Protein AF-0000000066034191 (afdb_homodimer)

Foldseek 3Di:
DFFPWKAKKWWADALALDAIDIGADQDTDDDDPVVVVVVVLLQQLVLPDAAKFFFDADDDDPQAPLVVLVVCCVVPNDPPSVSVVVLVVLLSVLQSVPNRDGIAMWMWIWGDDVHWIKIKIFGWDWDWDWDQDPVRDIDIDIDIDSNDTAWMKMAGPCCVVPPVPDTGRMMIHDDPPPDCRHVSSCSSNNTDGRDDQLVLQLLLLVLLVVLCVVVVDDPVLSVQLLCQLLVQLVVCSSNVHWDQQQCSQCSSPVPCSCSSVVSCVVVPSVHDRTGNHRPVNSVVQQKDWDDDDHDTDMDGPSCEPPQWDADPVVGDIHGHPDDPVVVVVVVVVVVVD/DFFPWKDKWWWADALALDAIDTGADQDTDDDDPVVVVVVVLLQQLVLVDAAKFFFDADDDDPQAPLVVLVVCCVVPVDPPSVSVVVLVVLLSVLQSVPNRDGIAMWMWIWGDDVHWIKIKIFGWDWDWDWDQDPVRDIDIDIDIDSNDTAWMKMAGPCCVVPPVPDTGRMMIHDDPPPDCRHVSSCSSNRTDGRDDQLVLQLLLLVLLVVLCVVVVDDPVLSVQLLCQLLVQLVVCSSNQHWDQQQCSQCSSPVPCSCSSVVSCVVVVSVHDRTGNHRPVNSVVQQKDWDDDDHDTDMDGPSCEPPQWDADPVVGDIHGHPDDPVVVVVVVVVVVVD

InterPro domains:
  IPR007358 Nucleoid-associated protein NdpA [MF_00730] (1-333)
  IPR007358 Nucleoid-associated protein NdpA [NF001557] (1-336)
  IPR007358 Nucleoid-associated protein NdpA [PF04245] (7-327)
  IPR007358 Nucleoid-associated protein NdpA [PTHR38772] (2-335)

Sequence (674 aa):
MPIRHCIVHLIEKKPDGSPAVLHARDSELAESQALENLLVDLNDSYNAKQGKAWGLFQEESGAYPFSGWLGAYLEGARDFAAFSRQAVEHLKTLMEESNLSSGGHVLFAHYQQGMTEYLAIALLHHSEGVTVTETLEVAPAKHLDLAQLHLAARINLSEWRNNRQSKQYISFIKGKNGKKVSDYFRDFIGCREGVDAPGETRTLLKAFSDFVESEDLAEEEAREKTSALVDYASTQARLGAPIALEELSGLIDEERPRAFYEHIRNKDYGLSPEIPPDKRTLNQFRRFTGRAEGLSISFEAHLLGSRVEYDEEHDTLTIRQVPSQLKDQLKRRKDGQMPIRHCIVHLIEKKPDGSPAVLHARDSELAESQALENLLVDLNDSYNAKQGKAWGLFQEESGAYPFSGWLGAYLEGARDFAAFSRQAVEHLKTLMEESNLSSGGHVLFAHYQQGMTEYLAIALLHHSEGVTVTETLEVAPAKHLDLAQLHLAARINLSEWRNNRQSKQYISFIKGKNGKKVSDYFRDFIGCREGVDAPGETRTLLKAFSDFVESEDLAEEEAREKTSALVDYASTQARLGAPIALEELSGLIDEERPRAFYEHIRNKDYGLSPEIPPDKRTLNQFRRFTGRAEGLSISFEAHLLGSRVEYDEEHDTLTIRQVPSQLKDQLKRRKDGQ

Structure (mmCIF, N/CA/C/O backbone):
data_AF-0000000066034191-model_v1
#
loop_
_entity.id
_entity.type
_entity.pdbx_description
1 polymer 'Nucleoid-associated protein Avin_11450'
#
loop_
_atom_site.group_PDB
_atom_site.id
_atom_site.type_symbol
_atom_site.label_atom_id
_atom_site.label_alt_id
_atom_site.label_comp_id
_atom_site.label_asym_id
_atom_site.label_entity_id
_atom_site.label_seq_id
_atom_site.pdbx_PDB_ins_code
_atom_site.Cartn_x
_atom_site.Cartn_y
_atom_site.Cartn_z
_atom_site.occupancy
_atom_site.B_iso_or_equiv
_atom_site.auth_seq_id
_atom_site.auth_comp_id
_atom_site.auth_asym_id
_atom_site.auth_atom_id
_atom_site.pdbx_PDB_model_num
ATOM 1 N N . MET A 1 1 ? -11.453 -15.273 -18.594 1 87.69 1 MET A N 1
ATOM 2 C CA . MET A 1 1 ? -11.227 -16.391 -17.688 1 87.69 1 MET A CA 1
ATOM 3 C C . MET A 1 1 ? -12.539 -17.047 -17.297 1 87.69 1 MET A C 1
ATOM 5 O O . MET A 1 1 ? -13.117 -16.75 -16.25 1 87.69 1 MET A O 1
ATOM 9 N N . PRO A 1 2 ? -13.062 -17.844 -18.25 1 95.12 2 PRO A N 1
ATOM 10 C CA . PRO A 1 2 ? -14.352 -18.484 -18 1 95.12 2 PRO A CA 1
ATOM 11 C C . PRO A 1 2 ? -14.344 -19.375 -16.766 1 95.12 2 PRO A C 1
ATOM 13 O O . PRO A 1 2 ? -13.445 -20.203 -16.594 1 95.12 2 PRO A O 1
ATOM 16 N N . ILE A 1 3 ? -15.383 -19.25 -15.984 1 98 3 ILE A N 1
ATOM 17 C CA . ILE A 1 3 ? -15.547 -20.062 -14.781 1 98 3 ILE A CA 1
ATOM 18 C C . ILE A 1 3 ? -16.438 -21.25 -15.086 1 98 3 ILE A C 1
ATOM 20 O O . ILE A 1 3 ? -17.594 -21.094 -15.492 1 98 3 ILE A O 1
ATOM 24 N N . ARG A 1 4 ? -15.883 -22.438 -14.93 1 97.88 4 ARG A N 1
ATOM 25 C CA . ARG A 1 4 ? -16.672 -23.641 -15.141 1 97.88 4 ARG A CA 1
ATOM 26 C C . ARG A 1 4 ? -17.562 -23.938 -13.93 1 97.88 4 ARG A C 1
ATOM 28 O O . ARG A 1 4 ? -18.75 -24.172 -14.07 1 97.88 4 ARG A O 1
ATOM 35 N N . HIS A 1 5 ? -16.969 -24.016 -12.75 1 98.38 5 HIS A N 1
ATOM 36 C CA . HIS A 1 5 ? -17.641 -24.25 -11.477 1 98.38 5 HIS A CA 1
ATOM 37 C C . HIS A 1 5 ? -17.031 -23.391 -10.367 1 98.38 5 HIS A C 1
ATOM 39 O O . HIS A 1 5 ? -15.828 -23.156 -10.344 1 98.38 5 HIS A O 1
ATOM 45 N N . CYS A 1 6 ? -17.891 -22.875 -9.531 1 98.69 6 CYS A N 1
ATOM 46 C CA . CYS A 1 6 ? -17.422 -22.109 -8.391 1 98.69 6 CYS A CA 1
ATOM 47 C C . CYS A 1 6 ? -18.359 -22.266 -7.199 1 98.69 6 CYS A C 1
ATOM 49 O O . CYS A 1 6 ? -19.578 -22.359 -7.367 1 98.69 6 CYS A O 1
ATOM 51 N N . ILE A 1 7 ? -17.766 -22.359 -6.031 1 98.81 7 ILE A N 1
ATOM 52 C CA . ILE A 1 7 ? -18.547 -22.516 -4.805 1 98.81 7 ILE A CA 1
ATOM 53 C C . ILE A 1 7 ? -17.781 -21.906 -3.633 1 98.81 7 ILE A C 1
ATOM 55 O O . ILE A 1 7 ? -16.547 -21.844 -3.652 1 98.81 7 ILE A O 1
ATOM 59 N N . VAL A 1 8 ? -18.531 -21.328 -2.643 1 98.81 8 VAL A N 1
ATOM 60 C CA . VAL A 1 8 ? -17.922 -20.781 -1.427 1 98.81 8 VAL A CA 1
ATOM 61 C C . VAL A 1 8 ? -18.547 -21.453 -0.202 1 98.81 8 VAL A C 1
ATOM 63 O O . VAL A 1 8 ? -19.781 -21.531 -0.093 1 98.81 8 VAL A O 1
ATOM 66 N N . HIS A 1 9 ? -17.719 -21.984 0.668 1 98.88 9 HIS A N 1
ATOM 67 C CA . HIS A 1 9 ? -18.125 -22.484 1.979 1 98.88 9 HIS A CA 1
ATOM 68 C C . HIS A 1 9 ? -17.625 -21.562 3.092 1 98.88 9 HIS A C 1
ATOM 70 O O . HIS A 1 9 ? -16.922 -20.594 2.832 1 98.88 9 HIS A O 1
ATOM 76 N N . LEU A 1 10 ? -18.094 -21.844 4.309 1 98.69 10 LEU A N 1
ATOM 77 C CA . LEU A 1 10 ? -17.641 -21.078 5.461 1 98.69 10 LEU A CA 1
ATOM 78 C C . LEU A 1 10 ? -17.219 -22 6.598 1 98.69 10 LEU A C 1
ATOM 80 O O . LEU A 1 10 ? -17.953 -22.922 6.969 1 98.69 10 LEU A O 1
ATOM 84 N N . ILE A 1 11 ? -16 -21.812 7.051 1 98.31 11 ILE A N 1
ATOM 85 C CA . ILE A 1 11 ? -15.547 -22.453 8.281 1 98.31 11 ILE A CA 1
ATOM 86 C C . ILE A 1 11 ? -15.406 -21.391 9.383 1 98.31 11 ILE A C 1
ATOM 88 O O . ILE A 1 11 ? -14.555 -20.516 9.297 1 98.31 11 ILE A O 1
ATOM 92 N N . GLU A 1 12 ? -16.219 -21.531 10.367 1 97.44 12 GLU A N 1
ATOM 93 C CA . GLU A 1 12 ? -16.078 -20.672 11.547 1 97.44 12 GLU A CA 1
ATOM 94 C C . GLU A 1 12 ? -15.117 -21.297 12.562 1 97.44 12 GLU A C 1
ATOM 96 O O . GLU A 1 12 ? -15.344 -22.406 13.047 1 97.44 12 GLU A O 1
ATOM 101 N N . LYS A 1 13 ? -14.086 -20.562 12.805 1 95.88 13 LYS A N 1
ATOM 102 C CA . LYS A 1 13 ? -13.102 -21.016 13.781 1 95.88 13 LYS A CA 1
ATOM 103 C C . LYS A 1 13 ? -12.32 -19.844 14.367 1 95.88 13 LYS A C 1
ATOM 105 O O . LYS A 1 13 ? -11.859 -18.969 13.625 1 95.88 13 LYS A O 1
ATOM 110 N N . LYS A 1 14 ? -12.227 -19.766 15.617 1 93.31 14 LYS A N 1
ATOM 111 C CA . LYS A 1 14 ? -11.375 -18.812 16.328 1 93.31 14 LYS A CA 1
ATOM 112 C C . LYS A 1 14 ? -10.094 -19.469 16.812 1 93.31 14 LYS A C 1
ATOM 114 O O . LYS A 1 14 ? -10.07 -20.656 17.094 1 93.31 14 LYS A O 1
ATOM 119 N N . PRO A 1 15 ? -9.07 -18.703 16.875 1 90.88 15 PRO A N 1
ATOM 120 C CA . PRO A 1 15 ? -7.805 -19.25 17.359 1 90.88 15 PRO A CA 1
ATOM 121 C C . PRO A 1 15 ? -7.75 -19.375 18.875 1 90.88 15 PRO A C 1
ATOM 123 O O . PRO A 1 15 ? -6.824 -18.859 19.5 1 90.88 15 PRO A O 1
ATOM 126 N N . ASP A 1 16 ? -8.812 -19.875 19.469 1 88.75 16 ASP A N 1
ATOM 127 C CA . ASP A 1 16 ? -8.914 -19.953 20.922 1 88.75 16 ASP A CA 1
ATOM 128 C C . ASP A 1 16 ? -9.195 -21.391 21.375 1 88.75 16 ASP A C 1
ATOM 130 O O . ASP A 1 16 ? -9.492 -21.625 22.547 1 88.75 16 ASP A O 1
ATOM 134 N N . GLY A 1 17 ? -9.18 -22.344 20.531 1 84.06 17 GLY A N 1
ATOM 135 C CA . GLY A 1 17 ? -9.352 -23.75 20.875 1 84.06 17 GLY A CA 1
ATOM 136 C C . GLY A 1 17 ? -10.773 -24.25 20.688 1 84.06 17 GLY A C 1
ATOM 137 O O . GLY A 1 17 ? -11.031 -25.453 20.75 1 84.06 17 GLY A O 1
ATOM 138 N N . SER A 1 18 ? -11.75 -23.328 20.484 1 88 18 SER A N 1
ATOM 139 C CA . SER A 1 18 ? -13.125 -23.75 20.25 1 88 18 SER A CA 1
ATOM 140 C C . SER A 1 18 ? -13.258 -24.531 18.953 1 88 18 SER A C 1
ATOM 142 O O . SER A 1 18 ? -12.438 -24.375 18.047 1 88 18 SER A O 1
ATOM 144 N N . PRO A 1 19 ? -14.18 -25.438 18.953 1 92.88 19 PRO A N 1
ATOM 145 C CA . PRO A 1 19 ? -14.359 -26.25 17.75 1 92.88 19 PRO A CA 1
ATOM 146 C C . PRO A 1 19 ? -14.742 -25.422 16.516 1 92.88 19 PRO A C 1
ATOM 148 O O . PRO A 1 19 ? -15.391 -24.391 16.656 1 92.88 19 PRO A O 1
ATOM 151 N N . ALA A 1 20 ? -14.391 -25.891 15.367 1 96.31 20 ALA A N 1
ATOM 152 C CA . ALA A 1 20 ? -14.75 -25.266 14.102 1 96.31 20 ALA A CA 1
ATOM 153 C C . ALA A 1 20 ? -16.156 -25.672 13.664 1 96.31 20 ALA A C 1
ATOM 155 O O . ALA A 1 20 ? -16.594 -26.797 13.938 1 96.31 20 ALA A O 1
ATOM 156 N N . VAL A 1 21 ? -16.891 -24.781 13.086 1 97.75 21 VAL A N 1
ATOM 157 C CA . VAL A 1 21 ? -18.203 -25.062 12.531 1 97.75 21 VAL A CA 1
ATOM 158 C C . VAL A 1 21 ? -18.188 -24.828 11.016 1 97.75 21 VAL A C 1
ATOM 160 O O . VAL A 1 21 ? -17.812 -23.75 10.547 1 97.75 21 VAL A O 1
ATOM 163 N N . LEU A 1 22 ? -18.625 -25.828 10.297 1 98.31 22 LEU A N 1
ATOM 164 C CA . LEU A 1 22 ? -18.656 -25.734 8.844 1 98.31 22 LEU A CA 1
ATOM 165 C C . LEU A 1 22 ? -20.047 -25.391 8.344 1 98.31 22 LEU A C 1
ATOM 167 O O . LEU A 1 22 ? -21.031 -26.031 8.719 1 98.31 22 LEU A O 1
ATOM 171 N N . HIS A 1 23 ? -20.141 -24.328 7.598 1 98.5 23 HIS A N 1
ATOM 172 C CA . HIS A 1 23 ? -21.312 -24 6.789 1 98.5 23 HIS A CA 1
ATOM 173 C C . HIS A 1 23 ? -21.062 -24.281 5.312 1 98.5 23 HIS A C 1
ATOM 175 O O . HIS A 1 23 ? -20.609 -23.406 4.574 1 98.5 23 HIS A O 1
ATOM 181 N N . ALA A 1 24 ? -21.406 -25.5 4.902 1 97.94 24 ALA A N 1
ATOM 182 C CA . ALA A 1 24 ? -21.125 -25.938 3.537 1 97.94 24 ALA A CA 1
ATOM 183 C C . ALA A 1 24 ? -22.281 -25.594 2.607 1 97.94 24 ALA A C 1
ATOM 185 O O . ALA A 1 24 ? -23.453 -25.75 2.975 1 97.94 24 ALA A O 1
ATOM 186 N N . ARG A 1 25 ? -21.969 -25.062 1.535 1 96.56 25 ARG A N 1
ATOM 187 C CA . ARG A 1 25 ? -22.969 -24.844 0.501 1 96.56 25 ARG A CA 1
ATOM 188 C C . ARG A 1 25 ? -23.25 -26.109 -0.289 1 96.56 25 ARG A C 1
ATOM 190 O O . ARG A 1 25 ? -22.328 -26.891 -0.556 1 96.56 25 ARG A O 1
ATOM 197 N N . ASP A 1 26 ? -24.469 -26.266 -0.777 1 94.69 26 ASP A N 1
ATOM 198 C CA . ASP A 1 26 ? -24.828 -27.5 -1.479 1 94.69 26 ASP A CA 1
ATOM 199 C C . ASP A 1 26 ? -24.781 -27.297 -2.992 1 94.69 26 ASP A C 1
ATOM 201 O O . ASP A 1 26 ? -24.75 -28.266 -3.752 1 94.69 26 ASP A O 1
ATOM 205 N N . SER A 1 27 ? -24.875 -26.047 -3.391 1 97.19 27 SER A N 1
ATOM 206 C CA . SER A 1 27 ? -24.938 -25.781 -4.824 1 97.19 27 SER A CA 1
ATOM 207 C C . SER A 1 27 ? -23.875 -24.766 -5.242 1 97.19 27 SER A C 1
ATOM 209 O O . SER A 1 27 ? -23.469 -23.922 -4.449 1 97.19 27 SER A O 1
ATOM 211 N N . GLU A 1 28 ? -23.516 -24.844 -6.43 1 98.19 28 GLU A N 1
ATOM 212 C CA . GLU A 1 28 ? -22.531 -23.938 -7.008 1 98.19 28 GLU A CA 1
ATOM 213 C C . GLU A 1 28 ? -23.094 -22.516 -7.145 1 98.19 28 GLU A C 1
ATOM 215 O O . GLU A 1 28 ? -24.312 -22.328 -7.098 1 98.19 28 GLU A O 1
ATOM 220 N N . LEU A 1 29 ? -22.266 -21.641 -7.273 1 98.31 29 LEU A N 1
ATOM 221 C CA . LEU A 1 29 ? -22.656 -20.25 -7.492 1 98.31 29 LEU A CA 1
ATOM 222 C C . LEU A 1 29 ? -23.047 -20.031 -8.945 1 98.31 29 LEU A C 1
ATOM 224 O O . LEU A 1 29 ? -22.438 -20.594 -9.859 1 98.31 29 LEU A O 1
ATOM 228 N N . ALA A 1 30 ? -24.047 -19.234 -9.102 1 96.25 30 ALA A N 1
ATOM 229 C CA . ALA A 1 30 ? -24.438 -18.844 -10.461 1 96.25 30 ALA A CA 1
ATOM 230 C C . ALA A 1 30 ? -23.438 -17.844 -11.047 1 96.25 30 ALA A C 1
ATOM 232 O O . ALA A 1 30 ? -22.812 -17.094 -10.312 1 96.25 30 ALA A O 1
ATOM 233 N N . GLU A 1 31 ? -23.344 -17.891 -12.359 1 95 31 GLU A N 1
ATOM 234 C CA . GLU A 1 31 ? -22.5 -16.938 -13.047 1 95 31 GLU A CA 1
ATOM 235 C C . GLU A 1 31 ? -22.938 -15.5 -12.758 1 95 31 GLU A C 1
ATOM 237 O O . GLU A 1 31 ? -24.141 -15.203 -12.75 1 95 31 GLU A O 1
ATOM 242 N N . SER A 1 32 ? -22.031 -14.695 -12.406 1 96.31 32 SER A N 1
ATOM 243 C CA . SER A 1 32 ? -22.297 -13.281 -12.18 1 96.31 32 SER A CA 1
ATOM 244 C C . SER A 1 32 ? -21.047 -12.445 -12.43 1 96.31 32 SER A C 1
ATOM 246 O O . SER A 1 32 ? -19.922 -12.969 -12.406 1 96.31 32 SER A O 1
ATOM 248 N N . GLN A 1 33 ? -21.25 -11.203 -12.703 1 96.06 33 GLN A N 1
ATOM 249 C CA . GLN A 1 33 ? -20.125 -10.297 -12.883 1 96.06 3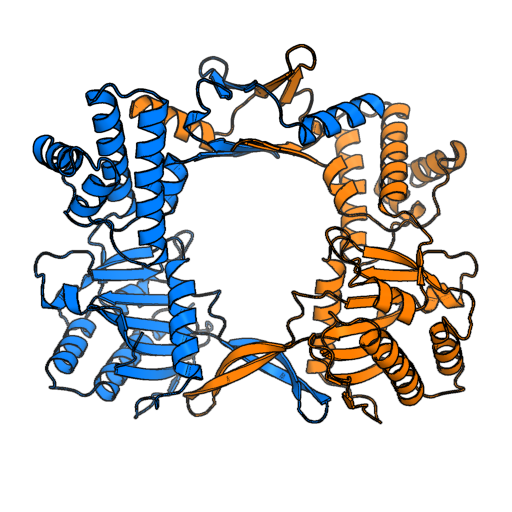3 GLN A CA 1
ATOM 250 C C . GLN A 1 33 ? -19.297 -10.195 -11.617 1 96.06 33 GLN A C 1
ATOM 252 O O . GLN A 1 33 ? -18.062 -10.094 -11.68 1 96.06 33 GLN A O 1
ATOM 257 N N . ALA A 1 34 ? -19.906 -10.203 -10.461 1 96.88 34 ALA A N 1
ATOM 258 C CA . ALA A 1 34 ? -19.203 -10.148 -9.18 1 96.88 34 ALA A CA 1
ATOM 259 C C . ALA A 1 34 ? -18.266 -11.336 -9.023 1 96.88 34 ALA A C 1
ATOM 261 O O . ALA A 1 34 ? -17.141 -11.18 -8.547 1 96.88 34 ALA A O 1
ATOM 262 N N . LEU A 1 35 ? -18.734 -12.445 -9.469 1 97.25 35 LEU A N 1
ATOM 263 C CA . LEU A 1 35 ? -17.922 -13.648 -9.375 1 97.25 35 LEU A CA 1
ATOM 264 C C . LEU A 1 35 ? -16.734 -13.578 -10.32 1 97.25 35 LEU A C 1
ATOM 266 O O . LEU A 1 35 ? -15.617 -13.953 -9.945 1 97.25 35 LEU A O 1
ATOM 270 N N . GLU A 1 36 ? -16.953 -13.102 -11.492 1 97.06 36 GLU A N 1
ATOM 271 C CA . GLU A 1 36 ? -15.867 -12.93 -12.453 1 97.06 36 GLU A CA 1
ATOM 272 C C . GLU A 1 36 ? -14.82 -11.945 -11.938 1 97.06 36 GLU A C 1
ATOM 274 O O . GLU A 1 36 ? -13.617 -12.211 -12.023 1 97.06 36 GLU A O 1
ATOM 279 N N . ASN A 1 37 ? -15.289 -10.852 -11.359 1 96.19 37 ASN A N 1
ATOM 280 C CA . ASN A 1 37 ? -14.383 -9.867 -10.773 1 96.19 37 ASN A CA 1
ATOM 281 C C . ASN A 1 37 ? -13.57 -10.461 -9.633 1 96.19 37 ASN A C 1
ATOM 283 O O . ASN A 1 37 ? -12.375 -10.203 -9.516 1 96.19 37 ASN A O 1
ATOM 287 N N . LEU A 1 38 ? -14.25 -11.234 -8.844 1 97.62 38 LEU A N 1
ATOM 288 C CA . LEU A 1 38 ? -13.586 -11.867 -7.715 1 97.62 38 LEU A CA 1
ATOM 289 C C . LEU A 1 38 ? -12.438 -12.75 -8.188 1 97.62 38 LEU A C 1
ATOM 291 O O . LEU A 1 38 ? -11.32 -12.664 -7.668 1 97.62 38 LEU A O 1
ATOM 295 N N . LEU A 1 39 ? -12.688 -13.531 -9.18 1 97.31 39 LEU A N 1
ATOM 296 C CA . LEU A 1 39 ? -11.68 -14.477 -9.633 1 97.31 39 LEU A CA 1
ATOM 297 C C . LEU A 1 39 ? -10.5 -13.75 -10.273 1 97.31 39 LEU A C 1
ATOM 299 O O . LEU A 1 39 ? -9.344 -14.125 -10.062 1 97.31 39 LEU A O 1
ATOM 303 N N . VAL A 1 40 ? -10.766 -12.727 -11.031 1 95.44 40 VAL A N 1
ATOM 304 C CA . VAL A 1 40 ? -9.719 -11.93 -11.656 1 95.44 40 VAL A CA 1
ATOM 305 C C . VAL A 1 40 ? -8.836 -11.305 -10.578 1 95.44 40 VAL A C 1
ATOM 307 O O . VAL A 1 40 ? -7.613 -11.438 -10.609 1 95.44 40 VAL A O 1
ATOM 310 N N . ASP A 1 41 ? -9.469 -10.711 -9.594 1 95.56 41 ASP A N 1
ATOM 311 C CA . ASP A 1 41 ? -8.742 -10.039 -8.523 1 95.56 41 ASP A CA 1
ATOM 312 C C . ASP A 1 41 ? -7.965 -11.039 -7.672 1 95.56 41 ASP A C 1
ATOM 314 O O . ASP A 1 41 ? -6.855 -10.75 -7.223 1 95.56 41 ASP A O 1
ATOM 318 N N . LEU A 1 42 ? -8.57 -12.156 -7.453 1 96.94 42 LEU A N 1
ATOM 319 C CA . LEU A 1 42 ? -7.898 -13.203 -6.699 1 96.94 42 LEU A CA 1
ATOM 320 C C . LEU A 1 42 ? -6.633 -13.664 -7.414 1 96.94 42 LEU A C 1
ATOM 322 O O . LEU A 1 42 ? -5.574 -13.789 -6.793 1 96.94 42 LEU A O 1
ATOM 326 N N . ASN A 1 43 ? -6.773 -13.867 -8.672 1 95.12 43 ASN A N 1
ATOM 327 C CA . ASN A 1 43 ? -5.617 -14.305 -9.453 1 95.12 43 ASN A CA 1
ATOM 328 C C . ASN A 1 43 ? -4.516 -13.25 -9.453 1 95.12 43 ASN A C 1
ATOM 330 O O . ASN A 1 43 ? -3.336 -13.578 -9.312 1 95.12 43 ASN A O 1
ATOM 334 N N . ASP A 1 44 ? -4.887 -12.062 -9.602 1 93.69 44 ASP A N 1
ATOM 335 C CA . ASP A 1 44 ? -3.906 -10.984 -9.578 1 93.69 44 ASP A CA 1
ATOM 336 C C . ASP A 1 44 ? -3.16 -10.953 -8.242 1 93.69 44 ASP A C 1
ATOM 338 O O . ASP A 1 44 ? -1.93 -10.867 -8.219 1 93.69 44 ASP A O 1
ATOM 342 N N . SER A 1 45 ? -3.9 -10.992 -7.172 1 95.06 45 SER A N 1
ATOM 343 C CA . SER A 1 45 ? -3.307 -10.984 -5.836 1 95.06 45 SER A CA 1
ATOM 344 C C . SER A 1 45 ? -2.42 -12.211 -5.625 1 95.06 45 SER A C 1
ATOM 346 O O . SER A 1 45 ? -1.315 -12.094 -5.09 1 95.06 45 SER A O 1
ATOM 348 N N . TYR A 1 46 ? -2.873 -13.32 -6.055 1 95.62 46 TYR A N 1
ATOM 349 C CA . TYR A 1 46 ? -2.139 -14.57 -5.906 1 95.62 46 TYR A CA 1
ATOM 350 C C . TYR A 1 46 ? -0.828 -14.531 -6.684 1 95.62 46 TYR A C 1
ATOM 352 O O . TYR A 1 46 ? 0.218 -14.938 -6.168 1 95.62 46 TYR A O 1
ATOM 360 N N . ASN A 1 47 ? -0.888 -14.023 -7.875 1 91.94 47 ASN A N 1
ATOM 361 C CA . ASN A 1 47 ? 0.292 -13.953 -8.734 1 91.94 47 ASN A CA 1
ATOM 362 C C . ASN A 1 47 ? 1.334 -12.992 -8.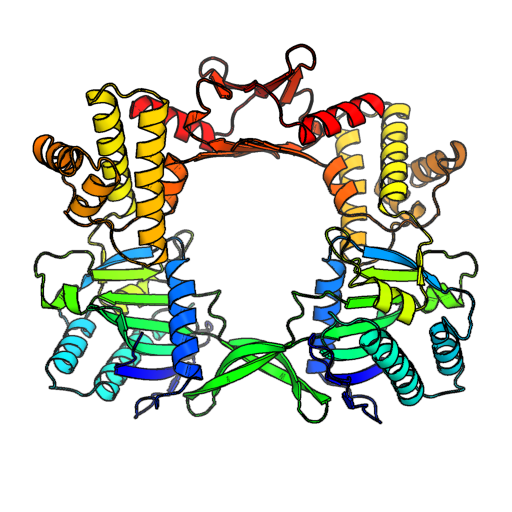164 1 91.94 47 ASN A C 1
ATOM 364 O O . ASN A 1 47 ? 2.537 -13.195 -8.344 1 91.94 47 ASN A O 1
ATOM 368 N N . ALA A 1 48 ? 0.832 -12.031 -7.492 1 89.44 48 ALA A N 1
ATOM 369 C CA . ALA A 1 48 ? 1.725 -11.016 -6.938 1 89.44 48 ALA A CA 1
ATOM 370 C C . ALA A 1 48 ? 2.438 -11.531 -5.691 1 89.44 48 ALA A C 1
ATOM 372 O O . ALA A 1 48 ? 3.451 -10.969 -5.273 1 89.44 48 ALA A O 1
ATOM 373 N N . LYS A 1 49 ? 1.902 -12.508 -5.047 1 89.12 49 LYS A N 1
ATOM 374 C CA . LYS A 1 49 ? 2.467 -13.031 -3.807 1 89.12 49 LYS A CA 1
ATOM 375 C C . LYS A 1 49 ? 3.867 -13.594 -4.035 1 89.12 49 LYS A C 1
ATOM 377 O O . LYS A 1 49 ? 4.102 -14.312 -5.008 1 89.12 49 LYS A O 1
ATOM 382 N N . GLN A 1 50 ? 4.676 -13.062 -3.059 1 82.44 50 GLN A N 1
ATOM 383 C CA . GLN A 1 50 ? 6.012 -13.648 -3.014 1 82.44 50 GLN A CA 1
ATOM 384 C C . GLN A 1 50 ? 6.051 -14.852 -2.078 1 82.44 50 GLN A C 1
ATOM 386 O O . GLN A 1 50 ? 5.188 -15 -1.213 1 82.44 50 GLN A O 1
ATOM 391 N N . GLY A 1 51 ? 6.777 -15.844 -2.326 1 81.88 51 GLY A N 1
ATOM 392 C CA . GLY A 1 51 ? 6.953 -16.953 -1.404 1 81.88 51 GLY A CA 1
ATOM 393 C C . GLY A 1 51 ? 6.043 -18.125 -1.708 1 81.88 51 GLY A C 1
ATOM 394 O O . GLY A 1 51 ? 5.441 -18.703 -0.801 1 81.88 51 GLY A O 1
ATOM 395 N N . LYS A 1 52 ? 5.824 -18.375 -2.848 1 88.88 52 LYS A N 1
ATOM 396 C CA . LYS A 1 52 ? 5.059 -19.547 -3.236 1 88.88 52 LYS A CA 1
ATOM 397 C C . LYS A 1 52 ? 5.965 -20.766 -3.414 1 88.88 52 LYS A C 1
ATOM 399 O O . LYS A 1 52 ? 7.148 -20.625 -3.74 1 88.88 52 LYS A O 1
ATOM 404 N N . ALA A 1 53 ? 5.34 -21.891 -3.15 1 90.56 53 ALA A N 1
ATOM 405 C CA . ALA A 1 53 ? 5.992 -23.172 -3.424 1 90.56 53 ALA A CA 1
ATOM 406 C C . ALA A 1 53 ? 5.297 -23.906 -4.559 1 90.56 53 ALA A C 1
ATOM 408 O O . ALA A 1 53 ? 4.129 -23.641 -4.859 1 90.56 53 ALA A O 1
ATOM 409 N N . TRP A 1 54 ? 6.082 -24.75 -5.152 1 91.88 54 TRP A N 1
ATOM 410 C CA . TRP A 1 54 ? 5.57 -25.547 -6.262 1 91.88 54 TRP A CA 1
ATOM 411 C C . TRP A 1 54 ? 5.762 -27.031 -5.992 1 91.88 54 TRP A C 1
ATOM 413 O O . TRP A 1 54 ? 6.754 -27.438 -5.383 1 91.88 54 TRP A O 1
ATOM 423 N N . GLY A 1 55 ? 4.785 -27.781 -6.504 1 94.5 55 GLY A N 1
ATOM 424 C CA . GLY A 1 55 ? 4.91 -29.203 -6.258 1 94.5 55 GLY A CA 1
ATOM 425 C C . GLY A 1 55 ? 3.865 -30.031 -6.984 1 94.5 55 GLY A C 1
ATOM 426 O O . GLY A 1 55 ? 3.432 -29.672 -8.078 1 94.5 55 GLY A O 1
ATOM 427 N N . LEU A 1 56 ? 3.693 -31.25 -6.492 1 96.5 56 LEU A N 1
ATOM 428 C CA . LEU A 1 56 ? 2.789 -32.25 -7.047 1 96.5 56 LEU A CA 1
ATOM 429 C C . LEU A 1 56 ? 2.053 -33 -5.934 1 96.5 56 LEU A C 1
ATOM 431 O O . LEU A 1 56 ? 2.408 -32.875 -4.758 1 96.5 56 LEU A O 1
ATOM 435 N N . PHE A 1 57 ? 1.005 -33.688 -6.281 1 97.88 57 PHE A N 1
ATOM 436 C CA . PHE A 1 57 ? 0.23 -34.438 -5.297 1 97.88 57 PHE A CA 1
ATOM 437 C C . PHE A 1 57 ? 1.064 -35.531 -4.684 1 97.88 57 PHE A C 1
ATOM 439 O O . PHE A 1 57 ? 1.821 -36.219 -5.387 1 97.88 57 PHE A O 1
ATOM 446 N N . GLN A 1 58 ? 0.872 -35.656 -3.441 1 95.31 58 GLN A N 1
ATOM 447 C CA . GLN A 1 58 ? 1.26 -36.906 -2.816 1 95.31 58 GLN A CA 1
ATOM 448 C C . GLN A 1 58 ? 0.396 -38.062 -3.318 1 95.31 58 GLN A C 1
ATOM 450 O O . GLN A 1 58 ? -0.688 -37.844 -3.861 1 95.31 58 GLN A O 1
ATOM 455 N N . GLU A 1 59 ? 1.041 -39.25 -3.113 1 93.25 59 GLU A N 1
ATOM 456 C CA . GLU A 1 59 ? 0.223 -40.406 -3.447 1 93.25 59 GLU A CA 1
ATOM 457 C C . GLU A 1 59 ? -1.08 -40.406 -2.654 1 93.25 59 GLU A C 1
ATOM 459 O O . GLU A 1 59 ? -1.081 -40.125 -1.451 1 93.25 59 GLU A O 1
ATOM 464 N N . GLU A 1 60 ? -2.119 -40.656 -3.408 1 90.88 60 GLU A N 1
ATOM 465 C CA . GLU A 1 60 ? -3.422 -40.688 -2.754 1 90.88 60 GLU A CA 1
ATOM 466 C C . GLU A 1 60 ? -3.418 -41.625 -1.556 1 90.88 60 GLU A C 1
ATOM 468 O O . GLU A 1 60 ? -2.934 -42.75 -1.653 1 90.88 60 GLU A O 1
ATOM 473 N N . SER A 1 61 ? -3.9 -41.156 -0.456 1 92.44 61 SER A N 1
ATOM 474 C CA . SER A 1 61 ? -3.957 -41.938 0.783 1 92.44 61 SER A CA 1
ATOM 475 C C . SER A 1 61 ? -4.988 -41.344 1.746 1 92.44 61 SER A C 1
ATOM 477 O O . SER A 1 61 ? -5.648 -40.375 1.434 1 92.44 61 SER A O 1
ATOM 479 N N . GLY A 1 62 ? -5.184 -42.031 2.92 1 91.25 62 GLY A N 1
ATOM 480 C CA . GLY A 1 62 ? -6.043 -41.5 3.959 1 91.25 62 GLY A CA 1
ATOM 481 C C . GLY A 1 62 ? -5.551 -40.188 4.512 1 91.25 62 GLY A C 1
ATOM 482 O O . GLY A 1 62 ? -6.352 -39.312 4.898 1 91.25 62 GLY A O 1
ATOM 483 N N . ALA A 1 63 ? -4.285 -40.062 4.48 1 93.56 63 ALA A N 1
ATOM 484 C CA . ALA A 1 63 ? -3.676 -38.844 4.977 1 93.56 63 ALA A CA 1
ATOM 485 C C . ALA A 1 63 ? -3.797 -37.719 3.955 1 93.56 63 ALA A C 1
ATOM 487 O O . ALA A 1 63 ? -3.914 -36.531 4.32 1 93.56 63 ALA A O 1
ATOM 488 N N . TYR A 1 64 ? -3.746 -38.094 2.723 1 97.19 64 TYR A N 1
ATOM 489 C CA . TYR A 1 64 ? -3.801 -37.125 1.631 1 97.19 64 TYR A CA 1
ATOM 490 C C . TYR A 1 64 ? -4.852 -37.5 0.603 1 97.19 64 TYR A C 1
ATOM 492 O O . TYR A 1 64 ? -4.52 -37.844 -0.534 1 97.19 64 TYR A O 1
ATOM 500 N N . PRO A 1 65 ? -6.094 -37.312 0.912 1 97.88 65 PRO A N 1
ATOM 501 C CA . PRO A 1 65 ? -7.176 -37.844 0.087 1 97.88 65 PRO A CA 1
ATOM 502 C C . PRO A 1 65 ? -7.602 -36.906 -1.028 1 97.88 65 PRO A C 1
ATOM 504 O O . PRO A 1 65 ? -8.344 -37.281 -1.933 1 97.88 65 PRO A O 1
ATOM 507 N N . PHE A 1 66 ? -7.195 -35.719 -1.041 1 98.5 66 PHE A N 1
ATOM 508 C CA . PHE A 1 66 ? -7.742 -34.656 -1.872 1 98.5 66 PHE A CA 1
ATOM 509 C C . PHE A 1 66 ? -7.652 -35 -3.35 1 98.5 66 PHE A C 1
ATOM 511 O O . PHE A 1 66 ? -8.625 -34.844 -4.094 1 98.5 66 PHE A O 1
ATOM 518 N N . SER A 1 67 ? -6.473 -35.469 -3.795 1 98.19 67 SER A N 1
ATOM 519 C CA . SER A 1 67 ? -6.254 -35.781 -5.207 1 98.19 67 SER A CA 1
ATOM 520 C C . SER A 1 67 ? -7.242 -36.844 -5.703 1 98.19 67 SER A C 1
ATOM 522 O O . SER A 1 67 ? -7.664 -36.781 -6.859 1 98.19 67 SER A O 1
ATOM 524 N N . GLY A 1 68 ? -7.566 -37.75 -4.82 1 97.94 68 GLY A N 1
ATOM 525 C CA . GLY A 1 68 ? -8.562 -38.75 -5.184 1 97.94 68 GLY A CA 1
ATOM 526 C C . GLY A 1 68 ? -9.938 -38.156 -5.438 1 97.94 68 GLY A C 1
ATOM 527 O O . GLY A 1 68 ? -10.594 -38.5 -6.422 1 97.94 68 GLY A O 1
ATOM 528 N N . TRP A 1 69 ? -10.367 -37.281 -4.531 1 98.31 69 TRP A N 1
ATOM 529 C CA . TRP A 1 69 ? -11.648 -36.625 -4.703 1 98.31 69 TRP A CA 1
ATOM 530 C C . TRP A 1 69 ? -11.656 -35.781 -5.973 1 98.31 69 TRP A C 1
ATOM 532 O O . TRP A 1 69 ? -12.633 -35.781 -6.727 1 98.31 69 TRP A O 1
ATOM 542 N N . LEU A 1 70 ? -10.609 -35.062 -6.301 1 98.62 70 LEU A N 1
ATOM 543 C CA . LEU A 1 70 ? -10.477 -34.219 -7.488 1 98.62 70 LEU A CA 1
ATOM 544 C C . LEU A 1 70 ? -10.531 -35.062 -8.758 1 98.62 70 LEU A C 1
ATOM 546 O O . LEU A 1 70 ? -11.211 -34.719 -9.719 1 98.62 70 LEU A O 1
ATOM 550 N N . GLY A 1 71 ? -9.797 -36.156 -8.719 1 97.88 71 GLY A N 1
ATOM 551 C CA . GLY A 1 71 ? -9.844 -37.062 -9.844 1 97.88 71 GLY A CA 1
ATOM 552 C C . GLY A 1 71 ? -11.242 -37.562 -10.141 1 97.88 71 GLY A C 1
ATOM 553 O O . GLY A 1 71 ? -11.664 -37.625 -11.297 1 97.88 71 GLY A O 1
ATOM 554 N N . ALA A 1 72 ? -11.938 -38 -9.125 1 97.94 72 ALA A N 1
ATOM 555 C CA . ALA A 1 72 ? -13.305 -38.5 -9.273 1 97.94 72 ALA A CA 1
ATOM 556 C C . ALA A 1 72 ? -14.211 -37.438 -9.883 1 97.94 72 ALA A C 1
ATOM 558 O O . ALA A 1 72 ? -15.039 -37.719 -10.742 1 97.94 72 ALA A O 1
ATOM 559 N N . TYR A 1 73 ? -14.094 -36.219 -9.555 1 98.44 73 TYR A N 1
ATOM 560 C CA . TYR A 1 73 ? -14.859 -35.125 -10.109 1 98.44 73 TYR A CA 1
ATOM 561 C C . TYR A 1 73 ? -14.539 -34.906 -11.586 1 98.44 73 TYR A C 1
ATOM 563 O O . TYR A 1 73 ? -15.453 -34.844 -12.414 1 98.44 73 TYR A O 1
ATOM 571 N N . LEU A 1 74 ? -13.227 -34.875 -11.867 1 98.06 74 LEU A N 1
ATOM 572 C CA . LEU A 1 74 ? -12.812 -34.594 -13.242 1 98.06 74 LEU A CA 1
ATOM 573 C C . LEU A 1 74 ? -13.219 -35.719 -14.172 1 98.06 74 LEU A C 1
ATOM 575 O O . LEU A 1 74 ? -13.422 -35.5 -15.367 1 98.06 74 LEU A O 1
ATOM 579 N N . GLU A 1 75 ? -13.438 -36.906 -13.562 1 97.38 75 GLU A N 1
ATOM 580 C CA . GLU A 1 75 ? -13.859 -38.062 -14.344 1 97.38 75 GLU A CA 1
ATOM 581 C C . GLU A 1 75 ? -15.375 -38.156 -14.422 1 97.38 75 GLU A C 1
ATOM 583 O O . GLU A 1 75 ? -15.922 -39.031 -15.094 1 97.38 75 GLU A O 1
ATOM 588 N N . GLY A 1 76 ? -16.047 -37.312 -13.719 1 96.69 76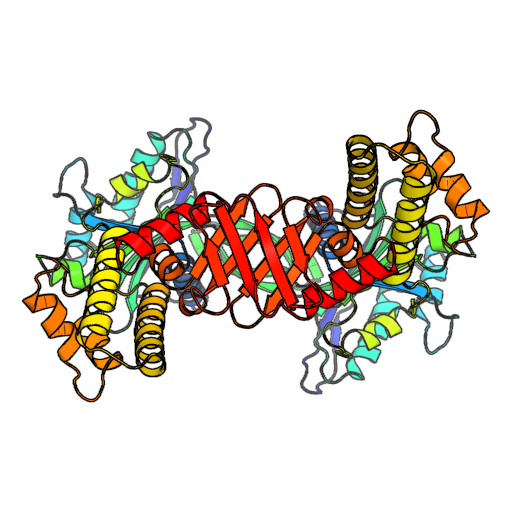 GLY A N 1
ATOM 589 C CA . GLY A 1 76 ? -17.484 -37.281 -13.797 1 96.69 76 GLY A CA 1
ATOM 590 C C . GLY A 1 76 ? -18.172 -38.188 -12.789 1 96.69 76 GLY A C 1
ATOM 591 O O . GLY A 1 76 ? -19.391 -38.375 -12.836 1 96.69 76 GLY A O 1
ATOM 592 N N . ALA A 1 77 ? -17.422 -38.719 -11.867 1 96.69 77 ALA A N 1
ATOM 593 C CA . ALA A 1 77 ? -17.953 -39.625 -10.867 1 96.69 77 ALA A CA 1
ATOM 594 C C . ALA A 1 77 ? -18.625 -38.875 -9.727 1 96.69 77 ALA A C 1
ATOM 596 O O . ALA A 1 77 ? -19.406 -39.438 -8.969 1 96.69 77 ALA A O 1
ATOM 597 N N . ARG A 1 78 ? -18.25 -37.656 -9.578 1 95.69 78 ARG A N 1
ATOM 598 C CA . ARG A 1 78 ? -18.797 -36.75 -8.57 1 95.69 78 ARG A CA 1
ATOM 599 C C . ARG A 1 78 ? -18.984 -35.344 -9.141 1 95.69 78 ARG A C 1
ATOM 601 O O . ARG A 1 78 ? -18.234 -34.906 -10.023 1 95.69 78 ARG A O 1
ATOM 608 N N . ASP A 1 79 ? -20.031 -34.688 -8.688 1 97.75 79 ASP A N 1
ATOM 609 C CA . ASP A 1 79 ? -20.156 -33.312 -9.156 1 97.75 79 ASP A CA 1
ATOM 610 C C . ASP A 1 79 ? -19.281 -32.344 -8.336 1 97.75 79 ASP A C 1
ATOM 612 O O . ASP A 1 79 ? -18.688 -32.75 -7.336 1 97.75 79 ASP A O 1
ATOM 616 N N . PHE A 1 80 ? -19.172 -31.172 -8.773 1 98.62 80 PHE A N 1
ATOM 617 C CA . PHE A 1 80 ? -18.25 -30.203 -8.195 1 98.62 80 PHE A CA 1
ATOM 618 C C . PHE A 1 80 ? -18.641 -29.891 -6.758 1 98.62 80 PHE A C 1
ATOM 620 O O . PHE A 1 80 ? -17.766 -29.75 -5.891 1 98.62 80 PHE A O 1
ATOM 627 N N . ALA A 1 81 ? -19.906 -29.719 -6.465 1 98.62 81 ALA A N 1
ATOM 628 C CA . ALA A 1 81 ? -20.375 -29.422 -5.117 1 98.62 81 ALA A CA 1
ATOM 629 C C . ALA A 1 81 ? -20 -30.531 -4.145 1 98.62 81 ALA A C 1
ATOM 631 O O . ALA A 1 81 ? -19.531 -30.266 -3.035 1 98.62 81 ALA A O 1
ATOM 632 N N . ALA A 1 82 ? -20.219 -31.719 -4.582 1 98.06 82 ALA A N 1
ATOM 633 C CA . ALA A 1 82 ? -19.891 -32.875 -3.744 1 98.06 82 ALA A CA 1
ATOM 634 C C . ALA A 1 82 ? -18.391 -32.938 -3.48 1 98.06 82 ALA A C 1
ATOM 636 O O . ALA A 1 82 ? -17.969 -33.188 -2.35 1 98.06 82 ALA A O 1
ATOM 637 N N . PHE A 1 83 ? -17.688 -32.781 -4.551 1 98.5 83 PHE A N 1
ATOM 638 C CA . PHE A 1 83 ? -16.234 -32.75 -4.418 1 98.5 83 PHE A CA 1
ATOM 639 C C . PHE A 1 83 ? -15.805 -31.672 -3.418 1 98.5 83 PHE A C 1
ATOM 641 O O . PHE A 1 83 ? -15.055 -31.953 -2.484 1 98.5 83 PHE A O 1
ATOM 648 N N . SER A 1 84 ? -16.25 -30.422 -3.551 1 98.75 84 SER A N 1
ATOM 649 C CA . SER A 1 84 ? -15.844 -29.297 -2.713 1 98.75 84 SER A CA 1
ATOM 650 C C . SER A 1 84 ? -16.266 -29.516 -1.261 1 98.75 84 SER A C 1
ATOM 652 O O . SER A 1 84 ? -15.539 -29.141 -0.34 1 98.75 84 SER A O 1
ATOM 654 N N . ARG A 1 85 ? -17.406 -30.141 -1.007 1 98.44 85 ARG A N 1
ATOM 655 C CA . ARG A 1 85 ? -17.891 -30.391 0.346 1 98.44 85 ARG A CA 1
ATOM 656 C C . ARG A 1 85 ? -16.969 -31.375 1.082 1 98.44 85 ARG A C 1
ATOM 658 O O . ARG A 1 85 ? -16.641 -31.156 2.25 1 98.44 85 ARG A O 1
ATOM 665 N N . GLN A 1 86 ? -16.625 -32.406 0.333 1 97.88 86 GLN A N 1
ATOM 666 C CA . GLN A 1 86 ? -15.703 -33.375 0.916 1 97.88 86 GLN A CA 1
ATOM 667 C C . GLN A 1 86 ? -14.367 -32.719 1.249 1 97.88 86 GLN A C 1
ATOM 669 O O . GLN A 1 86 ? -13.812 -32.938 2.324 1 97.88 86 GLN A O 1
ATOM 674 N N . ALA A 1 87 ? -13.922 -32 0.363 1 98.62 87 ALA A N 1
ATOM 675 C CA . ALA A 1 87 ? -12.625 -31.328 0.521 1 98.62 87 ALA A CA 1
ATOM 676 C C . ALA A 1 87 ? -12.648 -30.359 1.704 1 98.62 87 ALA A C 1
ATOM 678 O O . ALA A 1 87 ? -11.742 -30.375 2.535 1 98.62 87 ALA A O 1
ATOM 679 N N . VAL A 1 88 ? -13.688 -29.562 1.855 1 98.69 88 VAL A N 1
ATOM 680 C CA . VAL A 1 88 ? -13.719 -28.531 2.893 1 98.69 88 VAL A CA 1
ATOM 681 C C . VAL A 1 88 ? -13.906 -29.188 4.262 1 98.69 88 VAL A C 1
ATOM 683 O O . VAL A 1 88 ? -13.438 -28.656 5.273 1 98.69 88 VAL A O 1
ATOM 686 N N . GLU A 1 89 ? -14.578 -30.312 4.273 1 98.31 89 GLU A N 1
ATOM 687 C CA . GLU A 1 89 ? -14.672 -31.062 5.516 1 98.31 89 GLU A CA 1
ATOM 688 C C . GLU A 1 89 ? -13.289 -31.516 5.988 1 98.31 89 GLU A C 1
ATOM 690 O O . GLU A 1 89 ? -12.984 -31.453 7.18 1 98.31 89 GLU A O 1
ATOM 695 N N . HIS A 1 90 ? -12.586 -31.969 5.082 1 97.88 90 HIS A N 1
ATOM 696 C CA . HIS A 1 90 ? -11.219 -32.375 5.391 1 97.88 90 HIS A CA 1
ATOM 697 C C . HIS A 1 90 ? -10.391 -31.188 5.879 1 97.88 90 HIS A C 1
ATOM 699 O O . HIS A 1 90 ? -9.656 -31.312 6.863 1 97.88 90 HIS A O 1
ATOM 705 N N . LEU A 1 91 ? -10.523 -30.047 5.223 1 97.75 91 LEU A N 1
ATOM 706 C CA . LEU A 1 91 ? -9.828 -28.828 5.641 1 97.75 91 LEU A CA 1
ATOM 707 C C . LEU A 1 91 ? -10.211 -28.438 7.062 1 97.75 91 LEU A C 1
ATOM 709 O O . LEU A 1 91 ? -9.352 -28.109 7.879 1 97.75 91 LEU A O 1
ATOM 713 N N . LYS A 1 92 ? -11.492 -28.484 7.348 1 97.5 92 LYS A N 1
ATOM 714 C CA . LYS A 1 92 ? -11.984 -28.188 8.688 1 97.5 92 LYS A CA 1
ATOM 715 C C . LYS A 1 92 ? -11.305 -29.062 9.734 1 97.5 92 LYS A C 1
ATOM 717 O O . LYS A 1 92 ? -10.883 -28.578 10.789 1 97.5 92 LYS A O 1
ATOM 722 N N . THR A 1 93 ? -11.188 -30.312 9.414 1 95.69 93 THR A N 1
ATOM 723 C CA . THR A 1 93 ? -10.57 -31.266 10.328 1 95.69 93 THR A CA 1
ATOM 724 C C . THR A 1 93 ? -9.117 -30.891 10.602 1 95.69 93 THR A C 1
ATOM 726 O O . THR A 1 93 ? -8.68 -30.891 11.75 1 95.69 93 THR A O 1
ATOM 729 N N . LEU A 1 94 ? -8.406 -30.594 9.633 1 95.12 94 LEU A N 1
ATOM 730 C CA . LEU A 1 94 ? -7.008 -30.234 9.789 1 95.12 94 LEU A CA 1
ATOM 731 C C . LEU A 1 94 ? -6.875 -28.906 10.547 1 95.12 94 LEU A C 1
ATOM 733 O O . LEU A 1 94 ? -5.961 -28.75 11.359 1 95.12 94 LEU A O 1
ATOM 737 N N . MET A 1 95 ? -7.812 -27.984 10.305 1 94 95 MET A N 1
ATOM 738 C CA . MET A 1 95 ? -7.816 -26.703 11.008 1 94 95 MET A CA 1
ATOM 739 C C . MET A 1 95 ? -8.039 -26.906 12.508 1 94 95 MET A C 1
ATOM 741 O O . MET A 1 95 ? -7.438 -26.203 13.328 1 94 95 MET A O 1
ATOM 745 N N . GLU A 1 96 ? -8.836 -27.812 12.836 1 93.25 96 GLU A N 1
ATOM 746 C CA . GLU A 1 96 ? -9.117 -28.094 14.242 1 93.25 96 GLU A CA 1
ATOM 747 C C . GLU A 1 96 ? -7.879 -28.609 14.961 1 93.25 96 GLU A C 1
ATOM 749 O O . GLU A 1 96 ? -7.691 -28.344 16.156 1 93.25 96 GLU A O 1
ATOM 754 N N . GLU A 1 97 ? -7.082 -29.266 14.195 1 90.75 97 GLU A N 1
ATOM 755 C CA . GLU A 1 97 ? -5.848 -29.797 14.758 1 90.75 97 GLU A CA 1
ATOM 756 C C . GLU A 1 97 ? -4.793 -28.703 14.922 1 90.75 97 GLU A C 1
ATOM 758 O O . GLU A 1 97 ? -3.814 -28.891 15.648 1 90.75 97 GLU A O 1
ATOM 763 N N . SER A 1 98 ? -5.027 -27.625 14.258 1 87.44 98 SER A N 1
ATOM 764 C CA . SER A 1 98 ? -4.117 -26.484 14.336 1 87.44 98 SER A CA 1
ATOM 765 C C . SER A 1 98 ? -4.703 -25.359 15.188 1 87.44 98 SER A C 1
ATOM 767 O O . SER A 1 98 ? -5.457 -24.531 14.688 1 87.44 98 SER A O 1
ATOM 769 N N . ASN A 1 99 ? -4.289 -25.188 16.406 1 81.56 99 ASN A N 1
ATOM 770 C CA . ASN A 1 99 ? -4.945 -24.344 17.406 1 81.56 99 ASN A CA 1
ATOM 771 C C . ASN A 1 99 ? -4.91 -22.875 17.016 1 81.56 99 ASN A C 1
ATOM 773 O O . ASN A 1 99 ? -5.852 -22.125 17.297 1 81.56 99 ASN A O 1
ATOM 777 N N . LEU A 1 100 ? -3.91 -22.5 16.359 1 83.25 100 LEU A N 1
ATOM 778 C CA . LEU A 1 100 ? -3.74 -21.078 16.109 1 83.25 100 LEU A CA 1
ATOM 779 C C . LEU A 1 100 ? -4.414 -20.688 14.789 1 83.25 100 LEU A C 1
ATOM 781 O O . LEU A 1 100 ? -4.395 -19.516 14.406 1 83.25 100 LEU A O 1
ATOM 785 N N . SER A 1 101 ? -5.133 -21.625 14.203 1 89.31 101 SER A N 1
ATOM 786 C CA . SER A 1 101 ? -5.746 -21.344 12.914 1 89.31 101 SER A CA 1
ATOM 787 C C . SER A 1 101 ? -7.043 -20.547 13.078 1 89.31 101 SER A C 1
ATOM 789 O O . SER A 1 101 ? -7.734 -20.688 14.086 1 89.31 101 SER A O 1
ATOM 791 N N . SER A 1 102 ? -7.375 -19.656 12.172 1 93.94 102 SER A N 1
ATOM 792 C CA . SER A 1 102 ? -8.633 -18.922 12.086 1 93.94 102 SER A CA 1
ATOM 793 C C . SER A 1 102 ? -9.438 -19.344 10.859 1 93.94 102 SER A C 1
ATOM 795 O O . SER A 1 102 ? -8.875 -19.562 9.781 1 93.94 102 SER A O 1
ATOM 797 N N . GLY A 1 103 ? -10.734 -19.453 11.062 1 95.88 103 GLY A N 1
ATOM 798 C CA . GLY A 1 103 ? -11.617 -19.812 9.961 1 95.88 103 GLY A CA 1
ATOM 799 C C . GLY A 1 103 ? -11.766 -18.703 8.938 1 95.88 103 GLY A C 1
ATOM 800 O O . GLY A 1 103 ? -11.055 -17.703 8.992 1 95.88 103 GLY A O 1
ATOM 801 N N . GLY A 1 104 ? -12.617 -18.953 7.957 1 97.5 104 GLY A N 1
ATOM 802 C CA . GLY A 1 104 ? -12.891 -18.016 6.875 1 97.5 104 GLY A CA 1
ATOM 803 C C . GLY A 1 104 ? -13.742 -18.625 5.773 1 97.5 104 GLY A C 1
ATOM 804 O O . GLY A 1 104 ? -14.289 -19.719 5.93 1 97.5 104 GLY A O 1
ATOM 805 N N . HIS A 1 105 ? -13.938 -17.844 4.719 1 98.62 105 HIS A N 1
ATOM 806 C CA . HIS A 1 105 ? -14.641 -18.312 3.531 1 98.62 105 HIS A CA 1
ATOM 807 C C . HIS A 1 105 ? -13.703 -19.094 2.617 1 98.62 105 HIS A C 1
ATOM 809 O O . HIS A 1 105 ? -12.641 -18.594 2.234 1 98.62 105 HIS A O 1
ATOM 815 N N . VAL A 1 106 ? -14.109 -20.281 2.289 1 98.75 106 VAL A N 1
ATOM 816 C CA . VAL A 1 106 ? -13.273 -21.141 1.455 1 98.75 106 VAL A CA 1
ATOM 817 C C . VAL A 1 106 ? -13.828 -21.172 0.033 1 98.75 106 VAL A C 1
ATOM 819 O O . VAL A 1 106 ? -14.914 -21.719 -0.203 1 98.75 106 VAL A O 1
ATOM 822 N N . LEU A 1 107 ? -13.094 -20.641 -0.882 1 98.81 107 LEU A N 1
ATOM 823 C CA . LEU A 1 107 ? -13.484 -20.578 -2.289 1 98.81 107 LEU A CA 1
ATOM 824 C C . LEU A 1 107 ? -12.867 -21.75 -3.064 1 98.81 107 LEU A C 1
ATOM 826 O O . LEU A 1 107 ? -11.688 -22.047 -2.898 1 98.81 107 LEU A O 1
ATOM 830 N N . PHE A 1 108 ? -13.633 -22.5 -3.828 1 98.88 108 PHE A N 1
ATOM 831 C CA . PHE A 1 108 ? -13.203 -23.406 -4.875 1 98.88 108 PHE A CA 1
ATOM 832 C C . PHE A 1 108 ? -13.641 -22.906 -6.246 1 98.88 108 PHE A C 1
ATOM 834 O O . PHE A 1 108 ? -14.82 -22.672 -6.48 1 98.88 108 PHE A O 1
ATOM 841 N N . ALA A 1 109 ? -12.727 -22.719 -7.129 1 98.81 109 ALA A N 1
ATOM 842 C CA . ALA A 1 109 ? -13.07 -22.234 -8.461 1 98.81 109 ALA A CA 1
ATOM 843 C C . ALA A 1 109 ? -12.352 -23.031 -9.547 1 98.81 109 ALA A C 1
ATOM 845 O O . ALA A 1 109 ? -11.117 -23.031 -9.609 1 98.81 109 ALA A O 1
ATOM 846 N N . HIS A 1 110 ? -13.07 -23.766 -10.312 1 98.75 110 HIS A N 1
ATOM 847 C CA . HIS A 1 110 ? -12.602 -24.406 -11.539 1 98.75 110 HIS A CA 1
ATOM 848 C C . HIS A 1 110 ? -12.797 -23.5 -12.742 1 98.75 110 HIS A C 1
ATOM 850 O O . HIS A 1 110 ? -13.922 -23.156 -13.094 1 98.75 110 HIS A O 1
ATOM 856 N N . TYR A 1 111 ? -11.734 -23.047 -13.367 1 98.06 111 TYR A N 1
ATOM 857 C CA . TYR A 1 111 ? -11.828 -22.078 -14.438 1 98.06 111 TYR A CA 1
ATOM 858 C C . TYR A 1 111 ? -10.828 -22.375 -15.547 1 98.06 111 TYR A C 1
ATOM 860 O O . TYR A 1 111 ? -9.977 -23.25 -15.398 1 98.06 111 TYR A O 1
ATOM 868 N N . GLN A 1 112 ? -11.055 -21.688 -16.594 1 96.56 112 GLN A N 1
ATOM 869 C CA . GLN A 1 112 ? -10.188 -21.859 -17.766 1 96.56 112 GLN A CA 1
ATOM 870 C C . GLN A 1 112 ? -9.445 -20.562 -18.078 1 96.56 112 GLN A C 1
ATOM 872 O O . GLN A 1 112 ? -10.031 -19.484 -18.031 1 96.56 112 GLN A O 1
ATOM 877 N N . GLN A 1 113 ? -8.164 -20.625 -18.266 1 92.25 113 GLN A N 1
ATOM 878 C CA . GLN A 1 113 ? -7.32 -19.547 -18.75 1 92.25 113 GLN A CA 1
ATOM 879 C C . GLN A 1 113 ? -6.582 -19.953 -20.016 1 92.25 113 GLN A C 1
ATOM 881 O O . GLN A 1 113 ? -5.684 -20.797 -19.984 1 92.25 113 GLN A O 1
ATOM 886 N N . GLY A 1 114 ? -6.93 -19.297 -21.109 1 88.69 114 GLY A N 1
ATOM 887 C CA . GLY A 1 114 ? -6.465 -19.844 -22.375 1 88.69 114 GLY A CA 1
ATOM 888 C C . GLY A 1 114 ? -6.98 -21.234 -22.641 1 88.69 114 GLY A C 1
ATOM 889 O O . GLY A 1 114 ? -8.188 -21.484 -22.625 1 88.69 114 GLY A O 1
ATOM 890 N N . MET A 1 115 ? -5.996 -22.078 -22.734 1 91.38 115 MET A N 1
ATOM 891 C CA . MET A 1 115 ? -6.367 -23.469 -23.016 1 91.38 115 MET A CA 1
ATOM 892 C C . MET A 1 115 ? -6.145 -24.344 -21.781 1 91.38 115 MET A C 1
ATOM 894 O O . MET A 1 115 ? -6.348 -25.547 -21.828 1 91.38 115 MET A O 1
ATOM 898 N N . THR A 1 116 ? -5.75 -23.703 -20.75 1 94 116 THR A N 1
ATOM 899 C CA . THR A 1 116 ? -5.395 -24.453 -19.531 1 94 116 THR A CA 1
ATOM 900 C C . THR A 1 116 ? -6.504 -24.344 -18.5 1 94 116 THR A C 1
ATOM 902 O O . THR A 1 116 ? -7.074 -23.281 -18.297 1 94 116 THR A O 1
ATOM 905 N N . GLU A 1 117 ? -6.812 -25.484 -17.844 1 97.19 117 GLU A N 1
ATOM 906 C CA . GLU A 1 117 ? -7.781 -25.516 -16.75 1 97.19 117 GLU A CA 1
ATOM 907 C C . GLU A 1 117 ? -7.082 -25.484 -15.398 1 97.19 117 GLU A C 1
ATOM 909 O O . GLU A 1 117 ? -6.047 -26.125 -15.211 1 97.19 117 GLU A O 1
ATOM 914 N N . TYR A 1 118 ? -7.695 -24.703 -14.5 1 97.81 118 TYR A N 1
ATOM 915 C CA . TYR A 1 118 ? -7.133 -24.562 -13.164 1 97.81 118 TYR A CA 1
ATOM 916 C C . TYR A 1 118 ? -8.195 -24.781 -12.094 1 97.81 118 TYR A C 1
ATOM 918 O O . TYR A 1 118 ? -9.383 -24.609 -12.352 1 97.81 118 TYR A O 1
ATOM 926 N N . LEU A 1 119 ? -7.758 -25.266 -10.984 1 98.75 119 LEU A N 1
ATOM 927 C CA . LEU A 1 119 ? -8.531 -25.188 -9.75 1 98.75 119 LEU A CA 1
ATOM 928 C C . LEU A 1 119 ? -7.855 -24.266 -8.742 1 98.75 119 LEU A C 1
ATOM 930 O O . LEU A 1 119 ? -6.699 -24.484 -8.367 1 98.75 119 LEU A O 1
ATOM 934 N N . ALA A 1 120 ? -8.578 -23.219 -8.375 1 98.5 120 ALA A N 1
ATOM 935 C CA . ALA A 1 120 ? -8.102 -22.328 -7.312 1 98.5 120 ALA A CA 1
ATOM 936 C C . ALA A 1 120 ? -8.836 -22.594 -6.004 1 98.5 120 ALA A C 1
ATOM 938 O O . ALA A 1 120 ? -10.055 -22.812 -5.996 1 98.5 120 ALA A O 1
ATOM 939 N N . ILE A 1 121 ? -8.086 -22.688 -4.914 1 98.75 121 ILE A N 1
ATOM 940 C CA . ILE A 1 121 ? -8.633 -22.797 -3.566 1 98.75 121 ILE A CA 1
ATOM 941 C C . ILE A 1 121 ? -8.055 -21.703 -2.68 1 98.75 121 ILE A C 1
ATOM 943 O O . ILE A 1 121 ? -6.836 -21.5 -2.643 1 98.75 121 ILE A O 1
ATOM 947 N N . ALA A 1 122 ? -8.922 -20.969 -2 1 98.5 122 ALA A N 1
ATOM 948 C CA . ALA A 1 122 ? -8.43 -19.891 -1.162 1 98.5 122 ALA A CA 1
ATOM 949 C C . ALA A 1 122 ? -9.289 -19.719 0.086 1 98.5 122 ALA A C 1
ATOM 951 O O . ALA A 1 122 ? -10.516 -19.828 0.02 1 98.5 122 ALA A O 1
ATOM 952 N N . LEU A 1 123 ? -8.648 -19.547 1.214 1 97.94 123 LEU A N 1
ATOM 953 C CA . LEU A 1 123 ? -9.32 -19.078 2.422 1 97.94 123 LEU A CA 1
ATOM 954 C C . LEU A 1 123 ? -9.367 -17.562 2.463 1 97.94 123 LEU A C 1
ATOM 956 O O . LEU A 1 123 ? -8.328 -16.906 2.551 1 97.94 123 LEU A O 1
ATOM 960 N N . LEU A 1 124 ? -10.57 -17 2.459 1 98 124 LEU A N 1
ATOM 961 C CA . LEU A 1 124 ? -10.758 -15.555 2.303 1 98 124 LEU A CA 1
ATOM 962 C C . LEU A 1 124 ? -11.367 -14.945 3.562 1 98 124 LEU A C 1
ATOM 964 O O . LEU A 1 124 ? -12.164 -15.594 4.246 1 98 124 LEU A O 1
ATOM 968 N N . HIS A 1 125 ? -11.039 -13.695 3.789 1 97.31 125 HIS A N 1
ATOM 969 C CA . HIS A 1 125 ? -11.539 -12.961 4.945 1 97.31 125 HIS A CA 1
ATOM 970 C C . HIS A 1 125 ? -12.109 -11.609 4.535 1 97.31 125 HIS A C 1
ATOM 972 O O . HIS A 1 125 ? -11.648 -11.008 3.566 1 97.31 125 HIS A O 1
ATOM 978 N N . HIS A 1 126 ? -13.055 -11.188 5.34 1 96.12 126 HIS A N 1
ATOM 979 C CA . HIS A 1 126 ? -13.609 -9.852 5.137 1 96.12 126 HIS A CA 1
ATOM 980 C C . HIS A 1 126 ? -12.75 -8.789 5.82 1 96.12 126 HIS A C 1
ATOM 982 O O . HIS A 1 126 ? -12.227 -9.023 6.91 1 96.12 126 HIS A O 1
ATOM 988 N N . SER A 1 127 ? -12.68 -7.676 5.176 1 94.06 127 SER A N 1
ATOM 989 C CA . SER A 1 127 ? -12.227 -6.445 5.816 1 94.06 127 SER A CA 1
ATOM 990 C C . SER A 1 127 ? -13.398 -5.543 6.176 1 94.06 127 SER A C 1
ATOM 992 O O . SER A 1 127 ? -14.406 -5.508 5.461 1 94.06 127 SER A O 1
ATOM 994 N N . GLU A 1 128 ? -13.18 -4.879 7.328 1 92.5 128 GLU A N 1
ATOM 995 C CA . GLU A 1 128 ? -14.211 -3.939 7.762 1 92.5 128 GLU A CA 1
ATOM 996 C C . GLU A 1 128 ? -14.016 -2.57 7.113 1 92.5 128 GLU A C 1
ATOM 998 O O . GLU A 1 128 ? -12.891 -2.094 6.984 1 92.5 128 GLU A O 1
ATOM 1003 N N . GLY A 1 129 ? -15.133 -2.062 6.57 1 93.06 129 GLY A N 1
ATOM 1004 C CA . GLY A 1 129 ? -15.148 -0.716 6.023 1 93.06 129 GLY A CA 1
ATOM 1005 C C . GLY A 1 129 ? -16.469 0.004 6.238 1 93.06 129 GLY A C 1
ATOM 1006 O O . GLY A 1 129 ? -17.25 -0.367 7.117 1 93.06 129 GLY A O 1
ATOM 1007 N N . VAL A 1 130 ? -16.594 1.121 5.645 1 96.56 130 VAL A N 1
ATOM 1008 C CA . VAL A 1 130 ? -17.812 1.925 5.758 1 96.56 130 VAL A CA 1
ATOM 1009 C C . VAL A 1 130 ? -18.328 2.273 4.367 1 96.56 130 VAL A C 1
ATOM 1011 O O . VAL A 1 130 ? -17.547 2.402 3.418 1 96.56 130 VAL A O 1
ATOM 1014 N N . THR A 1 131 ? -19.656 2.275 4.234 1 97.44 131 THR A N 1
ATOM 1015 C CA . THR A 1 131 ? -20.312 2.672 2.988 1 97.44 131 THR A CA 1
ATOM 1016 C C . THR A 1 131 ? -21.328 3.779 3.238 1 97.44 131 THR A C 1
ATOM 1018 O O . THR A 1 131 ? -21.734 4.012 4.379 1 97.44 131 THR A O 1
ATOM 1021 N N . VAL A 1 132 ? -21.656 4.547 2.258 1 97.81 132 VAL A N 1
ATOM 1022 C CA . VAL A 1 132 ? -22.797 5.461 2.275 1 97.81 132 VAL A CA 1
ATOM 1023 C C . VAL A 1 132 ? -23.953 4.871 1.46 1 97.81 132 VAL A C 1
ATOM 1025 O O . VAL A 1 132 ? -23.781 4.543 0.284 1 97.81 132 VAL A O 1
ATOM 1028 N N . THR A 1 133 ? -25.094 4.711 2.09 1 96.81 133 THR A N 1
ATOM 1029 C CA . THR A 1 133 ? -26.25 4.07 1.474 1 96.81 133 THR A CA 1
ATOM 1030 C C . THR A 1 133 ? -26.922 5.008 0.475 1 96.81 133 THR A C 1
ATOM 1032 O O . THR A 1 133 ? -26.516 6.168 0.342 1 96.81 133 THR A O 1
ATOM 1035 N N . GLU A 1 134 ? -27.984 4.469 -0.191 1 95.44 134 GLU A N 1
ATOM 1036 C CA . GLU A 1 134 ? -28.734 5.27 -1.147 1 95.44 134 GLU A CA 1
ATOM 1037 C C . GLU A 1 134 ? -29.453 6.43 -0.456 1 95.44 134 GLU A C 1
ATOM 1039 O O . GLU A 1 134 ? -29.703 7.465 -1.075 1 95.44 134 GLU A O 1
ATOM 1044 N N . THR A 1 135 ? -29.766 6.289 0.828 1 96.56 135 THR A N 1
ATOM 1045 C CA . THR A 1 135 ? -30.438 7.344 1.577 1 96.56 135 THR A CA 1
ATOM 1046 C C . THR A 1 135 ? -29.422 8.227 2.301 1 96.56 135 THR A C 1
ATOM 1048 O O . THR A 1 135 ? -29.766 8.938 3.244 1 96.56 135 THR A O 1
ATOM 1051 N N . LEU A 1 136 ? -28.078 8.055 1.998 1 97.5 136 LEU A N 1
ATOM 1052 C CA . LEU A 1 136 ? -26.984 8.891 2.461 1 97.5 136 LEU A CA 1
ATOM 1053 C C . LEU A 1 136 ? -26.719 8.664 3.945 1 97.5 136 LEU A C 1
ATOM 1055 O O . LEU A 1 136 ? -26.344 9.594 4.664 1 97.5 136 LEU A O 1
ATOM 1059 N N . GLU A 1 137 ? -27 7.391 4.402 1 97.69 137 GLU A N 1
ATOM 1060 C CA . GLU A 1 137 ? -26.609 6.961 5.738 1 97.69 137 GLU A CA 1
ATOM 1061 C C . GLU A 1 137 ? -25.234 6.293 5.715 1 97.69 137 GLU A C 1
ATOM 1063 O O . GLU A 1 137 ? -24.875 5.637 4.734 1 97.69 137 GLU A O 1
ATOM 1068 N N . VAL A 1 138 ? -24.5 6.492 6.777 1 97.88 138 VAL A N 1
ATOM 1069 C CA . VAL A 1 138 ? -23.219 5.793 6.941 1 97.88 138 VAL A CA 1
ATOM 1070 C C . VAL A 1 138 ? -23.469 4.438 7.598 1 97.88 138 VAL A C 1
ATOM 1072 O O . VAL A 1 138 ? -24.109 4.352 8.648 1 97.88 138 VAL A O 1
ATOM 1075 N N . ALA A 1 139 ? -23.016 3.447 6.945 1 97.31 139 ALA A N 1
ATOM 1076 C CA . ALA A 1 139 ? -23.219 2.09 7.441 1 97.31 139 ALA A CA 1
ATOM 1077 C C . ALA A 1 139 ? -21.953 1.262 7.332 1 97.31 139 ALA A C 1
ATOM 1079 O O . ALA A 1 139 ? -21.078 1.549 6.5 1 97.31 139 ALA A O 1
ATOM 1080 N N . PRO A 1 140 ? -21.812 0.283 8.234 1 96.25 140 PRO A N 1
ATOM 1081 C CA . PRO A 1 140 ? -20.688 -0.629 8.062 1 96.25 140 PRO A CA 1
ATOM 1082 C C . PRO A 1 140 ? -20.734 -1.379 6.73 1 96.25 140 PRO A C 1
ATOM 1084 O O . PRO A 1 140 ? -21.812 -1.626 6.195 1 96.25 140 PRO A O 1
ATOM 1087 N N . ALA A 1 141 ? -19.625 -1.654 6.168 1 94.94 141 ALA A N 1
ATOM 1088 C CA . ALA A 1 141 ? -19.516 -2.426 4.934 1 94.94 141 ALA A CA 1
ATOM 1089 C C . ALA A 1 141 ? -18.453 -3.504 5.051 1 94.94 141 ALA A C 1
ATOM 1091 O O . ALA A 1 141 ? -17.344 -3.236 5.508 1 94.94 141 ALA A O 1
ATOM 1092 N N . LYS A 1 142 ? -18.797 -4.73 4.676 1 94.44 142 LYS A N 1
ATOM 1093 C CA . LYS A 1 142 ? -17.828 -5.828 4.625 1 94.44 142 LYS A CA 1
ATOM 1094 C C . LYS A 1 142 ? -17.469 -6.176 3.186 1 94.44 142 LYS A C 1
ATOM 1096 O O . LYS A 1 142 ? -18.328 -6.207 2.311 1 94.44 142 LYS A O 1
ATOM 1101 N N . HIS A 1 143 ? -16.219 -6.309 2.914 1 95.38 143 HIS A N 1
ATOM 1102 C CA . HIS A 1 143 ? -15.75 -6.781 1.617 1 95.38 143 HIS A CA 1
ATOM 1103 C C . HIS A 1 143 ? -14.562 -7.73 1.771 1 95.38 143 HIS A C 1
ATOM 1105 O O . HIS A 1 143 ? -13.836 -7.668 2.766 1 95.38 143 HIS A O 1
ATOM 1111 N N . LEU A 1 144 ? -14.375 -8.594 0.788 1 97.12 144 LEU A N 1
ATOM 1112 C CA . LEU A 1 144 ? -13.281 -9.555 0.843 1 97.12 144 LEU A CA 1
ATOM 1113 C C . LEU A 1 144 ? -11.938 -8.852 0.681 1 97.12 144 LEU A C 1
ATOM 1115 O O . LEU A 1 144 ? -11.773 -8 -0.201 1 97.12 144 LEU A O 1
ATOM 1119 N N . ASP A 1 145 ? -11.008 -9.141 1.551 1 95.44 145 ASP A N 1
ATOM 1120 C CA . ASP A 1 145 ? -9.641 -8.633 1.483 1 95.44 145 ASP A CA 1
ATOM 1121 C C . ASP A 1 145 ? -8.75 -9.555 0.662 1 95.44 145 ASP A C 1
ATOM 1123 O O . ASP A 1 145 ? -8.117 -10.461 1.21 1 95.44 145 ASP A O 1
ATOM 1127 N N . LEU A 1 146 ? -8.609 -9.297 -0.578 1 95.19 146 LEU A N 1
ATOM 1128 C CA . LEU A 1 146 ? -7.844 -10.172 -1.457 1 95.19 146 LEU A CA 1
ATOM 1129 C C . LEU A 1 146 ? -6.363 -9.805 -1.445 1 95.19 146 LEU A C 1
ATOM 1131 O O . LEU A 1 146 ? -5.52 -10.57 -1.919 1 95.19 146 LEU A O 1
ATOM 1135 N N . ALA A 1 147 ? -6.086 -8.664 -0.855 1 90.31 147 ALA A N 1
ATOM 1136 C CA . ALA A 1 147 ? -4.691 -8.242 -0.768 1 90.31 147 ALA A CA 1
ATOM 1137 C C . ALA A 1 147 ? -3.932 -9.07 0.264 1 90.31 147 ALA A C 1
ATOM 1139 O O . ALA A 1 147 ? -2.719 -9.266 0.146 1 90.31 147 ALA A O 1
ATOM 1140 N N . GLN A 1 148 ? -4.602 -9.586 1.244 1 89.88 148 GLN A N 1
ATOM 1141 C CA . GLN A 1 148 ? -3.988 -10.383 2.305 1 89.88 148 GLN A CA 1
ATOM 1142 C C . GLN A 1 148 ? -4.316 -11.859 2.143 1 89.88 148 GLN A C 1
ATOM 1144 O O . GLN A 1 148 ? -4.977 -12.453 3 1 89.88 148 GLN A O 1
ATOM 1149 N N . LEU A 1 149 ? -3.811 -12.445 1.179 1 93.25 149 LEU A N 1
ATOM 1150 C CA . LEU A 1 149 ? -3.994 -13.867 0.93 1 93.25 149 LEU A CA 1
ATOM 1151 C C . LEU A 1 149 ? -2.924 -14.688 1.644 1 93.25 149 LEU A C 1
ATOM 1153 O O . LEU A 1 149 ? -1.736 -14.578 1.328 1 93.25 149 LEU A O 1
ATOM 1157 N N . HIS A 1 150 ? -3.328 -15.508 2.639 1 92.56 150 HIS A N 1
ATOM 1158 C CA . HIS A 1 150 ? -2.367 -16.297 3.402 1 92.56 150 HIS A CA 1
ATOM 1159 C C . HIS A 1 150 ? -2.465 -17.781 3.047 1 92.56 150 HIS A C 1
ATOM 1161 O O . HIS A 1 150 ? -1.462 -18.5 3.068 1 92.56 150 HIS A O 1
ATOM 1167 N N . LEU A 1 151 ? -3.648 -18.188 2.77 1 95.88 151 LEU A N 1
ATOM 1168 C CA . LEU A 1 151 ? -3.885 -19.594 2.416 1 95.88 151 LEU A CA 1
ATOM 1169 C C . LEU A 1 151 ? -4.57 -19.703 1.057 1 95.88 151 LEU A C 1
ATOM 1171 O O . LEU A 1 151 ? -5.746 -19.359 0.921 1 95.88 151 LEU A O 1
ATOM 1175 N N . ALA A 1 152 ? -3.809 -20.125 0.097 1 97.31 152 ALA A N 1
ATOM 1176 C CA . ALA A 1 152 ? -4.336 -20.297 -1.253 1 97.31 152 ALA A CA 1
ATOM 1177 C C . ALA A 1 152 ? -3.445 -21.234 -2.064 1 97.31 152 ALA A C 1
ATOM 1179 O O . ALA A 1 152 ? -2.244 -21.344 -1.809 1 97.31 152 ALA A O 1
ATOM 1180 N N . ALA A 1 153 ? -4.059 -21.922 -2.99 1 97.19 153 ALA A N 1
ATOM 1181 C CA . ALA A 1 153 ? -3.373 -22.828 -3.904 1 97.19 153 ALA A CA 1
ATOM 1182 C C . ALA A 1 153 ? -4.02 -22.812 -5.289 1 97.19 153 ALA A C 1
ATOM 1184 O O . ALA A 1 153 ? -5.195 -22.469 -5.426 1 97.19 153 ALA A O 1
ATOM 1185 N N . ARG A 1 154 ? -3.268 -23.062 -6.219 1 97.44 154 ARG A N 1
ATOM 1186 C CA . ARG A 1 154 ? -3.73 -23.203 -7.594 1 97.44 154 ARG A CA 1
ATOM 1187 C C . ARG A 1 154 ? -3.184 -24.484 -8.227 1 97.44 154 ARG A C 1
ATOM 1189 O O . ARG A 1 154 ? -1.988 -24.766 -8.125 1 97.44 154 ARG A O 1
ATOM 1196 N N . ILE A 1 155 ? -4.004 -25.25 -8.812 1 97.88 155 ILE A N 1
ATOM 1197 C CA . ILE A 1 155 ? -3.637 -26.5 -9.453 1 97.88 155 ILE A CA 1
ATOM 1198 C C . ILE A 1 155 ? -3.873 -26.406 -10.953 1 97.88 155 ILE A C 1
ATOM 1200 O O . ILE A 1 155 ? -4.988 -26.125 -11.398 1 97.88 155 ILE A O 1
ATOM 1204 N N . ASN A 1 156 ? -2.861 -26.578 -11.711 1 96.5 156 ASN A N 1
ATOM 1205 C CA . ASN A 1 156 ? -2.973 -26.719 -13.156 1 96.5 156 ASN A CA 1
ATOM 1206 C C . ASN A 1 156 ? -3.516 -28.094 -13.547 1 96.5 156 ASN A C 1
ATOM 1208 O O . ASN A 1 156 ? -2.754 -29.047 -13.68 1 96.5 156 ASN A O 1
ATOM 1212 N N . LEU A 1 157 ? -4.781 -28.141 -13.758 1 98.19 157 LEU A N 1
ATOM 1213 C CA . LEU A 1 157 ? -5.457 -29.422 -14 1 98.19 157 LEU A CA 1
ATOM 1214 C C . LEU A 1 157 ? -5.016 -30.031 -15.32 1 98.19 157 LEU A C 1
ATOM 1216 O O . LEU A 1 157 ? -4.855 -31.25 -15.422 1 98.19 157 LEU A O 1
ATOM 1220 N N . SER A 1 158 ? -4.84 -29.188 -16.312 1 96.5 158 SER A N 1
ATOM 1221 C CA . SER A 1 158 ? -4.402 -29.656 -17.625 1 96.5 158 SER A CA 1
ATOM 1222 C C . SER A 1 158 ? -3.035 -30.328 -17.547 1 96.5 158 SER A C 1
ATOM 1224 O O . SER A 1 158 ? -2.83 -31.406 -18.094 1 96.5 158 SER A O 1
ATOM 1226 N N . GLU A 1 159 ? -2.143 -29.734 -16.812 1 94.25 159 GLU A N 1
ATOM 1227 C CA . GLU A 1 159 ? -0.805 -30.297 -16.641 1 94.25 159 GLU A CA 1
ATOM 1228 C C . GLU A 1 159 ? -0.847 -31.594 -15.82 1 94.25 159 GLU A C 1
ATOM 1230 O O . GLU A 1 159 ? -0.203 -32.562 -16.188 1 94.25 159 GLU A O 1
ATOM 1235 N N . TRP A 1 160 ? -1.607 -31.641 -14.812 1 96.81 160 TRP A N 1
ATOM 1236 C CA . TRP A 1 160 ? -1.732 -32.812 -13.953 1 96.81 160 TRP A CA 1
ATOM 1237 C C . TRP A 1 160 ? -2.246 -34 -14.734 1 96.81 160 TRP A C 1
ATOM 1239 O O . TRP A 1 160 ? -1.713 -35.125 -14.602 1 96.81 160 TRP A O 1
ATOM 1249 N N . ARG A 1 161 ? -3.146 -33.75 -15.602 1 96.06 161 ARG A N 1
ATOM 1250 C CA . ARG A 1 161 ? -3.816 -34.875 -16.281 1 96.06 161 ARG A CA 1
ATOM 1251 C C . ARG A 1 161 ? -3.033 -35.281 -17.531 1 96.06 161 ARG A C 1
ATOM 1253 O O . ARG A 1 161 ? -3.092 -36.469 -17.922 1 96.06 161 ARG A O 1
ATOM 1260 N N . ASN A 1 162 ? -2.252 -34.375 -18.094 1 94.81 162 ASN A N 1
ATOM 1261 C CA . ASN A 1 162 ? -1.709 -34.656 -19.422 1 94.81 162 ASN A CA 1
ATOM 1262 C C . ASN A 1 162 ? -0.194 -34.844 -19.375 1 94.81 162 ASN A C 1
ATOM 1264 O O . ASN A 1 162 ? 0.414 -35.25 -20.375 1 94.81 162 ASN A O 1
ATOM 1268 N N . ASN A 1 163 ? 0.433 -34.531 -18.266 1 92.94 163 ASN A N 1
ATOM 1269 C CA . ASN A 1 163 ? 1.881 -34.656 -18.125 1 92.94 163 ASN A CA 1
ATOM 1270 C C . ASN A 1 163 ? 2.268 -35.438 -16.859 1 92.94 163 ASN A C 1
ATOM 1272 O O . ASN A 1 163 ? 2.492 -34.812 -15.82 1 92.94 163 ASN A O 1
ATOM 1276 N N . ARG A 1 164 ? 2.502 -36.688 -16.969 1 91.38 164 ARG A N 1
ATOM 1277 C CA . ARG A 1 164 ? 2.758 -37.562 -15.828 1 91.38 164 ARG A CA 1
ATOM 1278 C C . ARG A 1 164 ? 4.117 -37.25 -15.203 1 91.38 164 ARG A C 1
ATOM 1280 O O . ARG A 1 164 ? 4.371 -37.594 -14.055 1 91.38 164 ARG A O 1
ATOM 1287 N N . GLN A 1 165 ? 4.965 -36.562 -15.891 1 90.06 165 GLN A N 1
ATOM 1288 C CA . GLN A 1 165 ? 6.316 -36.312 -15.406 1 90.06 165 GLN A CA 1
ATOM 1289 C C . GLN A 1 165 ? 6.402 -34.938 -14.719 1 90.06 165 GLN A C 1
ATOM 1291 O O . GLN A 1 165 ? 7.43 -34.594 -14.133 1 90.06 165 GLN A O 1
ATOM 1296 N N . SER A 1 166 ? 5.312 -34.25 -14.781 1 90.75 166 SER A N 1
ATOM 1297 C CA . SER A 1 166 ? 5.332 -32.906 -14.211 1 90.75 166 SER A CA 1
ATOM 1298 C C . SER A 1 166 ? 5.5 -32.969 -12.695 1 90.75 166 SER A C 1
ATOM 1300 O O . SER A 1 166 ? 4.895 -33.781 -12.023 1 90.75 166 SER A O 1
ATOM 1302 N N . LYS A 1 167 ? 6.27 -32.031 -12.148 1 92 167 LYS A N 1
ATOM 1303 C CA . LYS A 1 167 ? 6.523 -31.953 -10.711 1 92 167 LYS A CA 1
ATOM 1304 C C . LYS A 1 167 ? 6.164 -30.578 -10.164 1 92 167 LYS A C 1
ATOM 1306 O O . LYS A 1 167 ? 6.594 -30.203 -9.07 1 92 167 LYS A O 1
ATOM 1311 N N . GLN A 1 168 ? 5.359 -29.812 -10.914 1 92.62 168 GLN A N 1
ATOM 1312 C CA . GLN A 1 168 ? 5.176 -28.422 -10.508 1 92.62 168 GLN A CA 1
ATOM 1313 C C . GLN A 1 168 ? 3.789 -27.922 -10.883 1 92.62 168 GLN A C 1
ATOM 1315 O O . GLN A 1 168 ? 3.613 -26.719 -11.156 1 92.62 168 GLN A O 1
ATOM 1320 N N . TYR A 1 169 ? 2.795 -28.828 -10.969 1 95.12 169 TYR A N 1
ATOM 1321 C CA . TYR A 1 169 ? 1.474 -28.406 -11.422 1 95.12 169 TYR A CA 1
ATOM 1322 C C . TYR A 1 169 ? 0.654 -27.844 -10.258 1 95.12 169 TYR A C 1
ATOM 1324 O O . TYR A 1 169 ? -0.475 -27.391 -10.453 1 95.12 169 TYR A O 1
ATOM 1332 N N . ILE A 1 170 ? 1.21 -27.859 -9.062 1 96.38 170 ILE A N 1
ATOM 1333 C CA . ILE A 1 170 ? 0.58 -27.234 -7.91 1 96.38 170 ILE A CA 1
ATOM 1334 C C . ILE A 1 170 ? 1.441 -26.062 -7.426 1 96.38 170 ILE A C 1
ATOM 1336 O O . ILE A 1 170 ? 2.668 -26.172 -7.359 1 96.38 170 ILE A O 1
ATOM 1340 N N . SER A 1 171 ? 0.832 -25 -7.18 1 94.56 171 SER A N 1
ATOM 1341 C CA . SER A 1 171 ? 1.469 -23.922 -6.422 1 94.56 171 SER A CA 1
ATOM 1342 C C . SER A 1 171 ? 0.648 -23.547 -5.191 1 94.56 171 SER A C 1
ATOM 1344 O O . SER A 1 171 ? -0.572 -23.719 -5.176 1 94.56 171 SER A O 1
ATOM 1346 N N . PHE A 1 172 ? 1.27 -23.109 -4.141 1 94.75 172 PHE A N 1
ATOM 1347 C CA . PHE A 1 172 ? 0.564 -22.641 -2.949 1 94.75 172 PHE A CA 1
ATOM 1348 C C . PHE A 1 172 ? 1.383 -21.594 -2.209 1 94.75 172 PHE A C 1
ATOM 1350 O O . PHE A 1 172 ? 2.602 -21.516 -2.379 1 94.75 172 PHE A O 1
ATOM 1357 N N . ILE A 1 173 ? 0.749 -20.766 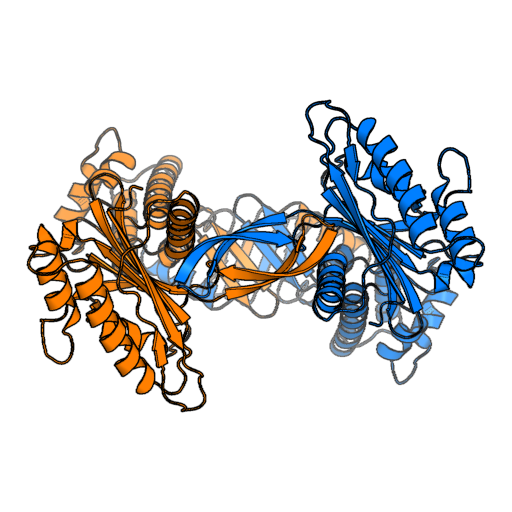-1.407 1 93.38 173 ILE A N 1
ATOM 1358 C CA . ILE A 1 173 ? 1.416 -19.719 -0.641 1 93.38 173 ILE A CA 1
ATOM 1359 C C . ILE A 1 173 ? 2.078 -20.312 0.593 1 93.38 173 ILE A C 1
ATOM 1361 O O . ILE A 1 173 ? 1.416 -20.969 1.404 1 93.38 173 ILE A O 1
ATOM 1365 N N . LYS A 1 174 ? 3.377 -20.062 0.7 1 88.31 174 LYS A N 1
ATOM 1366 C CA . LYS A 1 174 ? 4.129 -20.531 1.858 1 88.31 174 LYS A CA 1
ATOM 1367 C C . LYS A 1 174 ? 4.105 -19.516 2.988 1 88.31 174 LYS A C 1
ATOM 1369 O O . LYS A 1 174 ? 4.125 -18.297 2.736 1 88.31 174 LYS A O 1
ATOM 1374 N N . GLY A 1 175 ? 3.896 -19.953 4.211 1 78.38 175 GLY A N 1
ATOM 1375 C CA . GLY A 1 175 ? 3.979 -19.031 5.336 1 78.38 175 GLY A CA 1
ATOM 1376 C C . GLY A 1 175 ? 5.32 -18.328 5.438 1 78.38 175 GLY A C 1
ATOM 1377 O O . GLY A 1 175 ? 6.336 -18.859 4.98 1 78.38 175 GLY A O 1
ATOM 1378 N N . LYS A 1 176 ? 5.27 -17.031 5.844 1 67.38 176 LYS A N 1
ATOM 1379 C CA . LYS A 1 176 ? 6.484 -16.25 6.055 1 67.38 176 LYS A CA 1
ATOM 1380 C C . LYS A 1 176 ? 7.184 -16.656 7.348 1 67.38 176 LYS A C 1
ATOM 1382 O O . LYS A 1 176 ? 6.527 -17.078 8.305 1 67.38 176 LYS A O 1
ATOM 1387 N N . ASN A 1 177 ? 8.445 -16.422 7.418 1 59.44 177 ASN A N 1
ATOM 1388 C CA . ASN A 1 177 ? 9.312 -16.5 8.586 1 59.44 177 ASN A CA 1
ATOM 1389 C C . ASN A 1 177 ? 9.188 -17.859 9.273 1 59.44 177 ASN A C 1
ATOM 1391 O O . ASN A 1 177 ? 9.18 -17.938 10.508 1 59.44 177 ASN A O 1
ATOM 1395 N N . GLY A 1 178 ? 8.906 -18.984 8.555 1 57.34 178 GLY A N 1
ATOM 1396 C CA . GLY A 1 178 ? 8.906 -20.297 9.188 1 57.34 178 GLY A CA 1
ATOM 1397 C C . GLY A 1 178 ? 7.574 -20.641 9.836 1 57.34 178 GLY A C 1
ATOM 1398 O O . GLY A 1 178 ? 7.465 -21.656 10.531 1 57.34 178 GLY A O 1
ATOM 1399 N N . LYS A 1 179 ? 6.633 -19.734 9.781 1 60.69 179 LYS A N 1
ATOM 1400 C CA . LYS A 1 179 ? 5.344 -20 10.422 1 60.69 179 LYS A CA 1
ATOM 1401 C C . LYS A 1 179 ? 4.648 -21.188 9.773 1 60.69 179 LYS A C 1
ATOM 1403 O O . LYS A 1 179 ? 4.613 -21.312 8.547 1 60.69 179 LYS A O 1
ATOM 1408 N N . LYS A 1 180 ? 4.238 -22.141 10.625 1 64.31 180 LYS A N 1
ATOM 1409 C CA . LYS A 1 180 ? 3.639 -23.438 10.352 1 64.31 180 LYS A CA 1
ATOM 1410 C C . LYS A 1 180 ? 2.189 -23.297 9.898 1 64.31 180 LYS A C 1
ATOM 1412 O O . LYS A 1 180 ? 1.485 -24.297 9.727 1 64.31 180 LYS A O 1
ATOM 1417 N N . VAL A 1 181 ? 1.802 -21.984 9.57 1 65.38 181 VAL A N 1
ATOM 1418 C CA . VAL A 1 181 ? 0.378 -21.766 9.344 1 65.38 181 VAL A CA 1
ATOM 1419 C C . VAL A 1 181 ? -0.034 -22.375 8 1 65.38 181 VAL A C 1
ATOM 1421 O O . VAL A 1 181 ? -1.141 -22.891 7.867 1 65.38 181 VAL A O 1
ATOM 1424 N N . SER A 1 182 ? 0.915 -22.469 7.207 1 82.06 182 SER A N 1
ATOM 1425 C CA . SER A 1 182 ? 0.561 -22.938 5.871 1 82.06 182 SER A CA 1
ATOM 1426 C C . SER A 1 182 ? 0.792 -24.438 5.738 1 82.06 182 SER A C 1
ATOM 1428 O O . SER A 1 182 ? 0.392 -25.047 4.742 1 82.06 182 SER A O 1
ATOM 1430 N N . ASP A 1 183 ? 1.219 -25.094 6.805 1 89.62 183 ASP A N 1
ATOM 1431 C CA . ASP A 1 183 ? 1.537 -26.516 6.699 1 89.62 183 ASP A CA 1
ATOM 1432 C C . ASP A 1 183 ? 0.268 -27.359 6.586 1 89.62 183 ASP A C 1
ATOM 1434 O O . ASP A 1 183 ? 0.209 -28.297 5.789 1 89.62 183 ASP A O 1
ATOM 1438 N N . TYR A 1 184 ? -0.679 -27 7.422 1 92.94 184 TYR A N 1
ATOM 1439 C CA . TYR A 1 184 ? -1.898 -27.797 7.367 1 92.94 184 TYR A CA 1
ATOM 1440 C C . TYR A 1 184 ? -2.617 -27.594 6.039 1 92.94 184 TYR A C 1
ATOM 1442 O O . TYR A 1 184 ? -3.32 -28.5 5.57 1 92.94 184 TYR A O 1
ATOM 1450 N N . PHE A 1 185 ? -2.508 -26.453 5.422 1 95.44 185 PHE A N 1
ATOM 1451 C CA . PHE A 1 185 ? -3.139 -26.188 4.133 1 95.44 185 PHE A CA 1
ATOM 1452 C C . PHE A 1 185 ? -2.457 -26.984 3.027 1 95.44 185 PHE A C 1
ATOM 1454 O O . PHE A 1 185 ? -3.125 -27.562 2.172 1 95.44 185 PHE A O 1
ATOM 1461 N N . ARG A 1 186 ? -1.142 -26.953 3.076 1 94.75 186 ARG A N 1
ATOM 1462 C CA . ARG A 1 186 ? -0.381 -27.812 2.176 1 94.75 186 ARG A CA 1
ATOM 1463 C C . ARG A 1 186 ? -0.802 -29.281 2.324 1 94.75 186 ARG A C 1
ATOM 1465 O O . ARG A 1 186 ? -1.008 -29.969 1.328 1 94.75 186 ARG A O 1
ATOM 1472 N N . ASP A 1 187 ? -0.948 -29.703 3.525 1 95.5 187 ASP A N 1
ATOM 1473 C CA . ASP A 1 187 ? -1.365 -31.078 3.812 1 95.5 187 ASP A CA 1
ATOM 1474 C C . ASP A 1 187 ? -2.793 -31.328 3.332 1 95.5 187 ASP A C 1
ATOM 1476 O O . ASP A 1 187 ? -3.115 -32.438 2.875 1 95.5 187 ASP A O 1
ATOM 1480 N N . PHE A 1 188 ? -3.605 -30.391 3.492 1 97.31 188 PHE A N 1
ATOM 1481 C CA . PHE A 1 188 ? -4.973 -30.469 2.986 1 97.31 188 PHE A CA 1
ATOM 1482 C C . PHE A 1 188 ? -4.98 -30.766 1.492 1 97.31 188 PHE A C 1
ATOM 1484 O O . PHE A 1 188 ? -5.695 -31.656 1.038 1 97.31 188 PHE A O 1
ATOM 1491 N N . ILE A 1 189 ? -4.18 -30.031 0.741 1 97.56 189 ILE A N 1
ATOM 1492 C CA . ILE A 1 189 ? -4.074 -30.234 -0.699 1 97.56 189 ILE A CA 1
ATOM 1493 C C . ILE A 1 189 ? -3.395 -31.578 -0.978 1 97.56 189 ILE A C 1
ATOM 1495 O O . ILE A 1 189 ? -3.682 -32.219 -1.985 1 97.56 189 ILE A O 1
ATOM 1499 N N . GLY A 1 190 ? -2.555 -31.984 -0.049 1 97.5 190 GLY A N 1
ATOM 1500 C CA . GLY A 1 190 ? -1.706 -33.156 -0.28 1 97.5 190 GLY A CA 1
ATOM 1501 C C . GLY A 1 190 ? -0.558 -32.875 -1.23 1 97.5 190 GLY A C 1
ATOM 1502 O O . GLY A 1 190 ? -0.234 -33.688 -2.084 1 97.5 190 GLY A O 1
ATOM 1503 N N . CYS A 1 191 ? -0.023 -31.703 -1.105 1 96.56 191 CYS A N 1
ATOM 1504 C CA . CYS A 1 191 ? 1.04 -31.281 -2.012 1 96.56 191 CYS A CA 1
ATOM 1505 C C . CYS A 1 191 ? 2.412 -31.609 -1.431 1 96.56 191 CYS A C 1
ATOM 1507 O O . CYS A 1 191 ? 2.674 -31.328 -0.257 1 96.56 191 CYS A O 1
ATOM 1509 N N . ARG A 1 192 ? 3.195 -32.188 -2.164 1 95.06 192 ARG A N 1
ATOM 1510 C CA . ARG A 1 192 ? 4.617 -32.281 -1.858 1 95.06 192 ARG A CA 1
ATOM 1511 C C . ARG A 1 192 ? 5.438 -31.406 -2.783 1 95.06 192 ARG A C 1
ATOM 1513 O O . ARG A 1 192 ? 5.141 -31.297 -3.975 1 95.06 192 ARG A O 1
ATOM 1520 N N . GLU A 1 193 ? 6.406 -30.688 -2.168 1 90.81 193 GLU A N 1
ATOM 1521 C CA . GLU A 1 193 ? 7.254 -29.812 -2.977 1 90.81 193 GLU A CA 1
ATOM 1522 C C . GLU A 1 193 ? 8.078 -30.625 -3.977 1 90.81 193 GLU A C 1
ATOM 1524 O O . GLU A 1 193 ? 8.672 -31.641 -3.619 1 90.81 193 GLU A O 1
ATOM 1529 N N . GLY A 1 194 ? 7.996 -30.25 -5.215 1 89.31 194 GLY A N 1
ATOM 1530 C CA . GLY A 1 194 ? 8.648 -31 -6.281 1 89.31 194 GLY A CA 1
ATOM 1531 C C . GLY A 1 194 ? 9.773 -30.219 -6.945 1 89.31 194 GLY A C 1
ATOM 1532 O O . GLY A 1 194 ? 10.672 -30.812 -7.547 1 89.31 194 GLY A O 1
ATOM 1533 N N . VAL A 1 195 ? 9.664 -28.953 -7.02 1 88 195 VAL A N 1
ATOM 1534 C CA . VAL A 1 195 ? 10.664 -28.141 -7.695 1 88 195 VAL A CA 1
ATOM 1535 C C . VAL A 1 195 ? 11.109 -27 -6.777 1 88 195 VAL A C 1
ATOM 1537 O O . VAL A 1 195 ? 10.289 -26.406 -6.078 1 88 195 VAL A O 1
ATOM 1540 N N . ASP A 1 196 ? 12.43 -26.812 -6.75 1 90.56 196 ASP A N 1
ATOM 1541 C CA . ASP A 1 196 ? 13.008 -25.641 -6.09 1 90.56 196 ASP A CA 1
ATOM 1542 C C . ASP A 1 196 ? 13.039 -24.453 -7.035 1 90.56 196 ASP A C 1
ATOM 1544 O O . ASP A 1 196 ? 14.047 -24.203 -7.699 1 90.56 196 ASP A O 1
ATOM 1548 N N . ALA A 1 197 ? 11.961 -23.688 -7.008 1 89.81 197 ALA A N 1
ATOM 1549 C CA . ALA A 1 197 ? 11.789 -22.609 -7.98 1 89.81 197 ALA A CA 1
ATOM 1550 C C . ALA A 1 197 ? 12.953 -21.625 -7.91 1 89.81 197 ALA A C 1
ATOM 1552 O O . ALA A 1 197 ? 13.539 -21.266 -8.938 1 89.81 197 ALA A O 1
ATOM 1553 N N . PRO A 1 198 ? 13.383 -21.188 -6.691 1 89.88 198 PRO A N 1
ATOM 1554 C CA . PRO A 1 198 ? 14.547 -20.297 -6.629 1 89.88 198 PRO A CA 1
ATOM 1555 C C . PRO A 1 198 ? 15.805 -20.938 -7.207 1 89.88 198 PRO A C 1
ATOM 1557 O O . PRO A 1 198 ? 16.531 -20.297 -7.973 1 89.88 198 PRO A O 1
ATOM 1560 N N . GLY A 1 199 ? 15.977 -22.172 -6.926 1 91.25 199 GLY A N 1
ATOM 1561 C CA . GLY A 1 199 ? 17.141 -22.875 -7.43 1 91.25 199 GLY A CA 1
ATOM 1562 C C . GLY A 1 199 ? 17.141 -23.031 -8.938 1 91.25 199 GLY A C 1
ATOM 1563 O O . GLY A 1 199 ? 18.172 -22.828 -9.594 1 91.25 199 GLY A O 1
ATOM 1564 N N . GLU A 1 200 ? 16 -23.391 -9.469 1 92.25 200 GLU A N 1
ATOM 1565 C CA . GLU A 1 200 ? 15.867 -23.531 -10.914 1 92.25 200 GLU A CA 1
ATOM 1566 C C . GLU A 1 200 ? 16.094 -22.188 -11.617 1 92.25 200 GLU A C 1
ATOM 1568 O O . GLU A 1 200 ? 16.734 -22.141 -12.672 1 92.25 200 GLU A O 1
ATOM 1573 N N . THR A 1 201 ? 15.562 -21.203 -11.031 1 92.81 201 THR A N 1
ATOM 1574 C CA . THR A 1 201 ? 15.734 -19.875 -11.609 1 92.81 201 THR A CA 1
ATOM 1575 C C . THR A 1 201 ? 17.203 -19.453 -11.562 1 92.81 201 THR A C 1
ATOM 1577 O O . THR A 1 201 ? 17.734 -18.938 -12.539 1 92.81 201 THR A O 1
ATOM 1580 N N . ARG A 1 202 ? 17.875 -19.734 -10.477 1 91.81 202 ARG A N 1
ATOM 1581 C CA . ARG A 1 202 ? 19.297 -19.422 -10.367 1 91.81 202 ARG A CA 1
ATOM 1582 C C . ARG A 1 202 ? 20.094 -20.156 -11.43 1 91.81 202 ARG A C 1
ATOM 1584 O O . ARG A 1 202 ? 20.984 -19.594 -12.047 1 91.81 202 ARG A O 1
ATOM 1591 N N . THR A 1 203 ? 19.766 -21.375 -11.602 1 93.94 203 THR A N 1
ATOM 1592 C CA . THR A 1 203 ? 20.453 -22.188 -12.594 1 93.94 203 THR A CA 1
ATOM 1593 C C . THR A 1 203 ? 20.219 -21.641 -14 1 93.94 203 THR A C 1
ATOM 1595 O O . THR A 1 203 ? 21.156 -21.578 -14.805 1 93.94 203 THR A O 1
ATOM 1598 N N . LEU A 1 204 ? 19.016 -21.266 -14.281 1 95.25 204 LEU A N 1
ATOM 1599 C CA . LEU A 1 204 ? 18.703 -20.656 -15.562 1 95.25 204 LEU A CA 1
ATOM 1600 C C . LEU A 1 204 ? 19.547 -19.406 -15.789 1 95.25 204 LEU A C 1
ATOM 1602 O O . LEU A 1 204 ? 20.156 -19.234 -16.844 1 95.25 204 LEU A O 1
ATOM 1606 N N . LEU A 1 205 ? 19.609 -18.547 -14.82 1 93.69 205 LEU A N 1
ATOM 1607 C CA . LEU A 1 205 ? 20.344 -17.297 -14.93 1 93.69 205 LEU A CA 1
ATOM 1608 C C . LEU A 1 205 ? 21.828 -17.562 -15.086 1 93.69 205 LEU A C 1
ATOM 1610 O O . LEU A 1 205 ? 22.516 -16.859 -15.844 1 93.69 205 LEU A O 1
ATOM 1614 N N . LYS A 1 206 ? 22.312 -18.562 -14.398 1 92.69 206 LYS A N 1
ATOM 1615 C CA . LYS A 1 206 ? 23.703 -18.969 -14.578 1 92.69 206 LYS A CA 1
ATOM 1616 C C . LYS A 1 206 ? 23.969 -19.438 -16 1 92.69 206 LYS A C 1
ATOM 1618 O O . LYS A 1 206 ? 24.969 -19.062 -16.609 1 92.69 206 LYS A O 1
ATOM 1623 N N . ALA A 1 207 ? 23.078 -20.25 -16.453 1 94.75 207 ALA A N 1
ATOM 1624 C CA . ALA A 1 207 ? 23.203 -20.719 -17.828 1 94.75 207 ALA A CA 1
ATOM 1625 C C . ALA A 1 207 ? 23.219 -19.562 -18.828 1 94.75 207 ALA A C 1
ATOM 1627 O O . ALA A 1 207 ? 23.984 -19.578 -19.797 1 94.75 207 ALA A O 1
ATOM 1628 N N . PHE A 1 208 ? 22.422 -18.625 -18.609 1 95.06 208 PHE A N 1
ATOM 1629 C CA . PHE A 1 208 ? 22.359 -17.453 -19.469 1 95.06 208 PHE A CA 1
ATOM 1630 C C . PHE A 1 208 ? 23.672 -16.672 -19.406 1 95.06 208 PHE A C 1
ATOM 1632 O O . PHE A 1 208 ? 24.203 -16.266 -20.438 1 95.06 208 PHE A O 1
ATOM 1639 N N . SER A 1 209 ? 24.141 -16.422 -18.219 1 91.38 209 SER A N 1
ATOM 1640 C CA . SER A 1 209 ? 25.422 -15.727 -18.062 1 91.38 209 SER A CA 1
ATOM 1641 C C . SER A 1 209 ? 26.531 -16.453 -18.812 1 91.38 209 SER A C 1
ATOM 1643 O O . SER A 1 209 ? 27.344 -15.82 -19.5 1 91.38 209 SER A O 1
ATOM 1645 N N . ASP A 1 210 ? 26.516 -17.75 -18.656 1 92.81 210 ASP A N 1
ATOM 1646 C CA . ASP A 1 210 ? 27.5 -18.562 -19.359 1 92.81 210 ASP A CA 1
ATOM 1647 C C . ASP A 1 210 ? 27.344 -18.406 -20.875 1 92.81 210 ASP A C 1
ATOM 1649 O O . ASP A 1 210 ? 28.344 -18.344 -21.594 1 92.81 210 ASP A O 1
ATOM 1653 N N . PHE A 1 211 ? 26.203 -18.391 -21.312 1 94.62 211 PHE A N 1
ATOM 1654 C CA . PHE A 1 211 ? 25.906 -18.25 -22.734 1 94.62 211 PHE A CA 1
ATOM 1655 C C . PHE A 1 211 ? 26.422 -16.922 -23.266 1 94.62 211 PHE A C 1
ATOM 1657 O O . PHE A 1 211 ? 27.109 -16.891 -24.281 1 94.62 211 PHE A O 1
ATOM 1664 N N . VAL A 1 212 ? 26.125 -15.844 -22.625 1 91.62 212 VAL A N 1
ATOM 1665 C CA . VAL A 1 212 ? 26.547 -14.508 -23.016 1 91.62 212 VAL A CA 1
ATOM 1666 C C . VAL A 1 212 ? 28.078 -14.438 -23.047 1 91.62 212 VAL A C 1
ATOM 1668 O O . VAL A 1 212 ? 28.656 -13.875 -23.984 1 91.62 212 VAL A O 1
ATOM 1671 N N . GLU A 1 213 ? 28.656 -15.055 -22.094 1 88.88 213 GLU A N 1
ATOM 1672 C CA . GLU A 1 213 ? 30.109 -15.078 -22.031 1 88.88 213 GLU A CA 1
ATOM 1673 C C . GLU A 1 213 ? 30.688 -15.891 -23.188 1 88.88 213 GLU A C 1
ATOM 1675 O O . GLU A 1 213 ? 31.672 -15.469 -23.812 1 88.88 213 GLU A O 1
ATOM 1680 N N . SER A 1 214 ? 30.094 -16.984 -23.438 1 92.12 214 SER A N 1
ATOM 1681 C CA . SER A 1 214 ? 30.594 -17.875 -24.484 1 92.12 214 SER A CA 1
ATOM 1682 C C . SER A 1 214 ? 30.453 -17.25 -25.875 1 92.12 214 SER A C 1
ATOM 1684 O O . SER A 1 214 ? 31.266 -17.5 -26.766 1 92.12 214 SER A O 1
ATOM 1686 N N . GLU A 1 215 ? 29.484 -16.422 -26.016 1 91.56 215 GLU A N 1
ATOM 1687 C CA . GLU A 1 215 ? 29.219 -15.797 -27.297 1 91.56 215 GLU A CA 1
ATOM 1688 C C . GLU A 1 215 ? 30.031 -14.523 -27.469 1 91.56 215 GLU A C 1
ATOM 1690 O O . GLU A 1 215 ? 30.109 -13.961 -28.578 1 91.56 215 GLU A O 1
ATOM 1695 N N . ASP A 1 216 ? 30.734 -14.125 -26.469 1 89.5 216 ASP A N 1
ATOM 1696 C CA . ASP A 1 216 ? 31.562 -12.93 -26.484 1 89.5 216 ASP A CA 1
ATOM 1697 C C . ASP A 1 216 ? 30.812 -11.734 -27.062 1 89.5 216 ASP A C 1
ATOM 1699 O O . ASP A 1 216 ? 31.281 -11.094 -28 1 89.5 216 ASP A O 1
ATOM 1703 N N . LEU A 1 217 ? 29.672 -11.539 -26.547 1 89.31 217 LEU A N 1
ATOM 1704 C CA . LEU A 1 217 ? 28.797 -10.492 -27.047 1 89.31 217 LEU A CA 1
ATOM 1705 C C . LEU A 1 217 ? 29.281 -9.117 -26.594 1 89.31 217 LEU A C 1
ATOM 1707 O O . LEU A 1 217 ? 29.891 -8.984 -25.531 1 89.31 217 LEU A O 1
ATOM 1711 N N . ALA A 1 218 ? 28.922 -8.125 -27.453 1 88.06 218 ALA A N 1
ATOM 1712 C CA . ALA A 1 218 ? 29.156 -6.738 -27.047 1 88.06 218 ALA A CA 1
ATOM 1713 C C . ALA A 1 218 ? 28.281 -6.367 -25.844 1 88.06 218 ALA A C 1
ATOM 1715 O O . ALA A 1 218 ? 27.219 -6.961 -25.641 1 88.06 218 ALA A O 1
ATOM 1716 N N . GLU A 1 219 ? 28.75 -5.453 -25.141 1 82.94 219 GLU A N 1
ATOM 1717 C CA . GLU A 1 219 ? 28.062 -5.047 -23.906 1 82.94 219 GLU A CA 1
ATOM 1718 C C . GLU A 1 219 ? 26.609 -4.676 -24.188 1 82.94 219 GLU A C 1
ATOM 1720 O O . GLU A 1 219 ? 25.719 -5.086 -23.438 1 82.94 219 GLU A O 1
ATOM 1725 N N . GLU A 1 220 ? 26.406 -3.908 -25.219 1 87.25 220 GLU A N 1
ATOM 1726 C CA . GLU A 1 220 ? 25.047 -3.469 -25.547 1 87.25 220 GLU A CA 1
ATOM 1727 C C . GLU A 1 220 ? 24.156 -4.656 -25.906 1 87.25 220 GLU A C 1
ATOM 1729 O O . GLU A 1 220 ? 23 -4.707 -25.5 1 87.25 220 GLU A O 1
ATOM 1734 N N . GLU A 1 221 ? 24.734 -5.531 -26.625 1 90.62 221 GLU A N 1
ATOM 1735 C CA . GLU A 1 221 ? 23.969 -6.723 -27 1 90.62 221 GLU A CA 1
ATOM 1736 C C . GLU A 1 221 ? 23.672 -7.594 -25.781 1 90.62 221 GLU A C 1
ATOM 1738 O O . GLU A 1 221 ? 22.562 -8.125 -25.656 1 90.62 221 GLU A O 1
ATOM 1743 N N . ALA A 1 222 ? 24.672 -7.789 -24.953 1 88.44 222 ALA A N 1
ATOM 1744 C CA . ALA A 1 222 ? 24.484 -8.539 -23.703 1 88.44 222 ALA A CA 1
ATOM 1745 C C . ALA A 1 222 ? 23.375 -7.926 -22.859 1 88.44 222 ALA A C 1
ATOM 1747 O O . ALA A 1 222 ? 22.562 -8.641 -22.281 1 88.44 222 ALA A O 1
ATOM 1748 N N . ARG A 1 223 ? 23.359 -6.684 -22.875 1 87.75 223 ARG A N 1
ATOM 1749 C CA . ARG A 1 223 ? 22.344 -5.965 -22.125 1 87.75 223 ARG A CA 1
ATOM 1750 C C . ARG A 1 223 ? 20.953 -6.195 -22.703 1 87.75 223 ARG A C 1
ATOM 1752 O O . ARG A 1 223 ? 19.984 -6.363 -21.953 1 87.75 223 ARG A O 1
ATOM 1759 N N . GLU A 1 224 ? 20.891 -6.117 -23.906 1 91.94 224 GLU A N 1
ATOM 1760 C CA . GLU A 1 224 ? 19.609 -6.336 -24.594 1 91.94 224 GLU A CA 1
ATOM 1761 C C . GLU A 1 224 ? 19.078 -7.738 -24.328 1 91.94 224 GLU A C 1
ATOM 1763 O O . GLU A 1 224 ? 17.891 -7.914 -24.047 1 91.94 224 GLU A O 1
ATOM 1768 N N . LYS A 1 225 ? 19.969 -8.727 -24.438 1 93.88 225 LYS A N 1
ATOM 1769 C CA . LYS A 1 225 ? 19.562 -10.109 -24.203 1 93.88 225 LYS A CA 1
ATOM 1770 C C . LYS A 1 225 ? 19.172 -10.32 -22.734 1 93.88 225 LYS A C 1
ATOM 1772 O O . LYS A 1 225 ? 18.219 -11.055 -22.438 1 93.88 225 LYS A O 1
ATOM 1777 N N . THR A 1 226 ? 19.891 -9.688 -21.906 1 91.44 226 THR A N 1
ATOM 1778 C CA . THR A 1 226 ? 19.562 -9.75 -20.484 1 91.44 226 THR A CA 1
ATOM 1779 C C . THR A 1 226 ? 18.172 -9.172 -20.234 1 91.44 226 THR A C 1
ATOM 1781 O O . THR A 1 226 ? 17.375 -9.781 -19.516 1 91.44 226 THR A O 1
ATOM 1784 N N . SER A 1 227 ? 17.891 -8.07 -20.828 1 92.19 227 SER A N 1
ATOM 1785 C CA . SER A 1 227 ? 16.594 -7.43 -20.688 1 92.19 227 SER A CA 1
ATOM 1786 C C . SER A 1 227 ? 15.469 -8.328 -21.203 1 92.19 227 SER A C 1
ATOM 1788 O O . SER A 1 227 ? 14.414 -8.445 -20.594 1 92.19 227 SER A O 1
ATOM 1790 N N . ALA A 1 228 ? 15.766 -8.938 -22.266 1 94.88 228 ALA A N 1
ATOM 1791 C CA . ALA A 1 228 ? 14.766 -9.828 -22.859 1 94.88 228 ALA A CA 1
ATOM 1792 C C . ALA A 1 228 ? 14.453 -10.992 -21.922 1 94.88 228 ALA A C 1
ATOM 1794 O O . ALA A 1 228 ? 13.281 -11.328 -21.719 1 94.88 228 ALA A O 1
ATOM 1795 N N . LEU A 1 229 ? 15.469 -11.539 -21.375 1 95.56 229 LEU A N 1
ATOM 1796 C CA . LEU A 1 229 ? 15.297 -12.656 -20.469 1 95.56 229 LEU A CA 1
ATOM 1797 C C . LEU A 1 229 ? 14.5 -12.234 -19.234 1 95.56 229 LEU A C 1
ATOM 1799 O O . LEU A 1 229 ? 13.508 -12.867 -18.875 1 95.56 229 LEU A O 1
ATOM 1803 N N . VAL A 1 230 ? 14.859 -11.203 -18.672 1 93.06 230 VAL A N 1
ATOM 1804 C CA . VAL A 1 230 ? 14.266 -10.75 -17.422 1 93.06 230 VAL A CA 1
ATOM 1805 C C . VAL A 1 230 ? 12.82 -10.32 -17.656 1 93.06 230 VAL A C 1
ATOM 1807 O O . VAL A 1 230 ? 11.93 -10.648 -16.859 1 93.06 230 VAL A O 1
ATOM 1810 N N . ASP A 1 231 ? 12.617 -9.609 -18.703 1 94.56 231 ASP A N 1
ATOM 1811 C CA . ASP A 1 231 ? 11.266 -9.148 -19.031 1 94.56 231 ASP A CA 1
ATOM 1812 C C . ASP A 1 231 ? 10.328 -10.336 -19.234 1 94.56 231 ASP A C 1
ATOM 1814 O O . ASP A 1 231 ? 9.211 -10.344 -18.719 1 94.56 231 ASP A O 1
ATOM 1818 N N . TYR A 1 232 ? 10.805 -11.289 -20.016 1 96.5 232 TYR A N 1
ATOM 1819 C CA . TYR A 1 232 ? 10 -12.484 -20.25 1 96.5 232 TYR A CA 1
ATOM 1820 C C . TYR A 1 232 ? 9.727 -13.234 -18.953 1 96.5 232 TYR A C 1
ATOM 1822 O O . TYR A 1 232 ? 8.578 -13.578 -18.656 1 96.5 232 TYR A O 1
ATOM 1830 N N . ALA A 1 233 ? 10.711 -13.453 -18.203 1 94.75 233 ALA A N 1
ATOM 1831 C CA . ALA A 1 233 ? 10.57 -14.188 -16.953 1 94.75 233 ALA A CA 1
ATOM 1832 C C . ALA A 1 233 ? 9.656 -13.453 -15.984 1 94.75 233 ALA A C 1
ATOM 1834 O O . ALA A 1 233 ? 8.844 -14.078 -15.297 1 94.75 233 ALA A O 1
ATOM 1835 N N . SER A 1 234 ? 9.742 -12.188 -15.961 1 92.19 234 SER A N 1
ATOM 1836 C CA . SER A 1 234 ? 8.898 -11.375 -15.094 1 92.19 234 SER A CA 1
ATOM 1837 C C . SER A 1 234 ? 7.441 -11.422 -15.539 1 92.19 234 SER A C 1
ATOM 1839 O O . SER A 1 234 ? 6.531 -11.461 -14.711 1 92.19 234 SER A O 1
ATOM 1841 N N . THR A 1 235 ? 7.281 -11.398 -16.781 1 93.25 235 THR A N 1
ATOM 1842 C CA . THR A 1 235 ? 5.93 -11.5 -17.328 1 93.25 235 THR A CA 1
ATOM 1843 C C . THR A 1 235 ? 5.305 -12.844 -16.969 1 93.25 235 THR A C 1
ATOM 1845 O O . THR A 1 235 ? 4.148 -12.906 -16.547 1 93.25 235 THR A O 1
ATOM 1848 N N . GLN A 1 236 ? 6.113 -13.852 -17.141 1 92.31 236 GLN A N 1
ATOM 1849 C CA . GLN A 1 236 ? 5.633 -15.18 -16.781 1 92.31 236 GLN A CA 1
ATOM 1850 C C . GLN A 1 236 ? 5.25 -15.242 -15.305 1 92.31 236 GLN A C 1
ATOM 1852 O O . GLN A 1 236 ? 4.223 -15.828 -14.945 1 92.31 236 GLN A O 1
ATOM 1857 N N . ALA A 1 237 ? 6.008 -14.641 -14.477 1 88.56 237 ALA A N 1
ATOM 1858 C CA . ALA A 1 237 ? 5.734 -14.594 -13.047 1 88.56 237 ALA A CA 1
ATOM 1859 C C . ALA A 1 237 ? 4.422 -13.875 -12.758 1 88.56 237 ALA A C 1
ATOM 1861 O O . ALA A 1 237 ? 3.602 -14.352 -11.969 1 88.56 237 ALA A O 1
ATOM 1862 N N . ARG A 1 238 ? 4.188 -12.805 -13.445 1 87.69 238 ARG A N 1
ATOM 1863 C CA . ARG A 1 238 ? 2.969 -12.023 -13.258 1 87.69 238 ARG A CA 1
ATOM 1864 C C . ARG A 1 238 ? 1.737 -12.812 -13.688 1 87.69 238 ARG A C 1
ATOM 1866 O O . ARG A 1 238 ? 0.665 -12.664 -13.094 1 87.69 238 ARG A O 1
ATOM 1873 N N . LEU A 1 239 ? 1.949 -13.688 -14.602 1 85.56 239 LEU A N 1
ATOM 1874 C CA . LEU A 1 239 ? 0.84 -14.469 -15.141 1 85.56 239 LEU A CA 1
ATOM 1875 C C . LEU A 1 239 ? 0.694 -15.789 -14.398 1 85.56 239 LEU A C 1
ATOM 1877 O O . LEU A 1 239 ? -0.25 -16.547 -14.641 1 85.56 239 LEU A O 1
ATOM 1881 N N . GLY A 1 240 ? 1.593 -16.047 -13.562 1 81.94 240 GLY A N 1
ATOM 1882 C CA . GLY A 1 240 ? 1.592 -17.344 -12.898 1 81.94 240 GLY A CA 1
ATOM 1883 C C . GLY A 1 240 ? 1.952 -18.5 -13.82 1 81.94 240 GLY A C 1
ATOM 1884 O O . GLY A 1 240 ? 1.61 -19.641 -13.547 1 81.94 240 GLY A O 1
ATOM 1885 N N . ALA A 1 241 ? 2.6 -18.188 -14.867 1 87.19 241 ALA A N 1
ATOM 1886 C CA . ALA A 1 241 ? 2.982 -19.188 -15.859 1 87.19 241 ALA A CA 1
ATOM 1887 C C . ALA A 1 241 ? 4.465 -19.531 -15.75 1 87.19 241 ALA A C 1
ATOM 1889 O O . ALA A 1 241 ? 5.266 -18.719 -15.289 1 87.19 241 ALA A O 1
ATOM 1890 N N . PRO A 1 242 ? 4.805 -20.719 -16.109 1 91.19 242 PRO A N 1
ATOM 1891 C CA . PRO A 1 242 ? 6.227 -21.078 -16.109 1 91.19 242 PRO A CA 1
ATOM 1892 C C . PRO A 1 242 ? 7.004 -20.438 -17.25 1 91.19 242 PRO A C 1
ATOM 1894 O O . PRO A 1 242 ? 6.402 -19.984 -18.234 1 91.19 242 PRO A O 1
ATOM 1897 N N . ILE A 1 243 ? 8.305 -20.375 -17.094 1 95.12 243 ILE A N 1
ATOM 1898 C CA . ILE A 1 243 ? 9.219 -19.984 -18.172 1 95.12 243 ILE A CA 1
ATOM 1899 C C . ILE A 1 243 ? 9.43 -21.172 -19.109 1 95.12 243 ILE A C 1
ATOM 1901 O O . ILE A 1 243 ? 9.836 -22.25 -18.672 1 95.12 243 ILE A O 1
ATOM 1905 N N . ALA A 1 244 ? 9.062 -20.953 -20.312 1 94.88 244 ALA A N 1
ATOM 1906 C CA . ALA A 1 244 ? 9.344 -21.969 -21.344 1 94.88 244 ALA A CA 1
ATOM 1907 C C . ALA A 1 244 ? 10.695 -21.719 -22 1 94.88 244 ALA A C 1
ATOM 1909 O O . ALA A 1 244 ? 10.875 -20.719 -22.703 1 94.88 244 ALA A O 1
ATOM 1910 N N . LEU A 1 245 ? 11.625 -22.656 -21.859 1 96 245 LEU A N 1
ATOM 1911 C CA . LEU A 1 245 ? 13.008 -22.438 -22.266 1 96 245 LEU A CA 1
ATOM 1912 C C . LEU A 1 245 ? 13.109 -22.234 -23.766 1 96 245 LEU A C 1
ATOM 1914 O O . LEU A 1 245 ? 13.891 -21.391 -24.234 1 96 245 LEU A O 1
ATOM 1918 N N . GLU A 1 246 ? 12.336 -22.969 -24.5 1 95.56 246 GLU A N 1
ATOM 1919 C CA . GLU A 1 246 ? 12.383 -22.828 -25.953 1 95.56 246 GLU A CA 1
ATOM 1920 C C . GLU A 1 246 ? 11.867 -21.453 -26.391 1 95.56 246 GLU A C 1
ATOM 1922 O O . GLU A 1 246 ? 12.469 -20.797 -27.25 1 95.56 246 GLU A O 1
ATOM 1927 N N . GLU A 1 247 ? 10.789 -21.078 -25.859 1 96.12 247 GLU A N 1
ATOM 1928 C CA . GLU A 1 247 ? 10.242 -19.75 -26.141 1 96.12 247 GLU A CA 1
ATOM 1929 C C . GLU A 1 247 ? 11.227 -18.656 -25.75 1 96.12 247 GLU A C 1
ATOM 1931 O O . GLU A 1 247 ? 11.438 -17.703 -26.5 1 96.12 247 GLU A O 1
ATOM 1936 N N . LEU A 1 248 ? 11.812 -18.797 -24.594 1 97.25 248 LEU A N 1
ATOM 1937 C CA . LEU A 1 248 ? 12.789 -17.844 -24.094 1 97.25 248 LEU A CA 1
ATOM 1938 C C . LEU A 1 248 ? 13.977 -17.719 -25.047 1 97.25 248 LEU A C 1
ATOM 1940 O O . LEU A 1 248 ? 14.414 -16.609 -25.375 1 97.25 248 LEU A O 1
ATOM 1944 N N . SER A 1 249 ? 14.43 -18.828 -25.484 1 97.06 249 SER A N 1
ATOM 1945 C CA . SER A 1 249 ? 15.555 -18.844 -26.406 1 97.06 249 SER A CA 1
ATOM 1946 C C . SER A 1 249 ? 15.258 -18.016 -27.656 1 97.06 249 SER A C 1
ATOM 1948 O O . SER A 1 249 ? 16.109 -17.25 -28.125 1 97.06 249 SER A O 1
ATOM 1950 N N . GLY A 1 250 ? 14.109 -18.141 -28.172 1 96.69 250 GLY A N 1
ATOM 1951 C CA . GLY A 1 250 ? 13.711 -17.375 -29.344 1 96.69 250 GLY A CA 1
ATOM 1952 C C . GLY A 1 250 ? 13.656 -15.883 -29.094 1 96.69 250 GLY A C 1
ATOM 1953 O O . GLY A 1 250 ? 13.984 -15.086 -29.969 1 96.69 250 GLY A O 1
ATOM 1954 N N . LEU A 1 251 ? 13.273 -15.516 -27.938 1 96.19 251 LEU A N 1
ATOM 1955 C CA . LEU A 1 251 ? 13.125 -14.109 -27.562 1 96.19 251 LEU A CA 1
ATOM 1956 C C . LEU A 1 251 ? 14.492 -13.453 -27.375 1 96.19 251 LEU A C 1
ATOM 1958 O O . LEU A 1 251 ? 14.664 -12.273 -27.672 1 96.19 251 LEU A O 1
ATOM 1962 N N . ILE A 1 252 ? 15.367 -14.211 -26.875 1 94.88 252 ILE A N 1
ATOM 1963 C CA . ILE A 1 252 ? 16.703 -13.711 -26.578 1 94.88 252 ILE A CA 1
ATOM 1964 C C . ILE A 1 252 ? 17.469 -13.477 -27.875 1 94.88 252 ILE A C 1
ATOM 1966 O O . ILE A 1 252 ? 18.266 -12.539 -27.984 1 94.88 252 ILE A O 1
ATOM 1970 N N . ASP A 1 253 ? 17.312 -14.367 -28.859 1 93.81 253 ASP A N 1
ATOM 1971 C CA . ASP A 1 253 ? 18.016 -14.297 -30.141 1 93.81 253 ASP A CA 1
ATOM 1972 C C . ASP A 1 253 ? 17.094 -14.688 -31.297 1 93.81 253 ASP A C 1
ATOM 1974 O O . ASP A 1 253 ? 16.906 -15.875 -31.578 1 93.81 253 ASP A O 1
ATOM 1978 N N . GLU A 1 254 ? 16.656 -13.734 -32.031 1 92.69 254 GLU A N 1
ATOM 1979 C CA . GLU A 1 254 ? 15.719 -13.984 -33.125 1 92.69 254 GLU A CA 1
ATOM 1980 C C . GLU A 1 254 ? 16.422 -14.578 -34.344 1 92.69 254 GLU A C 1
ATOM 1982 O O . GLU A 1 254 ? 15.82 -15.312 -35.125 1 92.69 254 GLU A O 1
ATOM 1987 N N . GLU A 1 255 ? 17.641 -14.219 -34.5 1 93.75 255 GLU A N 1
ATOM 1988 C CA . GLU A 1 255 ? 18.422 -14.727 -35.625 1 93.75 255 GLU A CA 1
ATOM 1989 C C . GLU A 1 255 ? 18.797 -16.188 -35.438 1 93.75 255 GLU A C 1
ATOM 1991 O O . GLU A 1 255 ? 18.828 -16.969 -36.375 1 93.75 255 GLU A O 1
ATOM 1996 N N . ARG A 1 256 ? 19.078 -16.578 -34.219 1 94.06 256 ARG A N 1
ATOM 1997 C CA . ARG A 1 256 ? 19.375 -17.953 -33.844 1 94.06 256 ARG A CA 1
ATOM 1998 C C . ARG A 1 256 ? 18.469 -18.422 -32.719 1 94.06 256 ARG A C 1
ATOM 2000 O O . ARG A 1 256 ? 18.938 -18.641 -31.609 1 94.06 256 ARG A O 1
ATOM 2007 N N . PRO A 1 257 ? 17.234 -18.672 -33 1 95.69 257 PRO A N 1
ATOM 2008 C CA . PRO A 1 257 ? 16.203 -18.844 -31.984 1 95.69 257 PRO A CA 1
ATOM 2009 C C . PRO A 1 257 ? 16.422 -20.094 -31.125 1 95.69 257 PRO A C 1
ATOM 2011 O O . PRO A 1 257 ? 15.836 -20.219 -30.047 1 95.69 257 PRO A O 1
ATOM 2014 N N . ARG A 1 258 ? 17.344 -21.016 -31.5 1 96.19 258 ARG A N 1
ATOM 2015 C CA . ARG A 1 258 ? 17.547 -22.234 -30.734 1 96.19 258 ARG A CA 1
ATOM 2016 C C . ARG A 1 258 ? 18.875 -22.188 -30 1 96.19 258 ARG A C 1
ATOM 2018 O O . ARG A 1 258 ? 19.188 -23.094 -29.219 1 96.19 258 ARG A O 1
ATOM 2025 N N . ALA A 1 259 ? 19.609 -21.188 -30.188 1 95.56 259 ALA A N 1
ATOM 2026 C CA . ALA A 1 259 ? 21 -21.141 -29.719 1 95.56 259 ALA A CA 1
ATOM 2027 C C . ALA A 1 259 ? 21.047 -21.297 -28.203 1 95.56 259 ALA A C 1
ATOM 2029 O O . ALA A 1 259 ? 21.812 -22.125 -27.688 1 95.56 259 ALA A O 1
ATOM 2030 N N . PHE A 1 260 ? 20.312 -20.531 -27.469 1 96.44 260 PHE A N 1
ATOM 2031 C CA . PHE A 1 260 ? 20.328 -20.609 -26.016 1 96.44 260 PHE A CA 1
ATOM 2032 C C . PHE A 1 260 ? 19.766 -21.938 -25.531 1 96.44 260 PHE A C 1
ATOM 2034 O O . PHE A 1 260 ? 20.312 -22.547 -24.609 1 96.44 260 PHE A O 1
ATOM 2041 N N . TYR A 1 261 ? 18.688 -22.375 -26.141 1 96.12 261 TYR A N 1
ATOM 2042 C CA . TYR A 1 261 ? 18.078 -23.656 -25.781 1 96.12 261 TYR A CA 1
ATOM 2043 C C . TYR A 1 261 ? 19.078 -24.797 -25.938 1 96.12 261 TYR A C 1
ATOM 2045 O O . TYR A 1 261 ? 19.188 -25.656 -25.062 1 96.12 261 TYR A O 1
ATOM 2053 N N . GLU A 1 262 ? 19.766 -24.797 -27.031 1 95.12 262 GLU A N 1
ATOM 2054 C CA . GLU A 1 262 ? 20.781 -25.828 -27.297 1 95.12 262 GLU A CA 1
ATOM 2055 C C . GLU A 1 262 ? 21.938 -25.719 -26.312 1 95.12 262 GLU A C 1
ATOM 2057 O O . GLU A 1 262 ? 22.516 -26.734 -25.922 1 95.12 262 GLU A O 1
ATOM 2062 N N . HIS A 1 263 ? 22.25 -24.5 -26 1 95.62 263 HIS A N 1
ATOM 2063 C CA . HIS A 1 263 ? 23.281 -24.297 -25 1 95.62 263 HIS A CA 1
ATOM 2064 C C . HIS A 1 263 ? 22.922 -24.969 -23.672 1 95.62 263 HIS A C 1
ATOM 2066 O O . HIS A 1 263 ? 23.75 -25.641 -23.062 1 95.62 263 HIS A O 1
ATOM 2072 N N . ILE A 1 264 ? 21.719 -24.812 -23.188 1 94.62 264 ILE A N 1
ATOM 2073 C CA . ILE A 1 264 ? 21.234 -25.375 -21.922 1 94.62 264 ILE A CA 1
ATOM 2074 C C . ILE A 1 264 ? 21.281 -26.906 -22 1 94.62 264 ILE A C 1
ATOM 2076 O O . ILE A 1 264 ? 21.719 -27.562 -21.047 1 94.62 264 ILE A O 1
ATOM 2080 N N . ARG A 1 265 ? 20.891 -27.453 -23.125 1 91 265 ARG A N 1
ATOM 2081 C CA . ARG A 1 265 ? 20.812 -28.891 -23.312 1 91 265 ARG A CA 1
ATOM 2082 C C . ARG A 1 265 ? 22.203 -29.516 -23.375 1 91 265 ARG A C 1
ATOM 2084 O O . ARG A 1 265 ? 22.453 -30.562 -22.781 1 91 265 ARG A O 1
ATOM 2091 N N . ASN A 1 266 ? 23.062 -28.859 -24.062 1 92 266 ASN A N 1
ATOM 2092 C CA . ASN A 1 266 ? 24.406 -29.375 -24.312 1 92 266 ASN A CA 1
ATOM 2093 C C . ASN A 1 266 ? 25.234 -29.391 -23.031 1 92 266 ASN A C 1
ATOM 2095 O O . ASN A 1 266 ? 26.031 -30.297 -22.797 1 92 266 ASN A O 1
ATOM 2099 N N . LYS A 1 267 ? 25.078 -28.422 -22.25 1 92.38 267 LYS A N 1
ATOM 2100 C CA . LYS A 1 267 ? 25.875 -28.312 -21.047 1 92.38 267 LYS A CA 1
ATOM 2101 C C . LYS A 1 267 ? 25.203 -29 -19.859 1 92.38 267 LYS A C 1
ATOM 2103 O O . LYS A 1 267 ? 25.75 -29.047 -18.766 1 92.38 267 LYS A O 1
ATOM 2108 N N . ASP A 1 268 ? 24.031 -29.469 -19.984 1 89.38 268 ASP A N 1
ATOM 2109 C CA . ASP A 1 268 ? 23.266 -30.281 -19.047 1 89.38 268 ASP A CA 1
ATOM 2110 C C . ASP A 1 268 ? 23.141 -29.578 -17.688 1 89.38 268 ASP A C 1
ATOM 2112 O O . ASP A 1 268 ? 23.5 -30.141 -16.656 1 89.38 268 ASP A O 1
ATOM 2116 N N . TYR A 1 269 ? 22.625 -28.422 -17.672 1 92.44 269 TYR A N 1
ATOM 2117 C CA . TYR A 1 269 ? 22.391 -27.656 -16.453 1 92.44 269 TYR A CA 1
ATOM 2118 C C . TYR A 1 269 ? 21.328 -28.297 -15.586 1 92.44 269 TYR A C 1
ATOM 2120 O O . TYR A 1 269 ? 21.125 -27.891 -14.438 1 92.44 269 TYR A O 1
ATOM 2128 N N . GLY A 1 270 ? 20.656 -29.344 -16.125 1 88.62 270 GLY A N 1
ATOM 2129 C CA . GLY A 1 270 ? 19.625 -30.047 -15.375 1 88.62 270 GLY A CA 1
ATOM 2130 C C . GLY A 1 270 ? 18.328 -29.281 -15.258 1 88.62 270 GLY A C 1
ATOM 2131 O O . GLY A 1 270 ? 17.578 -29.453 -14.297 1 88.62 270 GLY A O 1
ATOM 2132 N N . LEU A 1 271 ? 18.047 -28.375 -16.188 1 91.69 271 LEU A N 1
ATOM 2133 C CA . LEU A 1 271 ? 16.844 -27.562 -16.172 1 91.69 271 LEU A CA 1
ATOM 2134 C C . LEU A 1 271 ? 15.703 -28.266 -16.875 1 91.69 271 LEU A C 1
ATOM 2136 O O . LEU A 1 271 ? 15.906 -28.891 -17.922 1 91.69 271 LEU A O 1
ATOM 2140 N N . SER A 1 272 ? 14.523 -28.219 -16.266 1 88.19 272 SER A N 1
ATOM 2141 C CA . SER A 1 272 ? 13.32 -28.688 -16.938 1 88.19 272 SER A CA 1
ATOM 2142 C C . SER A 1 272 ? 12.938 -27.75 -18.094 1 88.19 272 SER A C 1
ATOM 2144 O O . SER A 1 272 ? 13.32 -26.578 -18.094 1 88.19 272 SER A O 1
ATOM 2146 N N . PRO A 1 273 ? 12.211 -28.297 -19.062 1 88.81 273 PRO A N 1
ATOM 2147 C CA . PRO A 1 273 ? 11.781 -27.453 -20.172 1 88.81 273 PRO A CA 1
ATOM 2148 C C . PRO A 1 273 ? 10.961 -26.25 -19.719 1 88.81 273 PRO A C 1
ATOM 2150 O O . PRO A 1 273 ? 10.953 -25.219 -20.391 1 88.81 273 PRO A O 1
ATOM 2153 N N . GLU A 1 274 ? 10.305 -26.438 -18.609 1 91.44 274 GLU A N 1
ATOM 2154 C CA . GLU A 1 274 ? 9.539 -25.359 -18 1 91.44 274 GLU A CA 1
ATOM 2155 C C . GLU A 1 274 ? 9.945 -25.156 -16.531 1 91.44 274 GLU A C 1
ATOM 2157 O O . GLU A 1 274 ? 10.133 -26.141 -15.805 1 91.44 274 GLU A O 1
ATOM 2162 N N . ILE A 1 275 ? 10.156 -23.875 -16.266 1 91.81 275 ILE A N 1
ATOM 2163 C CA . ILE A 1 275 ? 10.648 -23.531 -14.938 1 91.81 275 ILE A CA 1
ATOM 2164 C C . ILE A 1 275 ? 9.703 -22.516 -14.289 1 91.81 275 ILE A C 1
ATOM 2166 O O . ILE A 1 275 ? 9.297 -21.547 -14.922 1 91.81 275 ILE A O 1
ATOM 2170 N N . PRO A 1 276 ? 9.352 -22.859 -13.102 1 91.31 276 PRO A N 1
ATOM 2171 C CA . PRO A 1 276 ? 8.617 -21.797 -12.422 1 91.31 276 PRO A CA 1
ATOM 2172 C C . PRO A 1 276 ? 9.492 -20.594 -12.094 1 91.31 276 PRO A C 1
ATOM 2174 O O . PRO A 1 276 ? 10.57 -20.75 -11.523 1 91.31 276 PRO A O 1
ATOM 2177 N N . PRO A 1 277 ? 9.07 -19.469 -12.523 1 90.25 277 PRO A N 1
ATOM 2178 C CA . PRO A 1 277 ? 9.867 -18.266 -12.227 1 90.25 277 PRO A CA 1
ATOM 2179 C C . PRO A 1 277 ? 9.836 -17.891 -10.75 1 90.25 277 PRO A C 1
ATOM 2181 O O . PRO A 1 277 ? 8.797 -18.031 -10.094 1 90.25 277 PRO A O 1
ATOM 2184 N N . ASP A 1 278 ? 11.016 -17.531 -10.242 1 91.75 278 ASP A N 1
ATOM 2185 C CA . ASP A 1 278 ? 11.102 -16.969 -8.898 1 91.75 278 ASP A CA 1
ATOM 2186 C C . ASP A 1 278 ? 11.414 -15.469 -8.938 1 91.75 278 ASP A C 1
ATOM 2188 O O . ASP A 1 278 ? 12.531 -15.078 -9.258 1 91.75 278 ASP A O 1
ATOM 2192 N N . LYS A 1 279 ? 10.469 -14.711 -8.531 1 90.19 279 LYS A N 1
ATOM 2193 C CA . LYS A 1 279 ? 10.555 -13.258 -8.656 1 90.19 279 LYS A CA 1
ATOM 2194 C C . LYS A 1 279 ? 11.734 -12.703 -7.863 1 90.19 279 LYS A C 1
ATOM 2196 O O . LYS A 1 279 ? 12.453 -11.82 -8.344 1 90.19 279 LYS A O 1
ATOM 2201 N N . ARG A 1 280 ? 11.938 -13.203 -6.727 1 88.25 280 ARG A N 1
ATOM 2202 C CA . ARG A 1 280 ? 13.023 -12.727 -5.879 1 88.25 280 ARG A CA 1
ATOM 2203 C C . ARG A 1 280 ? 14.375 -12.953 -6.539 1 88.25 280 ARG A C 1
ATOM 2205 O O . ARG A 1 280 ? 15.211 -12.047 -6.578 1 88.25 280 ARG A O 1
ATOM 2212 N N . THR A 1 281 ? 14.594 -14.086 -7.016 1 90.5 281 THR A N 1
ATOM 2213 C CA . THR A 1 281 ? 15.844 -14.438 -7.672 1 90.5 281 THR A CA 1
ATOM 2214 C C . THR A 1 281 ? 16.047 -13.609 -8.938 1 90.5 281 THR A C 1
ATOM 2216 O O . THR A 1 281 ? 17.156 -13.156 -9.219 1 90.5 281 THR A O 1
ATOM 2219 N N . LEU A 1 282 ? 14.977 -13.43 -9.656 1 91.81 282 LEU A N 1
ATOM 2220 C CA . LEU A 1 282 ? 15.039 -12.602 -10.852 1 91.81 282 LEU A CA 1
ATOM 2221 C C . LEU A 1 282 ? 15.438 -11.172 -10.508 1 91.81 282 LEU A C 1
ATOM 2223 O O . LEU A 1 282 ? 16.281 -10.578 -11.188 1 91.81 282 LEU A O 1
ATOM 2227 N N . ASN A 1 283 ? 14.859 -10.703 -9.414 1 90.31 283 ASN A N 1
ATOM 2228 C CA . ASN A 1 283 ? 15.18 -9.352 -8.977 1 90.31 283 ASN A CA 1
ATOM 2229 C C . ASN A 1 283 ? 16.641 -9.227 -8.562 1 90.31 283 ASN A C 1
ATOM 2231 O O . ASN A 1 283 ? 17.297 -8.234 -8.875 1 90.31 283 ASN A O 1
ATOM 2235 N N . GLN A 1 284 ? 17.172 -10.211 -7.957 1 88.06 284 GLN A N 1
ATOM 2236 C CA . GLN A 1 284 ? 18.562 -10.203 -7.5 1 88.06 284 GLN A CA 1
ATOM 2237 C C . GLN A 1 284 ? 19.531 -10.25 -8.68 1 88.06 284 GLN A C 1
ATOM 2239 O O . GLN A 1 284 ? 20.672 -9.789 -8.57 1 88.06 284 GLN A O 1
ATOM 2244 N N . PHE A 1 285 ? 19.172 -10.867 -9.742 1 90.44 285 PHE A N 1
ATOM 2245 C CA . PHE A 1 285 ? 19.969 -10.906 -10.961 1 90.44 285 PHE A CA 1
ATOM 2246 C C . PHE A 1 285 ? 20 -9.539 -11.633 1 90.44 285 PHE A C 1
ATOM 2248 O O . PHE A 1 285 ? 21.047 -9.125 -12.156 1 90.44 285 PHE A O 1
ATOM 2255 N N . ARG A 1 286 ? 18.875 -8.938 -11.484 1 88.81 286 ARG A N 1
ATOM 2256 C CA . ARG A 1 286 ? 18.703 -7.648 -12.148 1 88.81 286 ARG A CA 1
ATOM 2257 C C . ARG A 1 286 ? 19.344 -6.523 -11.352 1 88.81 286 ARG A C 1
ATOM 2259 O O . ARG A 1 286 ? 19.922 -5.598 -11.922 1 88.81 286 ARG A O 1
ATOM 2266 N N . ARG A 1 287 ? 19.297 -6.652 -10 1 93.38 287 ARG A N 1
ATOM 2267 C CA . ARG A 1 287 ? 19.688 -5.516 -9.172 1 93.38 287 ARG A CA 1
ATOM 2268 C C . ARG A 1 287 ? 20.375 -5.984 -7.895 1 93.38 287 ARG A C 1
ATOM 2270 O O . ARG A 1 287 ? 20.047 -7.051 -7.367 1 93.38 287 ARG A O 1
ATOM 2277 N N . PHE A 1 288 ? 21.391 -5.172 -7.441 1 95.62 288 PHE A N 1
ATOM 2278 C CA . PHE A 1 288 ? 22 -5.332 -6.125 1 95.62 288 PHE A CA 1
ATOM 2279 C C . PHE A 1 288 ? 21.328 -4.438 -5.098 1 95.62 288 PHE A C 1
ATOM 2281 O O . PHE A 1 288 ? 20.984 -3.291 -5.395 1 95.62 288 PHE A O 1
ATOM 2288 N N . THR A 1 289 ? 21.078 -5.039 -3.949 1 96.38 289 THR A N 1
ATOM 2289 C CA . THR A 1 289 ? 20.453 -4.25 -2.895 1 96.38 289 THR A CA 1
ATOM 2290 C C . THR A 1 289 ? 21.141 -4.492 -1.555 1 96.38 289 THR A C 1
ATOM 2292 O O . THR A 1 289 ? 21.672 -5.57 -1.313 1 96.38 289 THR A O 1
ATOM 2295 N N . GLY A 1 290 ? 21.203 -3.502 -0.735 1 96 290 GLY A N 1
ATOM 2296 C CA . GLY A 1 290 ? 21.734 -3.607 0.619 1 96 290 GLY A CA 1
ATOM 2297 C C . GLY A 1 290 ? 21.172 -2.557 1.558 1 96 290 GLY A C 1
ATOM 2298 O O . GLY A 1 290 ? 20.938 -1.417 1.151 1 96 290 GLY A O 1
ATOM 2299 N N . ARG A 1 291 ? 20.969 -3.066 2.795 1 96.38 291 ARG A N 1
ATOM 2300 C CA . ARG A 1 291 ? 20.531 -2.156 3.844 1 96.38 291 ARG A CA 1
ATOM 2301 C C . ARG A 1 291 ? 21.25 -2.443 5.156 1 96.38 291 ARG A C 1
ATOM 2303 O O . ARG A 1 291 ? 21.469 -3.605 5.512 1 96.38 291 ARG A O 1
ATOM 2310 N N . ALA A 1 292 ? 21.797 -1.331 5.789 1 93.44 292 ALA A N 1
ATOM 2311 C CA . ALA A 1 292 ? 22.438 -1.467 7.098 1 93.44 292 ALA A CA 1
ATOM 2312 C C . ALA A 1 292 ? 22.578 -0.109 7.777 1 93.44 292 ALA A C 1
ATOM 2314 O O . ALA A 1 292 ? 23.031 0.858 7.152 1 93.44 292 ALA A O 1
ATOM 2315 N N . GLU A 1 293 ? 22.172 -0.072 9.062 1 90.56 293 GLU A N 1
ATOM 2316 C CA . GLU A 1 293 ? 22.469 1.05 9.945 1 90.56 293 GLU A CA 1
ATOM 2317 C C . GLU A 1 293 ? 22.078 2.379 9.305 1 90.56 293 GLU A C 1
ATOM 2319 O O . GLU A 1 293 ? 22.891 3.303 9.234 1 90.56 293 GLU A O 1
ATOM 2324 N N . GLY A 1 294 ? 20.906 2.494 8.727 1 93.62 294 GLY A N 1
ATOM 2325 C CA . GLY A 1 294 ? 20.375 3.738 8.188 1 93.62 294 GLY A CA 1
ATOM 2326 C C . GLY A 1 294 ? 20.781 3.99 6.754 1 93.62 294 GLY A C 1
ATOM 2327 O O . GLY A 1 294 ? 20.531 5.07 6.207 1 93.62 294 GLY A O 1
ATOM 2328 N N . LEU A 1 295 ? 21.469 3.029 6.16 1 96.38 295 LEU A N 1
ATOM 2329 C CA . LEU A 1 295 ? 21.922 3.1 4.773 1 96.38 295 LEU A CA 1
ATOM 2330 C C . LEU A 1 295 ? 21.156 2.109 3.9 1 96.38 295 LEU A C 1
ATOM 2332 O O . LEU A 1 295 ? 20.922 0.967 4.305 1 96.38 295 LEU A O 1
ATOM 2336 N N . SER A 1 296 ? 20.656 2.611 2.822 1 97.62 296 SER A N 1
ATOM 2337 C CA . SER A 1 296 ? 20.031 1.763 1.808 1 97.62 296 SER A CA 1
ATOM 2338 C C . SER A 1 296 ? 20.594 2.061 0.422 1 97.62 296 SER A C 1
ATOM 2340 O O . SER A 1 296 ? 20.672 3.221 0.012 1 97.62 296 SER A O 1
ATOM 2342 N N . ILE A 1 297 ? 20.984 1.017 -0.268 1 96.44 297 ILE A N 1
ATOM 2343 C CA . ILE A 1 297 ? 21.547 1.187 -1.607 1 96.44 297 ILE A CA 1
ATOM 2344 C C . ILE A 1 297 ? 20.969 0.121 -2.541 1 96.44 297 ILE A C 1
ATOM 2346 O O . ILE A 1 297 ? 20.812 -1.034 -2.145 1 96.44 297 ILE A O 1
ATOM 2350 N N . SER A 1 298 ? 20.641 0.535 -3.674 1 97.38 298 SER A N 1
ATOM 2351 C CA . SER A 1 298 ? 20.172 -0.358 -4.73 1 97.38 298 SER A CA 1
ATOM 2352 C C . SER A 1 298 ? 20.641 0.11 -6.102 1 97.38 298 SER A C 1
ATOM 2354 O O . SER A 1 298 ? 20.562 1.3 -6.418 1 97.38 298 SER A O 1
ATOM 2356 N N . PHE A 1 299 ? 21.203 -0.786 -6.918 1 96.56 299 PHE A N 1
ATOM 2357 C CA . PHE A 1 299 ? 21.609 -0.396 -8.266 1 96.56 299 PHE A CA 1
ATOM 2358 C C . PHE A 1 299 ? 21.531 -1.583 -9.219 1 96.56 299 PHE A C 1
ATOM 2360 O O . PHE A 1 299 ? 21.641 -2.736 -8.789 1 96.56 299 PHE A O 1
ATOM 2367 N N . GLU A 1 300 ? 21.328 -1.334 -10.453 1 93.38 300 GLU A N 1
ATOM 2368 C CA . GLU A 1 300 ? 21.25 -2.363 -11.484 1 93.38 300 GLU A CA 1
ATOM 2369 C C . GLU A 1 300 ? 22.594 -3.051 -11.68 1 93.38 300 GLU A C 1
ATOM 2371 O O . GLU A 1 300 ? 23.641 -2.406 -11.602 1 93.38 300 GLU A O 1
ATOM 2376 N N . ALA A 1 301 ? 22.594 -4.297 -12.094 1 90.06 301 ALA A N 1
ATOM 2377 C CA . ALA A 1 301 ? 23.781 -5.148 -12.18 1 90.06 301 ALA A CA 1
ATOM 2378 C C . ALA A 1 301 ? 24.797 -4.582 -13.164 1 90.06 301 ALA A C 1
ATOM 2380 O O . ALA A 1 301 ? 26 -4.652 -12.93 1 90.06 301 ALA A O 1
ATOM 2381 N N . HIS A 1 302 ? 24.375 -3.977 -14.258 1 86.56 302 HIS A N 1
ATOM 2382 C CA . HIS A 1 302 ? 25.281 -3.521 -15.305 1 86.56 302 HIS A CA 1
ATOM 2383 C C . HIS A 1 302 ? 26.078 -2.305 -14.852 1 86.56 302 HIS A C 1
ATOM 2385 O O . HIS A 1 302 ? 27.062 -1.932 -15.492 1 86.56 302 HIS A O 1
ATOM 2391 N N . LEU A 1 303 ? 25.641 -1.694 -13.75 1 92.94 303 LEU A N 1
ATOM 2392 C CA . LEU A 1 303 ? 26.344 -0.527 -13.234 1 92.94 303 LEU A CA 1
ATOM 2393 C C . LEU A 1 303 ? 27.609 -0.944 -12.484 1 92.94 303 LEU A C 1
ATOM 2395 O O . LEU A 1 303 ? 28.5 -0.122 -12.258 1 92.94 303 LEU A O 1
ATOM 2399 N N . LEU A 1 304 ? 27.625 -2.154 -12.062 1 92.62 304 LEU A N 1
ATOM 2400 C CA . LEU A 1 304 ? 28.797 -2.656 -11.375 1 92.62 304 LEU A CA 1
ATOM 2401 C C . LEU A 1 304 ? 30.016 -2.67 -12.297 1 92.62 304 LEU A C 1
ATOM 2403 O O . LEU A 1 304 ? 29.953 -3.219 -13.398 1 92.62 304 LEU A O 1
ATOM 2407 N N . GLY A 1 305 ? 31.078 -2.043 -11.844 1 90.62 305 GLY A N 1
ATOM 2408 C CA . GLY A 1 305 ? 32.281 -1.966 -12.648 1 90.62 305 GLY A CA 1
ATOM 2409 C C . GLY A 1 305 ? 32.375 -0.706 -13.492 1 90.62 305 GLY A C 1
ATOM 2410 O O . GLY A 1 305 ? 33.406 -0.406 -14.07 1 90.62 305 GLY A O 1
ATOM 2411 N N . SER A 1 306 ? 31.266 -0.025 -13.562 1 90.81 306 SER A N 1
ATOM 2412 C CA . SER A 1 306 ? 31.25 1.248 -14.273 1 90.81 306 SER A CA 1
ATOM 2413 C C . SER A 1 306 ? 30.984 2.41 -13.32 1 90.81 306 SER A C 1
ATOM 2415 O O . SER A 1 306 ? 31.906 2.928 -12.688 1 90.81 306 SER A O 1
ATOM 2417 N N . ARG A 1 307 ? 29.734 2.582 -13.008 1 93.75 307 ARG A N 1
ATOM 2418 C CA . ARG A 1 307 ? 29.359 3.689 -12.133 1 93.75 307 ARG A CA 1
ATOM 2419 C C . ARG A 1 307 ? 29.531 3.311 -10.664 1 93.75 307 ARG A C 1
ATOM 2421 O O . ARG A 1 307 ? 29.719 4.184 -9.812 1 93.75 307 ARG A O 1
ATOM 2428 N N . VAL A 1 308 ? 29.469 2.027 -10.453 1 96.12 308 VAL A N 1
ATOM 2429 C CA . VAL A 1 308 ? 29.594 1.521 -9.094 1 96.12 308 VAL A CA 1
ATOM 2430 C C . VAL A 1 308 ? 30.781 0.567 -9.008 1 96.12 308 VAL A C 1
ATOM 2432 O O . VAL A 1 308 ? 30.891 -0.382 -9.789 1 96.12 308 VAL A O 1
ATOM 2435 N N . GLU A 1 309 ? 31.656 0.814 -8.102 1 96.5 309 GLU A N 1
ATOM 2436 C CA . GLU A 1 309 ? 32.844 -0.025 -7.922 1 96.5 309 GLU A CA 1
ATOM 2437 C C . GLU A 1 309 ? 32.938 -0.512 -6.48 1 96.5 309 GLU A C 1
ATOM 2439 O O . GLU A 1 309 ? 32.812 0.276 -5.539 1 96.5 309 GLU A O 1
ATOM 2444 N N . TYR A 1 310 ? 33.156 -1.772 -6.387 1 96.25 310 TYR A N 1
ATOM 2445 C CA . TYR A 1 310 ? 33.312 -2.369 -5.066 1 96.25 310 TYR A CA 1
ATOM 2446 C C . TYR A 1 310 ? 34.781 -2.77 -4.832 1 96.25 310 TYR A C 1
ATOM 2448 O O . TYR A 1 310 ? 35.375 -3.496 -5.637 1 96.25 310 TYR A O 1
ATOM 2456 N N . ASP A 1 311 ? 35.25 -2.24 -3.75 1 95.81 311 ASP A N 1
ATOM 2457 C CA . ASP A 1 311 ? 36.594 -2.617 -3.299 1 95.81 311 ASP A CA 1
ATOM 2458 C C . ASP A 1 311 ? 36.531 -3.6 -2.131 1 95.81 311 ASP A C 1
ATOM 2460 O O . ASP A 1 311 ? 36.344 -3.193 -0.983 1 95.81 311 ASP A O 1
ATOM 2464 N N . GLU A 1 312 ? 36.75 -4.852 -2.352 1 93.19 312 GLU A N 1
ATOM 2465 C CA . GLU A 1 312 ? 36.594 -5.91 -1.358 1 93.19 312 GLU A CA 1
ATOM 2466 C C . GLU A 1 312 ? 37.656 -5.785 -0.27 1 93.19 312 GLU A C 1
ATOM 2468 O O . GLU A 1 312 ? 37.406 -6.062 0.901 1 93.19 312 GLU A O 1
ATOM 2473 N N . GLU A 1 313 ? 38.875 -5.387 -0.626 1 94.44 313 GLU A N 1
ATOM 2474 C CA . GLU A 1 313 ? 40 -5.285 0.311 1 94.44 313 GLU A CA 1
ATOM 2475 C C . GLU A 1 313 ? 39.719 -4.254 1.398 1 94.44 313 GLU A C 1
ATOM 2477 O O . GLU A 1 313 ? 40 -4.488 2.574 1 94.44 313 GLU A O 1
ATOM 2482 N N . HIS A 1 314 ? 39.125 -3.172 0.985 1 95 314 HIS A N 1
ATOM 2483 C CA . HIS A 1 314 ? 38.906 -2.09 1.936 1 95 314 HIS A CA 1
ATOM 2484 C C . HIS A 1 314 ? 37.438 -2.018 2.34 1 95 314 HIS A C 1
ATOM 2486 O O . HIS A 1 314 ? 37.062 -1.163 3.143 1 95 314 HIS A O 1
ATOM 2492 N N . ASP A 1 315 ? 36.594 -2.887 1.746 1 95.75 315 ASP A N 1
ATOM 2493 C CA . ASP A 1 315 ? 35.156 -2.928 2.018 1 95.75 315 ASP A CA 1
ATOM 2494 C C . ASP A 1 315 ? 34.5 -1.564 1.771 1 95.75 315 ASP A C 1
ATOM 2496 O O . ASP A 1 315 ? 33.844 -1.01 2.66 1 95.75 315 ASP A O 1
ATOM 2500 N N . THR A 1 316 ? 34.719 -0.993 0.564 1 96.75 316 THR A N 1
ATOM 2501 C CA . THR A 1 316 ? 34.156 0.31 0.192 1 96.75 316 THR A CA 1
ATOM 2502 C C . THR A 1 316 ? 33.438 0.234 -1.154 1 96.75 316 THR A C 1
ATOM 2504 O O . THR A 1 316 ? 33.844 -0.539 -2.029 1 96.75 316 THR A O 1
ATOM 2507 N N . LEU A 1 317 ? 32.438 0.937 -1.299 1 97.38 317 LEU A N 1
ATOM 2508 C CA . LEU A 1 317 ? 31.688 1.104 -2.543 1 97.38 317 LEU A CA 1
ATOM 2509 C C . LEU A 1 317 ? 31.781 2.541 -3.047 1 97.38 317 LEU A C 1
ATOM 2511 O O . LEU A 1 317 ? 31.484 3.482 -2.311 1 97.38 317 LEU A O 1
ATOM 2515 N N . THR A 1 318 ? 32.25 2.697 -4.184 1 97.75 318 THR A N 1
ATOM 2516 C CA . THR A 1 318 ? 32.375 4.027 -4.773 1 97.75 318 THR A CA 1
ATOM 2517 C C . THR A 1 318 ? 31.344 4.223 -5.891 1 97.75 318 THR A C 1
ATOM 2519 O O . THR A 1 318 ? 31.266 3.41 -6.816 1 97.75 318 THR A O 1
ATOM 2522 N N . ILE A 1 319 ? 30.609 5.227 -5.832 1 97.19 319 ILE A N 1
ATOM 2523 C CA . ILE A 1 319 ? 29.594 5.574 -6.816 1 97.19 319 ILE A CA 1
ATOM 2524 C C . ILE A 1 319 ? 30 6.84 -7.566 1 97.19 319 ILE A C 1
ATOM 2526 O O . ILE A 1 319 ? 30.234 7.883 -6.953 1 97.19 319 ILE A O 1
ATOM 2530 N N . ARG A 1 320 ? 30.062 6.691 -8.805 1 96.44 320 ARG A N 1
ATOM 2531 C CA . ARG A 1 320 ? 30.375 7.836 -9.648 1 96.44 320 ARG A CA 1
ATOM 2532 C C . ARG A 1 320 ? 29.109 8.461 -10.219 1 96.44 320 ARG A C 1
ATOM 2534 O O . ARG A 1 320 ? 28.078 7.793 -10.352 1 96.44 320 ARG A O 1
ATOM 2541 N N . GLN A 1 321 ? 29.203 9.766 -10.539 1 94.38 321 GLN A N 1
ATOM 2542 C CA . GLN A 1 321 ? 28.062 10.5 -11.078 1 94.38 321 GLN A CA 1
ATOM 2543 C C . GLN A 1 321 ? 26.875 10.438 -10.133 1 94.38 321 GLN A C 1
ATOM 2545 O O . GLN A 1 321 ? 25.828 9.914 -10.484 1 94.38 321 GLN A O 1
ATOM 2550 N N . VAL A 1 322 ? 27.047 11.055 -9.031 1 95.5 322 VAL A N 1
ATOM 2551 C CA . VAL A 1 322 ? 26.062 11.055 -7.953 1 95.5 322 VAL A CA 1
ATOM 2552 C C . VAL A 1 322 ? 24.766 11.688 -8.445 1 95.5 322 VAL A C 1
ATOM 2554 O O . VAL A 1 322 ? 24.781 12.68 -9.164 1 95.5 322 VAL A O 1
ATOM 2557 N N . PRO A 1 323 ? 23.641 11.086 -8.133 1 96.31 323 PRO A N 1
ATOM 2558 C CA . PRO A 1 323 ? 22.344 11.625 -8.57 1 96.31 323 PRO A CA 1
ATOM 2559 C C . PRO A 1 323 ? 22.172 13.102 -8.219 1 96.31 323 PRO A C 1
ATOM 2561 O O . PRO A 1 323 ? 22.547 13.531 -7.129 1 96.31 323 PRO A O 1
ATOM 2564 N N . SER A 1 324 ? 21.562 13.859 -9.078 1 95.5 324 SER A N 1
ATOM 2565 C CA . SER A 1 324 ? 21.438 15.305 -8.93 1 95.5 324 SER A CA 1
ATOM 2566 C C . SER A 1 324 ? 20.672 15.664 -7.66 1 95.5 324 SER A C 1
ATOM 2568 O O . SER A 1 324 ? 21.047 16.594 -6.953 1 95.5 324 SER A O 1
ATOM 2570 N N . GLN A 1 325 ? 19.609 14.891 -7.391 1 93.75 325 GLN A N 1
ATOM 2571 C CA . GLN A 1 325 ? 18.812 15.148 -6.188 1 93.75 325 GLN A CA 1
ATOM 2572 C C . GLN A 1 325 ? 19.688 15.07 -4.934 1 93.75 325 GLN A C 1
ATOM 2574 O O . GLN A 1 325 ? 19.562 15.898 -4.031 1 93.75 325 GLN A O 1
ATOM 2579 N N . LEU A 1 326 ? 20.484 14.109 -4.91 1 95 326 LEU A N 1
ATOM 2580 C CA . LEU A 1 326 ? 21.391 13.922 -3.775 1 95 326 LEU A CA 1
ATOM 2581 C C . LEU A 1 326 ? 22.422 15.047 -3.709 1 95 326 LEU A C 1
ATOM 2583 O O . LEU A 1 326 ? 22.672 15.594 -2.635 1 95 326 LEU A O 1
ATOM 2587 N N . LYS A 1 327 ? 22.891 15.422 -4.816 1 94.5 327 LYS A N 1
ATOM 2588 C CA . LYS A 1 327 ? 23.875 16.5 -4.867 1 94.5 327 LYS A CA 1
ATOM 2589 C C . LYS A 1 327 ? 23.281 17.797 -4.324 1 94.5 327 LYS A C 1
ATOM 2591 O O . LYS A 1 327 ? 23.938 18.516 -3.555 1 94.5 327 LYS A O 1
ATOM 2596 N N . ASP A 1 328 ? 22.125 18.031 -4.738 1 92.69 328 ASP A N 1
ATOM 2597 C CA . ASP A 1 328 ? 21.453 19.25 -4.301 1 92.69 328 ASP A CA 1
ATOM 2598 C C . ASP A 1 328 ? 21.281 19.266 -2.783 1 92.69 328 ASP A C 1
ATOM 2600 O O . ASP A 1 328 ? 21.5 20.297 -2.141 1 92.69 328 ASP A O 1
ATOM 2604 N N . GLN A 1 329 ? 20.906 18.172 -2.271 1 92.06 329 GLN A N 1
ATOM 2605 C CA . GLN A 1 329 ? 20.734 18.062 -0.826 1 92.06 329 GLN A CA 1
ATOM 2606 C C . GLN A 1 329 ? 22.062 18.281 -0.098 1 92.06 329 GLN A C 1
ATOM 2608 O O . GLN A 1 329 ? 22.109 18.984 0.908 1 92.06 329 GLN A O 1
ATOM 2613 N N . LEU A 1 330 ? 23.078 17.656 -0.623 1 91.88 330 LEU A N 1
ATOM 2614 C CA . LEU A 1 330 ? 24.391 17.734 -0.01 1 91.88 330 LEU A CA 1
ATOM 2615 C C . LEU A 1 330 ? 24.922 19.172 -0.054 1 91.88 330 LEU A C 1
ATOM 2617 O O . LEU A 1 330 ? 25.516 19.656 0.915 1 91.88 330 LEU A O 1
ATOM 2621 N N . LYS A 1 331 ? 24.625 19.828 -1.132 1 88.38 331 LYS A N 1
ATOM 2622 C CA . LYS A 1 331 ? 25.047 21.219 -1.277 1 88.38 331 LYS A CA 1
ATOM 2623 C C . LYS A 1 331 ? 24.297 22.109 -0.296 1 88.38 331 LYS A C 1
ATOM 2625 O O . LYS A 1 331 ? 24.891 23 0.326 1 88.38 331 LYS A O 1
ATOM 2630 N N . ARG A 1 332 ? 23.047 21.922 -0.162 1 82.94 332 ARG A N 1
ATOM 2631 C CA . ARG A 1 332 ? 22.234 22.719 0.756 1 82.94 332 ARG A CA 1
ATOM 2632 C C . ARG A 1 332 ? 22.703 22.547 2.195 1 82.94 332 ARG A C 1
ATOM 2634 O O . ARG A 1 332 ? 22.719 23.5 2.969 1 82.94 332 ARG A O 1
ATOM 2641 N N . ARG A 1 333 ? 22.969 21.344 2.461 1 81.19 333 ARG A N 1
ATOM 2642 C CA . ARG A 1 333 ? 23.453 21.062 3.812 1 81.19 333 ARG A CA 1
ATOM 2643 C C . ARG A 1 333 ? 24.797 21.75 4.07 1 81.19 333 ARG A C 1
ATOM 2645 O O . ARG A 1 333 ? 25.031 22.266 5.168 1 81.19 333 ARG A O 1
ATOM 2652 N N . LYS A 1 334 ? 25.578 21.766 3.043 1 76.88 334 LYS A N 1
ATOM 2653 C CA . LYS A 1 334 ? 26.891 22.406 3.17 1 76.88 334 LYS A CA 1
ATOM 2654 C C . LYS A 1 334 ? 26.75 23.922 3.33 1 76.88 334 LYS A C 1
ATOM 2656 O O . LYS A 1 334 ? 27.484 24.531 4.105 1 76.88 334 LYS A O 1
ATOM 2661 N N . ASP A 1 335 ? 25.719 24.391 2.543 1 70.12 335 ASP A N 1
ATOM 2662 C CA . ASP A 1 335 ? 25.5 25.844 2.592 1 70.12 335 ASP A CA 1
ATOM 2663 C C . ASP A 1 335 ? 24.812 26.25 3.891 1 70.12 335 ASP A C 1
ATOM 2665 O O . ASP A 1 335 ? 24.906 27.406 4.309 1 70.12 335 ASP A O 1
ATOM 2669 N N . GLY A 1 336 ? 24.016 25.391 4.324 1 59.22 336 GLY A N 1
ATOM 2670 C CA . GLY A 1 336 ? 23.344 25.703 5.574 1 59.22 336 GLY A CA 1
ATOM 2671 C C . GLY A 1 336 ? 24.203 25.453 6.793 1 59.22 336 GLY A C 1
ATOM 2672 O O . GLY A 1 336 ? 23.797 25.734 7.922 1 59.22 336 GLY A O 1
ATOM 2673 N N . GLN A 1 337 ? 25.359 24.688 6.68 1 49.44 337 GLN A N 1
ATOM 2674 C CA . GLN A 1 337 ? 26.359 24.562 7.734 1 49.44 337 GLN A CA 1
ATOM 2675 C C . GLN A 1 337 ? 27.375 25.703 7.68 1 49.44 337 GLN A C 1
ATOM 2677 O O . GLN A 1 337 ? 27.641 26.25 6.609 1 49.44 337 GLN A O 1
ATOM 2682 N N . MET B 1 1 ? -12.719 10.812 20.016 1 87.81 1 MET B N 1
ATOM 2683 C CA . MET B 1 1 ? -13.016 11.914 19.094 1 87.81 1 MET B CA 1
ATOM 2684 C C . MET B 1 1 ? -14.516 12.094 18.938 1 87.81 1 MET B C 1
ATOM 2686 O O . MET B 1 1 ? -15.117 11.578 18 1 87.81 1 MET B O 1
ATOM 2690 N N . PRO B 1 2 ? -15.125 12.703 19.969 1 95.06 2 PRO B N 1
ATOM 2691 C CA . PRO B 1 2 ? -16.578 12.883 19.938 1 95.06 2 PRO B CA 1
ATOM 2692 C C . PRO B 1 2 ? -17.047 13.695 18.734 1 95.06 2 PRO B C 1
ATOM 2694 O O . PRO B 1 2 ? -16.5 14.766 18.453 1 95.06 2 PRO B O 1
ATOM 2697 N N . ILE B 1 3 ? -18.094 13.211 18.125 1 98 3 ILE B N 1
ATOM 2698 C CA . ILE B 1 3 ? -18.688 13.891 16.984 1 98 3 ILE B CA 1
ATOM 2699 C C . ILE B 1 3 ? -19.875 14.742 17.453 1 98 3 ILE B C 1
ATOM 2701 O O . ILE B 1 3 ? -20.828 14.227 18.031 1 98 3 ILE B O 1
ATOM 2705 N N . ARG B 1 4 ? -19.766 16.031 17.234 1 97.88 4 ARG B N 1
ATOM 2706 C CA . ARG B 1 4 ? -20.875 16.922 17.594 1 97.88 4 ARG B CA 1
ATOM 2707 C C . ARG B 1 4 ? -21.969 16.875 16.547 1 97.88 4 ARG B C 1
ATOM 2709 O O . ARG B 1 4 ? -23.141 16.719 16.891 1 97.88 4 ARG B O 1
ATOM 2716 N N . HIS B 1 5 ? -21.625 17.109 15.297 1 98.38 5 HIS B N 1
ATOM 2717 C CA . HIS B 1 5 ? -22.531 17.078 14.156 1 98.38 5 HIS B CA 1
ATOM 2718 C C . HIS B 1 5 ? -21.875 16.438 12.945 1 98.38 5 HIS B C 1
ATOM 2720 O O . HIS B 1 5 ? -20.672 16.609 12.727 1 98.38 5 HIS B O 1
ATOM 2726 N N . CYS B 1 6 ? -22.625 15.648 12.234 1 98.69 6 CYS B N 1
ATOM 2727 C CA . CYS B 1 6 ? -22.109 15.039 11.008 1 98.69 6 CYS B CA 1
ATOM 2728 C C . CYS B 1 6 ? -23.219 14.859 9.984 1 98.69 6 CYS B C 1
ATOM 2730 O O . CYS B 1 6 ? -24.359 14.555 10.344 1 98.69 6 CYS B O 1
ATOM 2732 N N . ILE B 1 7 ? -22.906 15.117 8.75 1 98.81 7 ILE B N 1
ATOM 2733 C CA . ILE B 1 7 ? -23.859 14.977 7.66 1 98.81 7 ILE B CA 1
ATOM 2734 C C . ILE B 1 7 ? -23.125 14.625 6.363 1 98.81 7 ILE B C 1
ATOM 2736 O O . ILE B 1 7 ? -21.953 14.969 6.191 1 98.81 7 ILE B O 1
ATOM 2740 N N . VAL B 1 8 ? -23.797 13.797 5.488 1 98.81 8 VAL B N 1
ATOM 2741 C CA . VAL B 1 8 ? -23.25 13.453 4.18 1 98.81 8 VAL B CA 1
ATOM 2742 C C . VAL B 1 8 ? -24.234 13.836 3.086 1 98.81 8 VAL B C 1
ATOM 2744 O O . VAL B 1 8 ? -25.422 13.508 3.17 1 98.81 8 VAL B O 1
ATOM 2747 N N . HIS B 1 9 ? -23.781 14.594 2.115 1 98.88 9 HIS B N 1
ATOM 2748 C CA . HIS B 1 9 ? -24.516 14.898 0.897 1 98.88 9 HIS B CA 1
ATOM 2749 C C . HIS B 1 9 ? -23.938 14.164 -0.304 1 98.88 9 HIS B C 1
ATOM 2751 O O . HIS B 1 9 ? -22.922 13.484 -0.183 1 98.88 9 HIS B O 1
ATOM 2757 N N . LEU B 1 10 ? -24.656 14.242 -1.423 1 98.75 10 LEU B N 1
ATOM 2758 C CA . LEU B 1 10 ? -24.172 13.633 -2.654 1 98.75 10 LEU B CA 1
ATOM 2759 C C . LEU B 1 10 ? -24.25 14.617 -3.816 1 98.75 10 LEU B C 1
ATOM 2761 O O . LEU B 1 10 ? -25.297 15.234 -4.043 1 98.75 10 LEU B O 1
ATOM 2765 N N . ILE B 1 11 ? -23.125 14.836 -4.461 1 98.31 11 ILE B N 1
ATOM 2766 C CA . ILE B 1 11 ? -23.109 15.555 -5.734 1 98.31 11 ILE B CA 1
ATOM 2767 C C . ILE B 1 11 ? -22.812 14.578 -6.871 1 98.31 11 ILE B C 1
ATOM 2769 O O . ILE B 1 11 ? -21.703 14.016 -6.945 1 98.31 11 ILE B O 1
ATOM 2773 N N . GLU B 1 12 ? -23.75 14.406 -7.715 1 97.5 12 GLU B N 1
ATOM 2774 C CA . GLU B 1 12 ? -23.516 13.617 -8.922 1 97.5 12 GLU B CA 1
ATOM 2775 C C . GLU B 1 12 ? -22.984 14.492 -10.055 1 97.5 12 GLU B C 1
ATOM 2777 O O . GLU B 1 12 ? -23.641 15.453 -10.461 1 97.5 12 GLU B O 1
ATOM 2782 N N . LYS B 1 13 ? -21.828 14.125 -10.484 1 95.88 13 LYS B N 1
ATOM 2783 C CA . LYS B 1 13 ? -21.219 14.852 -11.594 1 95.88 13 LYS B CA 1
ATOM 2784 C C . LYS B 1 13 ? -20.203 13.984 -12.32 1 95.88 13 LYS B C 1
ATOM 2786 O O . LYS B 1 13 ? -19.375 13.328 -11.688 1 95.88 13 LYS B O 1
ATOM 2791 N N . LYS B 1 14 ? -20.281 13.906 -13.57 1 93.31 14 LYS B N 1
ATOM 2792 C CA . LYS B 1 14 ? -19.281 13.258 -14.422 1 93.31 14 LYS B CA 1
ATOM 2793 C C . LYS B 1 14 ? -18.375 14.289 -15.086 1 93.31 14 LYS B C 1
ATOM 2795 O O . LYS B 1 14 ? -18.797 15.422 -15.336 1 93.31 14 LYS B O 1
ATOM 2800 N N . PRO B 1 15 ? -17.188 13.906 -15.328 1 90.88 15 PRO B N 1
ATOM 2801 C CA . PRO B 1 15 ? -16.266 14.836 -15.992 1 90.88 15 PRO B CA 1
ATOM 2802 C C . PRO B 1 15 ? -16.5 14.914 -17.5 1 90.88 15 PRO B C 1
ATOM 2804 O O . PRO B 1 15 ? -15.562 14.719 -18.281 1 90.88 15 PRO B O 1
ATOM 2807 N N . ASP B 1 16 ? -17.734 15.016 -17.906 1 88.69 16 ASP B N 1
ATOM 2808 C CA . ASP B 1 16 ? -18.094 15.016 -19.328 1 88.69 16 ASP B CA 1
ATOM 2809 C C . ASP B 1 16 ? -18.891 16.266 -19.688 1 88.69 16 ASP B C 1
ATOM 2811 O O . ASP B 1 16 ? -19.422 16.375 -20.797 1 88.69 16 ASP B O 1
ATOM 2815 N N . GLY B 1 17 ? -19.047 17.219 -18.828 1 84.19 17 GLY B N 1
ATOM 2816 C CA . GLY B 1 17 ? -19.719 18.469 -19.109 1 84.19 17 GLY B CA 1
ATOM 2817 C C . GLY B 1 17 ? -21.172 18.469 -18.688 1 84.19 17 GLY B C 1
ATOM 2818 O O . GLY B 1 17 ? -21.828 19.516 -18.688 1 84.19 17 GLY B O 1
ATOM 2819 N N . SER B 1 18 ? -21.766 17.297 -18.359 1 88 18 SER B N 1
ATOM 2820 C CA . SER B 1 18 ? -23.141 17.25 -17.891 1 88 18 SER B CA 1
ATOM 2821 C C . SER B 1 18 ? -23.312 17.984 -16.562 1 88 18 SER B C 1
ATOM 2823 O O . SER B 1 18 ? -22.359 18.125 -15.805 1 88 18 SER B O 1
ATOM 2825 N N . PRO B 1 19 ? -24.469 18.531 -16.391 1 92.88 19 PRO B N 1
ATOM 2826 C CA . PRO B 1 19 ? -24.703 19.281 -15.156 1 92.88 19 PRO B CA 1
ATOM 2827 C C . PRO B 1 19 ? -24.609 18.406 -13.914 1 92.88 19 PRO B C 1
ATOM 2829 O O . PRO B 1 19 ? -24.891 17.203 -13.969 1 92.88 19 PRO B O 1
ATOM 2832 N N . ALA B 1 20 ? -24.25 19 -12.812 1 96.31 20 ALA B N 1
ATOM 2833 C CA . ALA B 1 20 ? -24.188 18.312 -11.523 1 96.31 20 ALA B CA 1
ATOM 2834 C C . ALA B 1 20 ? -25.562 18.25 -10.867 1 96.31 20 ALA B C 1
ATOM 2836 O O . ALA B 1 20 ? -26.375 19.172 -11.031 1 96.31 20 ALA B O 1
ATOM 2837 N N . VAL B 1 21 ? -25.859 17.188 -10.195 1 97.75 21 VAL B N 1
ATOM 2838 C CA . VAL B 1 21 ? -27.094 17.047 -9.438 1 97.75 21 VAL B CA 1
ATOM 2839 C C . VAL B 1 21 ? -26.766 16.875 -7.953 1 97.75 21 VAL B C 1
ATOM 2841 O O . VAL B 1 21 ? -26 15.992 -7.578 1 97.75 21 VAL B O 1
ATOM 2844 N N . LEU B 1 22 ? -27.391 17.688 -7.148 1 98.31 22 LEU B N 1
ATOM 2845 C CA . LEU B 1 22 ? -27.156 17.641 -5.711 1 98.31 22 LEU B CA 1
ATOM 2846 C C . LEU B 1 22 ? -28.266 16.859 -5.008 1 98.31 22 LEU B C 1
ATOM 2848 O O . LEU B 1 22 ? -29.453 17.125 -5.207 1 98.31 22 LEU B O 1
ATOM 2852 N N . HIS B 1 23 ? -27.891 15.844 -4.289 1 98.5 23 HIS B N 1
ATOM 2853 C CA . HIS B 1 23 ? -28.75 15.18 -3.316 1 98.5 23 HIS B CA 1
ATOM 2854 C C . HIS B 1 23 ? -28.375 15.57 -1.891 1 98.5 23 HIS B C 1
ATOM 2856 O O . HIS B 1 23 ? -27.562 14.898 -1.255 1 98.5 23 HIS B O 1
ATOM 2862 N N . ALA B 1 24 ? -29.016 16.609 -1.403 1 97.94 24 ALA B N 1
ATOM 2863 C CA . ALA B 1 24 ? -28.703 17.156 -0.085 1 97.94 24 ALA B CA 1
ATOM 2864 C C . ALA B 1 24 ? -29.531 16.469 1.004 1 97.94 24 ALA B C 1
ATOM 2866 O O . ALA B 1 24 ? -30.719 16.219 0.824 1 97.94 24 ALA B O 1
ATOM 2867 N N . ARG B 1 25 ? -28.891 16.109 1.995 1 96.62 25 ARG B N 1
ATOM 2868 C CA . ARG B 1 25 ? -29.594 15.586 3.164 1 96.62 25 ARG B CA 1
ATOM 2869 C C . ARG B 1 25 ? -30.141 16.719 4.023 1 96.62 25 ARG B C 1
ATOM 2871 O O . ARG B 1 25 ? -29.484 17.766 4.176 1 96.62 25 ARG B O 1
ATOM 2878 N N . ASP B 1 26 ? -31.25 16.469 4.707 1 94.69 26 ASP B N 1
ATOM 2879 C CA . ASP B 1 26 ? -31.875 17.531 5.488 1 94.69 26 ASP B CA 1
ATOM 2880 C C . ASP B 1 26 ? -31.531 17.406 6.969 1 94.69 26 ASP B C 1
ATOM 2882 O O . ASP B 1 26 ? -31.688 18.359 7.734 1 94.69 26 ASP B O 1
ATOM 2886 N N . SER B 1 27 ? -31.156 16.203 7.348 1 97.25 27 SER B N 1
ATOM 2887 C CA . SER B 1 27 ? -30.891 15.977 8.766 1 97.25 27 SER B CA 1
ATOM 2888 C C . SER B 1 27 ? -29.5 15.383 8.984 1 97.25 27 SER B C 1
ATOM 2890 O O . SER B 1 27 ? -28.969 14.688 8.109 1 97.25 27 SER B O 1
ATOM 2892 N N . GLU B 1 28 ? -29 15.586 10.094 1 98.25 28 GLU B N 1
ATOM 2893 C CA . GLU B 1 28 ? -27.703 15.062 10.484 1 98.25 28 GLU B CA 1
ATOM 2894 C C . GLU B 1 28 ? -27.75 13.555 10.68 1 98.25 28 GLU B C 1
ATOM 2896 O O . GLU B 1 28 ? -28.828 12.977 10.828 1 98.25 28 GLU B O 1
ATOM 2901 N N . LEU B 1 29 ? -26.656 13.008 10.656 1 98.31 29 LEU B N 1
ATOM 2902 C CA . LEU B 1 29 ? -26.531 11.578 10.898 1 98.31 29 LEU B CA 1
ATOM 2903 C C . LEU B 1 29 ? -26.594 11.266 12.391 1 98.31 29 LEU B C 1
ATOM 2905 O O . LEU B 1 29 ? -26.062 12.023 13.203 1 98.31 29 LEU B O 1
ATOM 2909 N N . ALA B 1 30 ? -27.25 10.188 12.688 1 96.25 30 ALA B N 1
ATOM 2910 C CA . ALA B 1 30 ? -27.266 9.734 14.07 1 96.25 30 ALA B CA 1
ATOM 2911 C C . ALA B 1 30 ? -25.922 9.125 14.469 1 96.25 30 ALA B C 1
ATOM 2913 O O . ALA B 1 30 ? -25.203 8.594 13.625 1 96.25 30 ALA B O 1
ATOM 2914 N N . GLU B 1 31 ? -25.656 9.242 15.75 1 95 31 GLU B N 1
ATOM 2915 C CA . GLU B 1 31 ? -24.438 8.625 16.266 1 95 31 GLU B CA 1
ATOM 2916 C C . GLU B 1 31 ? -24.422 7.117 16 1 95 31 GLU B C 1
ATOM 2918 O O . GLU B 1 31 ? -25.453 6.449 16.172 1 95 31 GLU B O 1
ATOM 2923 N N . SER B 1 32 ? -23.375 6.648 15.508 1 96.38 32 SER B N 1
ATOM 2924 C CA . SER B 1 32 ? -23.188 5.219 15.281 1 96.38 32 SER B CA 1
ATOM 2925 C C . SER B 1 32 ? -21.703 4.848 15.312 1 96.38 32 SER B C 1
ATOM 2927 O O . SER B 1 32 ? -20.844 5.703 15.141 1 96.38 32 SER B O 1
ATOM 2929 N N . GLN B 1 33 ? -21.469 3.602 15.586 1 96.06 33 GLN B N 1
ATOM 2930 C CA . GLN B 1 33 ? -20.094 3.115 15.562 1 96.06 33 GLN B CA 1
ATOM 2931 C C . GLN B 1 33 ? -19.469 3.266 14.18 1 96.06 33 GLN B C 1
ATOM 2933 O O . GLN B 1 33 ? -18.281 3.57 14.047 1 96.06 33 GLN B O 1
ATOM 2938 N N . ALA B 1 34 ? -20.234 3.043 13.133 1 96.88 34 ALA B N 1
ATOM 2939 C CA . ALA B 1 34 ? -19.766 3.188 11.758 1 96.88 34 ALA B CA 1
ATOM 2940 C C . ALA B 1 34 ? -19.297 4.613 11.484 1 96.88 34 ALA B C 1
ATOM 2942 O O . ALA B 1 34 ? -18.266 4.824 10.836 1 96.88 34 ALA B O 1
ATOM 2943 N N . LEU B 1 35 ? -20.031 5.516 12.031 1 97.25 35 LEU B N 1
ATOM 2944 C CA . LEU B 1 35 ? -19.688 6.922 11.844 1 97.25 35 LEU B CA 1
ATOM 2945 C C . LEU B 1 35 ? -18.391 7.266 12.586 1 97.25 35 LEU B C 1
ATOM 2947 O O . LEU B 1 35 ? -17.531 7.973 12.055 1 97.25 35 LEU B O 1
ATOM 2951 N N . GLU B 1 36 ? -18.266 6.766 13.773 1 97.06 36 GLU B N 1
ATOM 2952 C CA . GLU B 1 36 ? -17.047 6.98 14.547 1 97.06 36 GLU B CA 1
ATOM 2953 C C . GLU B 1 36 ? -15.828 6.379 13.844 1 97.06 36 GLU B C 1
ATOM 2955 O O . GLU B 1 36 ? -14.781 7.02 13.75 1 97.06 36 GLU B O 1
ATOM 2960 N N . ASN B 1 37 ? -15.992 5.176 13.32 1 96.25 37 ASN B N 1
ATOM 2961 C CA . ASN B 1 37 ? -14.914 4.527 12.578 1 96.25 37 ASN B CA 1
ATOM 2962 C C . ASN B 1 37 ? -14.531 5.324 11.328 1 96.25 37 ASN B C 1
ATOM 2964 O O . ASN B 1 37 ? -13.352 5.473 11.023 1 96.25 37 ASN B O 1
ATOM 2968 N N . LEU B 1 38 ? -15.547 5.82 10.68 1 97.62 38 LEU B N 1
ATOM 2969 C CA . LEU B 1 38 ? -15.312 6.613 9.484 1 97.62 38 LEU B CA 1
ATOM 2970 C C . LEU B 1 38 ? -14.453 7.832 9.797 1 97.62 38 LEU B C 1
ATOM 2972 O O . LEU B 1 38 ? -13.469 8.102 9.102 1 97.62 38 LEU B O 1
ATOM 2976 N N . LEU B 1 39 ? -14.789 8.516 10.828 1 97.31 39 LEU B N 1
ATOM 2977 C CA . LEU B 1 39 ? -14.086 9.75 11.141 1 97.31 39 LEU B CA 1
ATOM 2978 C C . LEU B 1 39 ? -12.648 9.453 11.57 1 97.31 39 LEU B C 1
ATOM 2980 O O . LEU B 1 39 ? -11.727 10.18 11.195 1 97.31 39 LEU B O 1
ATOM 2984 N N . VAL B 1 40 ? -12.445 8.422 12.336 1 95.5 40 VAL B N 1
ATOM 2985 C CA . VAL B 1 40 ? -11.109 8.031 12.766 1 95.5 40 VAL B CA 1
ATOM 2986 C C . VAL B 1 40 ? -10.258 7.695 11.539 1 95.5 40 VAL B C 1
ATOM 2988 O O . VAL B 1 40 ? -9.148 8.219 11.391 1 95.5 40 VAL B O 1
ATOM 2991 N N . ASP B 1 41 ? -10.805 6.906 10.656 1 95.62 41 ASP B N 1
ATOM 2992 C CA . ASP B 1 41 ? -10.07 6.48 9.469 1 95.62 41 ASP B CA 1
ATOM 2993 C C . ASP B 1 41 ? -9.805 7.66 8.539 1 95.62 41 ASP B C 1
ATOM 2995 O O . ASP B 1 41 ? -8.75 7.738 7.91 1 95.62 41 ASP B O 1
ATOM 2999 N N . LEU B 1 42 ? -10.766 8.508 8.438 1 97 42 LEU B N 1
ATOM 3000 C CA . LEU B 1 42 ? -10.602 9.703 7.617 1 97 42 LEU B CA 1
ATOM 3001 C C . LEU B 1 42 ? -9.461 10.57 8.141 1 97 42 LEU B C 1
ATOM 3003 O O . LEU B 1 42 ? -8.609 11.016 7.367 1 97 42 LEU B O 1
ATOM 3007 N N . ASN B 1 43 ? -9.461 10.75 9.406 1 95.12 43 ASN B N 1
ATOM 3008 C CA . ASN B 1 43 ? -8.406 11.555 10.008 1 95.12 43 ASN B CA 1
ATOM 3009 C C . ASN B 1 43 ? -7.035 10.922 9.812 1 95.12 43 ASN B C 1
ATOM 3011 O O . ASN B 1 43 ? -6.062 11.609 9.5 1 95.12 43 ASN B O 1
ATOM 3015 N N . ASP B 1 44 ? -6.977 9.68 9.992 1 93.62 44 ASP B N 1
ATOM 3016 C CA . ASP B 1 44 ? -5.715 8.977 9.789 1 93.62 44 ASP B CA 1
ATOM 3017 C C . ASP B 1 44 ? -5.215 9.148 8.352 1 93.62 44 ASP B C 1
ATOM 3019 O O . ASP B 1 44 ? -4.043 9.469 8.133 1 93.62 44 ASP B O 1
ATOM 3023 N N . SER B 1 45 ? -6.086 8.922 7.41 1 95.06 45 SER B N 1
ATOM 3024 C CA . SER B 1 45 ? -5.738 9.078 6 1 95.06 45 SER B CA 1
ATOM 3025 C C . SER B 1 45 ? -5.34 10.516 5.684 1 95.06 45 SER B C 1
ATOM 3027 O O . SER B 1 45 ? -4.355 10.75 4.98 1 95.06 45 SER B O 1
ATOM 3029 N N . TYR B 1 46 ? -6.055 11.438 6.203 1 95.62 46 TYR B N 1
ATOM 3030 C CA . TYR B 1 46 ? -5.801 12.852 5.973 1 95.62 46 TYR B CA 1
ATOM 3031 C C . TYR B 1 46 ? -4.441 13.258 6.535 1 95.62 46 TYR B C 1
ATOM 3033 O O . TYR B 1 46 ? -3.678 13.969 5.879 1 95.62 46 TYR B O 1
ATOM 3041 N N . ASN B 1 47 ? -4.148 12.789 7.719 1 91.94 47 ASN B N 1
ATOM 3042 C CA . ASN B 1 47 ? -2.891 13.125 8.375 1 91.94 47 ASN B CA 1
ATOM 3043 C C . ASN B 1 47 ? -1.694 12.547 7.629 1 91.94 47 ASN B C 1
ATOM 3045 O O . ASN B 1 47 ? -0.613 13.133 7.625 1 91.94 47 ASN B O 1
ATOM 3049 N N . ALA B 1 48 ? -1.959 11.469 7.012 1 89.38 48 ALA B N 1
ATOM 3050 C CA . ALA B 1 48 ? -0.88 10.781 6.305 1 89.38 48 ALA B CA 1
ATOM 3051 C C . ALA B 1 48 ? -0.575 11.477 4.977 1 89.38 48 ALA B C 1
ATOM 3053 O O . ALA B 1 48 ? 0.488 11.258 4.387 1 89.38 48 ALA B O 1
ATOM 3054 N N . LYS B 1 49 ? -1.487 12.211 4.445 1 89 49 LYS B N 1
ATOM 3055 C CA . LYS B 1 49 ? -1.321 12.852 3.145 1 89 49 LYS B CA 1
ATOM 3056 C C . LYS B 1 49 ? -0.16 13.844 3.168 1 89 49 LYS B C 1
ATOM 3058 O O . LYS B 1 49 ? -0.021 14.625 4.113 1 89 49 LYS B O 1
ATOM 3063 N N . GLN B 1 50 ? 0.603 13.555 2.043 1 82.06 50 GLN B N 1
ATOM 3064 C CA . GLN B 1 50 ? 1.656 14.531 1.807 1 82.06 50 GLN B CA 1
ATOM 3065 C C . GLN B 1 50 ? 1.159 15.672 0.917 1 82.06 50 GLN B C 1
ATOM 3067 O O . GLN B 1 50 ? 0.168 15.516 0.201 1 82.06 50 GLN B O 1
ATOM 3072 N N . GLY B 1 51 ? 1.503 16.844 1.098 1 81.62 51 GLY B N 1
ATOM 3073 C CA . GLY B 1 51 ? 1.164 17.938 0.195 1 81.62 51 GLY B CA 1
ATOM 3074 C C . GLY B 1 51 ? -0.015 18.766 0.672 1 81.62 51 GLY B C 1
ATOM 3075 O O . GLY B 1 51 ? -0.937 19.047 -0.097 1 81.62 51 GLY B O 1
ATOM 3076 N N . LYS B 1 52 ? -0.115 18.953 1.818 1 88.69 52 LYS B N 1
ATOM 3077 C CA . LYS B 1 52 ? -1.15 19.828 2.357 1 88.69 52 LYS B CA 1
ATOM 3078 C C . LYS B 1 52 ? -0.667 21.281 2.424 1 88.69 52 LYS B C 1
ATOM 3080 O O . LYS B 1 52 ? 0.532 21.531 2.555 1 88.69 52 LYS B O 1
ATOM 3085 N N . ALA B 1 53 ? -1.649 22.141 2.279 1 90.5 53 ALA B N 1
ATOM 3086 C CA . ALA B 1 53 ? -1.412 23.562 2.482 1 90.5 53 ALA B CA 1
ATOM 3087 C C . ALA B 1 53 ? -2.125 24.062 3.736 1 90.5 53 ALA B C 1
ATOM 3089 O O . ALA B 1 53 ? -3.074 23.438 4.211 1 90.5 53 ALA B O 1
ATOM 3090 N N . TRP B 1 54 ? -1.575 25.125 4.223 1 91.75 54 TRP B N 1
ATOM 3091 C CA . TRP B 1 54 ? -2.137 25.75 5.418 1 91.75 54 TRP B CA 1
ATOM 3092 C C . TRP B 1 54 ? -2.488 27.203 5.16 1 91.75 54 TRP B C 1
ATOM 3094 O O . TRP B 1 54 ? -1.793 27.891 4.41 1 91.75 54 TRP B O 1
ATOM 3104 N N . GLY B 1 55 ? -3.562 27.609 5.84 1 94.44 55 GLY B N 1
ATOM 3105 C CA . GLY B 1 55 ? -3.951 28.984 5.609 1 94.44 55 GLY B CA 1
ATOM 3106 C C . GLY B 1 55 ? -5.082 29.453 6.508 1 94.44 55 GLY B C 1
ATOM 3107 O O . GLY B 1 55 ? -5.195 29 7.652 1 94.44 55 GLY B O 1
ATOM 3108 N N . LEU B 1 56 ? -5.719 30.516 6.086 1 96.5 56 LEU B N 1
ATOM 3109 C CA . LEU B 1 56 ? -6.805 31.188 6.797 1 96.5 56 LEU B CA 1
ATOM 3110 C C . LEU B 1 56 ? -7.902 31.609 5.832 1 96.5 56 LEU B C 1
ATOM 3112 O O . LEU B 1 56 ? -7.715 31.578 4.613 1 96.5 56 LEU B O 1
ATOM 3116 N N . PHE B 1 57 ? -9.047 31.953 6.359 1 97.88 57 PHE B N 1
ATOM 3117 C CA . PHE B 1 57 ? -10.172 32.375 5.523 1 97.88 57 PHE B CA 1
ATOM 3118 C C . PHE B 1 57 ? -9.852 33.688 4.816 1 97.88 57 PHE B C 1
ATOM 3120 O O . PHE B 1 57 ? -9.258 34.594 5.41 1 97.88 57 PHE B O 1
ATOM 3127 N N . GLN B 1 58 ? -10.266 33.688 3.623 1 95.38 58 GLN B N 1
ATOM 3128 C CA . GLN B 1 58 ? -10.414 35 2.975 1 95.38 58 GLN B CA 1
ATOM 3129 C C . GLN B 1 58 ? -11.508 35.812 3.641 1 95.38 58 GLN B C 1
ATOM 3131 O O . GLN B 1 58 ? -12.359 35.281 4.348 1 95.38 58 GLN B O 1
ATOM 3136 N N . GLU B 1 59 ? -11.328 37.125 3.367 1 93.25 59 GLU B N 1
ATOM 3137 C CA . GLU B 1 59 ? -12.414 37.969 3.855 1 93.25 59 GLU B CA 1
ATOM 3138 C C . GLU B 1 59 ? -13.758 37.531 3.281 1 93.25 59 GLU B C 1
ATOM 3140 O O . GLU B 1 59 ? -13.859 37.219 2.09 1 93.25 59 GLU B O 1
ATOM 3145 N N . GLU B 1 60 ? -14.68 37.438 4.191 1 91.06 60 GLU B N 1
ATOM 3146 C CA . GLU B 1 60 ? -16.016 37.031 3.756 1 91.06 60 GLU B CA 1
ATOM 3147 C C . GLU B 1 60 ? -16.5 37.875 2.594 1 91.06 60 GLU B C 1
ATOM 3149 O O . GLU B 1 60 ? -16.406 39.125 2.637 1 91.06 60 GLU B O 1
ATOM 3154 N N . SER B 1 61 ? -16.984 37.281 1.578 1 92.5 61 SER B N 1
ATOM 3155 C CA . SER B 1 61 ? -17.469 37.938 0.382 1 92.5 61 SER B CA 1
ATOM 3156 C C . SER B 1 61 ? -18.406 37.031 -0.417 1 92.5 61 SER B C 1
ATOM 3158 O O . SER B 1 61 ? -18.641 35.906 -0.028 1 92.5 61 SER B O 1
ATOM 3160 N N . GLY B 1 62 ? -18.984 37.594 -1.54 1 91.19 62 GLY B N 1
ATOM 3161 C CA . GLY B 1 62 ? -19.781 36.781 -2.441 1 91.19 62 GLY B CA 1
ATOM 3162 C C . GLY B 1 62 ? -18.984 35.656 -3.098 1 91.19 62 GLY B C 1
ATOM 3163 O O . GLY B 1 62 ? -19.516 34.594 -3.373 1 91.19 62 GLY B O 1
ATOM 3164 N N . ALA B 1 63 ? -17.766 35.969 -3.27 1 93.5 63 ALA B N 1
ATOM 3165 C CA . ALA B 1 63 ? -16.875 35 -3.891 1 93.5 63 ALA B CA 1
ATOM 3166 C C . ALA B 1 63 ? -16.453 33.906 -2.891 1 93.5 63 ALA B C 1
ATOM 3168 O O . ALA B 1 63 ? -16.25 32.75 -3.262 1 93.5 63 ALA B O 1
ATOM 3169 N N . TYR B 1 64 ? -16.328 34.312 -1.674 1 97.19 64 TYR B N 1
ATOM 3170 C CA . TYR B 1 64 ? -15.898 33.438 -0.612 1 97.19 64 TYR B CA 1
ATOM 3171 C C . TYR B 1 64 ? -16.844 33.469 0.579 1 97.19 64 TYR B C 1
ATOM 3173 O O . TYR B 1 64 ? -16.469 33.938 1.657 1 97.19 64 TYR B O 1
ATOM 3181 N N . PRO B 1 65 ? -17.969 32.875 0.464 1 97.88 65 PRO B N 1
ATOM 3182 C CA . PRO B 1 65 ? -19.031 33.062 1.462 1 97.88 65 PRO B CA 1
ATOM 3183 C C . PRO B 1 65 ? -18.938 32.031 2.605 1 97.88 65 PRO B C 1
ATOM 3185 O O . PRO B 1 65 ? -19.625 32.188 3.623 1 97.88 65 PRO B O 1
ATOM 3188 N N . PHE B 1 66 ? -18.172 31.062 2.521 1 98.5 66 PHE B N 1
ATOM 3189 C CA . PHE B 1 66 ? -18.203 29.891 3.396 1 98.5 66 PHE B CA 1
ATOM 3190 C C . PHE B 1 66 ? -18.016 30.297 4.852 1 98.5 66 PHE B C 1
ATOM 3192 O O . PHE B 1 66 ? -18.75 29.859 5.734 1 98.5 66 PHE B O 1
ATOM 3199 N N . SER B 1 67 ? -17 31.141 5.125 1 98.19 67 SER B N 1
ATOM 3200 C CA . SER B 1 67 ? -16.672 31.531 6.492 1 98.19 67 SER B CA 1
ATOM 3201 C C . SER B 1 67 ? -17.859 32.219 7.164 1 98.19 67 SER B C 1
ATOM 3203 O O . SER B 1 67 ? -18.062 32.062 8.375 1 98.19 67 SER B O 1
ATOM 3205 N N . GLY B 1 68 ? -18.594 32.969 6.379 1 97.94 68 GLY B N 1
ATOM 3206 C CA . GLY B 1 68 ? -19.797 33.594 6.918 1 97.94 68 GLY B CA 1
ATOM 3207 C C . GLY B 1 68 ? -20.844 32.594 7.367 1 97.94 68 GLY B C 1
ATOM 3208 O O . GLY B 1 68 ? -21.406 32.719 8.453 1 97.94 68 GLY B O 1
ATOM 3209 N N . TRP B 1 69 ? -21.094 31.594 6.508 1 98.31 69 TRP B N 1
ATOM 3210 C CA . TRP B 1 69 ? -22.047 30.547 6.855 1 98.31 69 TRP B CA 1
ATOM 3211 C C . TRP B 1 69 ? -21.578 29.781 8.086 1 98.31 69 TRP B C 1
ATOM 3213 O O . TRP B 1 69 ? -22.375 29.484 8.984 1 98.31 69 TRP B O 1
ATOM 3223 N N . LEU B 1 70 ? -20.328 29.469 8.227 1 98.62 70 LEU B N 1
ATOM 3224 C CA . LEU B 1 70 ? -19.75 28.75 9.359 1 98.62 70 LEU B CA 1
ATOM 3225 C C . LEU B 1 70 ? -19.875 29.562 10.641 1 98.62 70 LEU B C 1
ATOM 3227 O O . LEU B 1 70 ? -20.25 29.016 11.688 1 98.62 70 LEU B O 1
ATOM 3231 N N . GLY B 1 71 ? -19.547 30.812 10.523 1 97.88 71 GLY B N 1
ATOM 3232 C CA . GLY B 1 71 ? -19.719 31.688 11.664 1 97.88 71 GLY B CA 1
ATOM 3233 C C . GLY B 1 71 ? -21.141 31.719 12.188 1 97.88 71 GLY B C 1
ATOM 3234 O O . GLY B 1 71 ? -21.359 31.641 13.398 1 97.88 71 GLY B O 1
ATOM 3235 N N . ALA B 1 72 ? -22.078 31.859 11.312 1 97.94 72 ALA B N 1
ATOM 3236 C CA . ALA B 1 72 ? -23.5 31.891 11.688 1 97.94 72 ALA B CA 1
ATOM 3237 C C . ALA B 1 72 ? -23.891 30.609 12.406 1 97.94 72 ALA B C 1
ATOM 3239 O O . ALA B 1 72 ? -24.641 30.641 13.391 1 97.94 72 ALA B O 1
ATOM 3240 N N . TYR B 1 73 ? -23.453 29.5 12.031 1 98.44 73 TYR B N 1
ATOM 3241 C CA . TYR B 1 73 ? -23.719 28.219 12.664 1 98.44 73 TYR B CA 1
ATOM 3242 C C . TYR B 1 73 ? -23.125 28.172 14.07 1 98.44 73 TYR B C 1
ATOM 3244 O O . TYR B 1 73 ? -23.828 27.828 15.031 1 98.44 73 TYR B O 1
ATOM 3252 N N . LEU B 1 74 ? -21.844 28.547 14.133 1 98.12 74 LEU B N 1
ATOM 3253 C CA . LEU B 1 74 ? -21.141 28.453 15.414 1 98.12 74 LEU B CA 1
ATOM 3254 C C . LEU B 1 74 ? -21.75 29.422 16.422 1 98.12 74 LEU B C 1
ATOM 3256 O O . LEU B 1 74 ? -21.672 29.188 17.641 1 98.12 74 LEU B O 1
ATOM 3260 N N . GLU B 1 75 ? -22.422 30.453 15.898 1 97.38 75 GLU B N 1
ATOM 3261 C CA . GLU B 1 75 ? -23.078 31.422 16.766 1 97.38 75 GLU B CA 1
ATOM 3262 C C . GLU B 1 75 ? -24.5 31.016 17.094 1 97.38 75 GLU B C 1
ATOM 3264 O O . GLU B 1 75 ? -25.188 31.688 17.859 1 97.38 75 GLU B O 1
ATOM 3269 N N . GLY B 1 76 ? -24.969 30 16.469 1 96.69 76 GLY B N 1
ATOM 3270 C CA . GLY B 1 76 ? -26.297 29.5 16.766 1 96.69 76 GLY B CA 1
ATOM 3271 C C . GLY B 1 76 ? -27.375 30.094 15.898 1 96.69 76 GLY B C 1
ATOM 3272 O O . GLY B 1 76 ? -28.562 29.891 16.141 1 96.69 76 GLY B O 1
ATOM 3273 N N . ALA B 1 77 ? -27.016 30.828 14.906 1 96.69 77 ALA B N 1
ATOM 3274 C CA . ALA B 1 77 ? -27.984 31.484 14.031 1 96.69 77 ALA B CA 1
ATOM 3275 C C . ALA B 1 77 ? -28.531 30.516 12.992 1 96.69 77 ALA B C 1
ATOM 3277 O O . ALA B 1 77 ? -29.562 30.766 12.383 1 96.69 77 ALA B O 1
ATOM 3278 N N . ARG B 1 78 ? -27.797 29.5 12.742 1 95.81 78 ARG B N 1
ATOM 3279 C CA . ARG B 1 78 ? -28.172 28.438 11.812 1 95.81 78 ARG B CA 1
ATOM 3280 C C . ARG B 1 78 ? -27.781 27.062 12.359 1 95.81 78 ARG B C 1
ATOM 3282 O O . ARG B 1 78 ? -26.812 26.938 13.109 1 95.81 78 ARG B O 1
ATOM 3289 N N . ASP B 1 79 ? -28.609 26.062 12.055 1 97.81 79 ASP B N 1
ATOM 3290 C CA . ASP B 1 79 ? -28.203 24.734 12.5 1 97.81 79 ASP B CA 1
ATOM 3291 C C . ASP B 1 79 ? -27.203 24.109 11.531 1 97.81 79 ASP B C 1
ATOM 3293 O O . ASP B 1 79 ? -26.953 24.672 10.461 1 97.81 79 ASP B O 1
ATOM 3297 N N . PHE B 1 80 ? -26.641 23.047 11.914 1 98.69 80 PHE B N 1
ATOM 3298 C CA . PHE B 1 80 ? -25.562 22.422 11.172 1 98.69 80 PHE B CA 1
ATOM 3299 C C . PHE B 1 80 ? -26.047 21.953 9.805 1 98.69 80 PHE B C 1
ATOM 3301 O O . PHE B 1 80 ? -25.328 22.094 8.805 1 98.69 80 PHE B O 1
ATOM 3308 N N . ALA B 1 81 ? -27.203 21.375 9.703 1 98.62 81 ALA B N 1
ATOM 3309 C CA . ALA B 1 81 ? -27.75 20.906 8.438 1 98.62 81 ALA B CA 1
ATOM 3310 C C . ALA B 1 81 ? -27.938 22.047 7.445 1 98.62 81 ALA B C 1
ATOM 3312 O O . ALA B 1 81 ? -27.578 21.922 6.27 1 98.62 81 ALA B O 1
ATOM 3313 N N . ALA B 1 82 ? -28.469 23.109 7.949 1 98.06 82 ALA B N 1
ATOM 3314 C CA . ALA B 1 82 ? -28.672 24.281 7.098 1 98.06 82 ALA B CA 1
ATOM 3315 C C . ALA B 1 82 ? -27.344 24.844 6.598 1 98.06 82 ALA B C 1
ATOM 3317 O O . ALA B 1 82 ? -27.203 25.172 5.418 1 98.06 82 ALA B O 1
ATOM 3318 N N . PHE B 1 83 ? -26.469 24.969 7.508 1 98.56 83 PHE B N 1
ATOM 3319 C CA . PHE B 1 83 ? -25.125 25.406 7.141 1 98.56 83 PHE B CA 1
ATOM 3320 C C . PHE B 1 83 ? -24.547 24.516 6.059 1 98.56 83 PHE B C 1
ATOM 3322 O O . PHE B 1 83 ? -24.078 25 5.023 1 98.56 83 PHE B O 1
ATOM 3329 N N . SER B 1 84 ? -24.5 23.172 6.246 1 98.75 84 SER B N 1
ATOM 3330 C CA . SER B 1 84 ? -23.875 22.219 5.328 1 98.75 84 SER B CA 1
ATOM 3331 C C . SER B 1 84 ? -24.562 22.234 3.967 1 98.75 84 SER B C 1
ATOM 3333 O O . SER B 1 84 ? -23.906 22.094 2.932 1 98.75 84 SER B O 1
ATOM 3335 N N . ARG B 1 85 ? -25.891 22.469 3.928 1 98.44 85 ARG B N 1
ATOM 3336 C CA . ARG B 1 85 ? -26.625 22.5 2.674 1 98.44 85 ARG B CA 1
ATOM 3337 C C . ARG B 1 85 ? -26.219 23.703 1.832 1 98.44 85 ARG B C 1
ATOM 3339 O O . ARG B 1 85 ? -26.031 23.594 0.62 1 98.44 85 ARG B O 1
ATOM 3346 N N . GLN B 1 86 ? -26.125 24.812 2.553 1 97.88 86 GLN B N 1
ATOM 3347 C CA . GLN B 1 86 ? -25.672 26.016 1.86 1 97.88 86 GLN B CA 1
ATOM 3348 C C . GLN B 1 86 ? -24.266 25.828 1.305 1 97.88 86 GLN B C 1
ATOM 3350 O O . GLN B 1 86 ? -23.984 26.203 0.163 1 97.88 86 GLN B O 1
ATOM 3355 N N . ALA B 1 87 ? -23.453 25.297 2.088 1 98.62 87 ALA B N 1
ATOM 3356 C CA . ALA B 1 87 ? -22.062 25.094 1.711 1 98.62 87 ALA B CA 1
ATOM 3357 C C . ALA B 1 87 ? -21.953 24.141 0.52 1 98.62 87 ALA B C 1
ATOM 3359 O O . ALA B 1 87 ? -21.234 24.422 -0.444 1 98.62 87 ALA B O 1
ATOM 3360 N N . VAL B 1 88 ? -22.688 23.047 0.518 1 98.69 88 VAL B N 1
ATOM 3361 C CA . VAL B 1 88 ? -22.547 22.031 -0.528 1 98.69 88 VAL B CA 1
ATOM 3362 C C . VAL B 1 88 ? -23.141 22.547 -1.831 1 98.69 88 VAL B C 1
ATOM 3364 O O . VAL B 1 88 ? -22.688 22.188 -2.92 1 98.69 88 VAL B O 1
ATOM 3367 N N . GLU B 1 89 ? -24.141 23.391 -1.719 1 98.31 89 GLU B N 1
ATOM 3368 C CA . GLU B 1 89 ? -24.656 24.047 -2.912 1 98.31 89 GLU B CA 1
ATOM 3369 C C . GLU B 1 89 ? -23.594 24.922 -3.58 1 98.31 89 GLU B C 1
ATOM 3371 O O . GLU B 1 89 ? -23.484 24.922 -4.809 1 98.31 89 GLU B O 1
ATOM 3376 N N . HIS B 1 90 ? -22.953 25.609 -2.781 1 97.94 90 HIS B N 1
ATOM 3377 C CA . HIS B 1 90 ? -21.859 26.422 -3.285 1 97.94 90 HIS B CA 1
ATOM 3378 C C . HIS B 1 90 ? -20.781 25.562 -3.932 1 97.94 90 HIS B C 1
ATOM 3380 O O . HIS B 1 90 ? -20.281 25.891 -5.012 1 97.94 90 HIS B O 1
ATOM 3386 N N . LEU B 1 91 ? -20.406 24.453 -3.291 1 97.75 91 LEU B N 1
ATOM 3387 C CA . LEU B 1 91 ? -19.438 23.516 -3.846 1 97.75 91 LEU B CA 1
ATOM 3388 C C . LEU B 1 91 ? -19.891 22.984 -5.199 1 97.75 91 LEU B C 1
ATOM 3390 O O . LEU B 1 91 ? -19.109 22.938 -6.148 1 97.75 91 LEU B O 1
ATOM 3394 N N . LYS B 1 92 ? -21.156 22.609 -5.281 1 97.5 92 LYS B N 1
ATOM 3395 C CA . LYS B 1 92 ? -21.719 22.125 -6.535 1 97.5 92 LYS B CA 1
ATOM 3396 C C . LYS B 1 92 ? -21.531 23.141 -7.652 1 97.5 92 LYS B C 1
ATOM 3398 O O . LYS B 1 92 ? -21.156 22.797 -8.773 1 97.5 92 LYS B O 1
ATOM 3403 N N . THR B 1 93 ? -21.797 24.375 -7.324 1 95.69 93 THR B N 1
ATOM 3404 C CA . THR B 1 93 ? -21.672 25.453 -8.297 1 95.69 93 THR B CA 1
ATOM 3405 C C . THR B 1 93 ? -20.234 25.578 -8.805 1 95.69 93 THR B C 1
ATOM 3407 O O . THR B 1 93 ? -20.016 25.672 -10.016 1 95.69 93 THR B O 1
ATOM 3410 N N . LEU B 1 94 ? -19.328 25.547 -7.969 1 95.12 94 LEU B N 1
ATOM 3411 C CA . LEU B 1 94 ? -17.922 25.656 -8.352 1 95.12 94 LEU B CA 1
ATOM 3412 C C . LEU B 1 94 ? -17.484 24.438 -9.148 1 95.12 94 LEU B C 1
ATOM 3414 O O . LEU B 1 94 ? -16.703 24.547 -10.102 1 95.12 94 LEU B O 1
ATOM 3418 N N . MET B 1 95 ? -18.016 23.25 -8.797 1 94 95 MET B N 1
ATOM 3419 C CA . MET B 1 95 ? -17.719 22.016 -9.523 1 94 95 MET B CA 1
ATOM 3420 C C . MET B 1 95 ? -18.219 22.094 -10.961 1 94 95 MET B C 1
ATOM 3422 O O . MET B 1 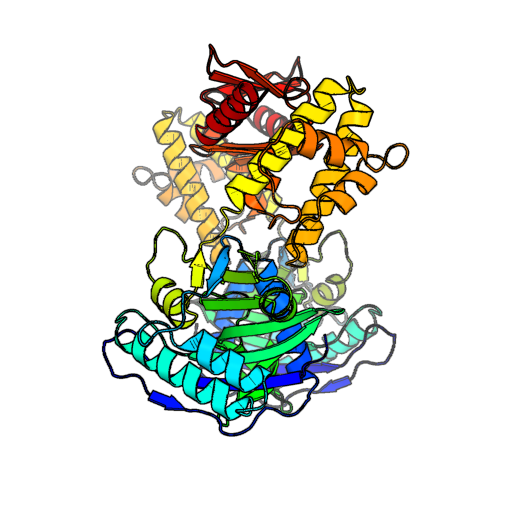95 ? -17.562 21.609 -11.883 1 94 95 MET B O 1
ATOM 3426 N N . GLU B 1 96 ? -19.312 22.688 -11.133 1 93.25 96 GLU B N 1
ATOM 3427 C CA . GLU B 1 96 ? -19.891 22.828 -12.469 1 93.25 96 GLU B CA 1
ATOM 3428 C C . GLU B 1 96 ? -19.016 23.703 -13.359 1 93.25 96 GLU B C 1
ATOM 3430 O O . GLU B 1 96 ? -18.953 23.484 -14.57 1 93.25 96 GLU B O 1
ATOM 3435 N N . GLU B 1 97 ? -18.375 24.594 -12.719 1 90.75 97 GLU B N 1
ATOM 3436 C CA . GLU B 1 97 ? -17.484 25.5 -13.453 1 90.75 97 GLU B CA 1
ATOM 3437 C C . GLU B 1 97 ? -16.172 24.797 -13.805 1 90.75 97 GLU B C 1
ATOM 3439 O O . GLU B 1 97 ? -15.43 25.266 -14.672 1 90.75 97 GLU B O 1
ATOM 3444 N N . SER B 1 98 ? -15.93 23.719 -13.133 1 87.44 98 SER B N 1
ATOM 3445 C CA . SER B 1 98 ? -14.719 22.938 -13.383 1 87.44 98 SER B CA 1
ATOM 3446 C C . SER B 1 98 ? -15.031 21.672 -14.164 1 87.44 98 SER B C 1
ATOM 3448 O O . SER B 1 98 ? -15.383 20.641 -13.578 1 87.44 98 SER B O 1
ATOM 3450 N N . ASN B 1 99 ? -14.766 21.594 -15.422 1 81.75 99 ASN B N 1
ATOM 3451 C CA . ASN B 1 99 ? -15.266 20.562 -16.328 1 81.75 99 ASN B CA 1
ATOM 3452 C C . ASN B 1 99 ? -14.688 19.188 -15.984 1 81.75 99 ASN B C 1
ATOM 3454 O O . ASN B 1 99 ? -15.359 18.172 -16.141 1 81.75 99 ASN B O 1
ATOM 3458 N N . LEU B 1 100 ? -13.531 19.188 -15.516 1 83.44 100 LEU B N 1
ATOM 3459 C CA . LEU B 1 100 ? -12.859 17.906 -15.312 1 83.44 100 LEU B CA 1
ATOM 3460 C C . LEU B 1 100 ? -13.156 17.344 -13.93 1 83.44 100 LEU B C 1
ATOM 3462 O O . LEU B 1 100 ? -12.703 16.25 -13.586 1 83.44 100 LEU B O 1
ATOM 3466 N N . SER B 1 101 ? -14.047 18.016 -13.219 1 89.31 101 SER B N 1
ATOM 3467 C CA . SER B 1 101 ? -14.328 17.578 -11.852 1 89.31 101 SER B CA 1
ATOM 3468 C C . SER B 1 101 ? -15.305 16.406 -11.836 1 89.31 101 SER B C 1
ATOM 3470 O O . SER B 1 101 ? -16.156 16.297 -12.719 1 89.31 101 SER B O 1
ATOM 3472 N N . SER B 1 102 ? -15.172 15.484 -10.922 1 93.94 102 SER B N 1
ATOM 3473 C CA . SER B 1 102 ? -16.094 14.383 -10.656 1 93.94 102 SER B CA 1
ATOM 3474 C C . SER B 1 102 ? -16.781 14.547 -9.312 1 93.94 102 SER B C 1
ATOM 3476 O O . SER B 1 102 ? -16.156 14.953 -8.328 1 93.94 102 SER B O 1
ATOM 3478 N N . GLY B 1 103 ? -18.078 14.219 -9.312 1 95.88 103 GLY B N 1
ATOM 3479 C CA . GLY B 1 103 ? -18.844 14.297 -8.078 1 95.88 103 GLY B CA 1
ATOM 3480 C C . GLY B 1 103 ? -18.453 13.227 -7.066 1 95.88 103 GLY B C 1
ATOM 3481 O O . GLY B 1 103 ? -17.453 12.523 -7.25 1 95.88 103 GLY B O 1
ATOM 3482 N N . GLY B 1 104 ? -19.188 13.211 -5.961 1 97.5 104 GLY B N 1
ATOM 3483 C CA . GLY B 1 104 ? -18.969 12.273 -4.871 1 97.5 104 GLY B CA 1
ATOM 3484 C C . GLY B 1 104 ? -19.781 12.602 -3.635 1 97.5 104 GLY B C 1
ATOM 3485 O O . GLY B 1 104 ? -20.672 13.445 -3.678 1 97.5 104 GLY B O 1
ATOM 3486 N N . HIS B 1 105 ? -19.531 11.82 -2.596 1 98.62 105 HIS B N 1
ATOM 3487 C CA . HIS B 1 105 ? -20.156 12.07 -1.3 1 98.62 105 HIS B CA 1
ATOM 3488 C C . HIS B 1 105 ? -19.391 13.141 -0.522 1 98.62 105 HIS B C 1
ATOM 3490 O O . HIS B 1 105 ? -18.188 13.023 -0.329 1 98.62 105 HIS B O 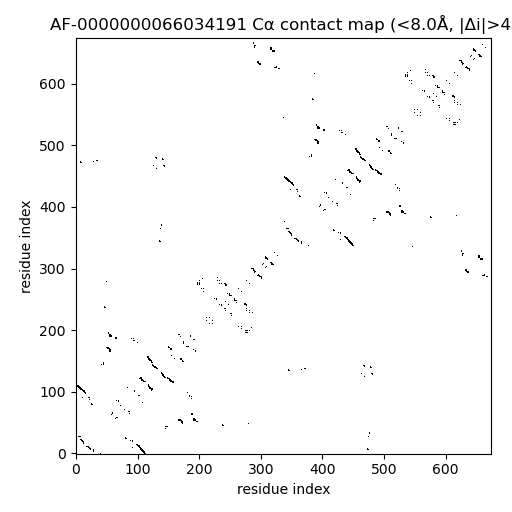1
ATOM 3496 N N . VAL B 1 106 ? -20.109 14.133 -0.097 1 98.75 106 VAL B N 1
ATOM 3497 C CA . VAL B 1 106 ? -19.469 15.242 0.62 1 98.75 106 VAL B CA 1
ATOM 3498 C C . VAL B 1 106 ? -19.781 15.125 2.111 1 98.75 106 VAL B C 1
ATOM 3500 O O . VAL B 1 106 ? -20.938 15.281 2.529 1 98.75 106 VAL B O 1
ATOM 3503 N N . LEU B 1 107 ? -18.781 14.883 2.881 1 98.81 107 LEU B N 1
ATOM 3504 C CA . LEU B 1 107 ? -18.906 14.742 4.328 1 98.81 107 LEU B CA 1
ATOM 3505 C C . LEU B 1 107 ? -18.594 16.062 5.031 1 98.81 107 LEU B C 1
ATOM 3507 O O . LEU B 1 107 ? -17.609 16.734 4.688 1 98.81 107 LEU B O 1
ATOM 3511 N N . PHE B 1 108 ? -19.438 16.531 5.926 1 98.88 108 PHE B N 1
ATOM 3512 C CA . PHE B 1 108 ? -19.172 17.562 6.918 1 98.88 108 PHE B CA 1
ATOM 3513 C C . PHE B 1 108 ? -19.188 16.984 8.328 1 98.88 108 PHE B C 1
ATOM 3515 O O . PHE B 1 108 ? -20.188 16.375 8.734 1 98.88 108 PHE B O 1
ATOM 3522 N N . ALA B 1 109 ? -18.141 17.125 9.055 1 98.81 109 ALA B N 1
ATOM 3523 C CA . ALA B 1 109 ? -18.094 16.594 10.414 1 98.81 109 ALA B CA 1
ATOM 3524 C C . ALA B 1 109 ? -17.516 17.609 11.383 1 98.81 109 ALA B C 1
ATOM 3526 O O . ALA B 1 109 ? -16.359 18.016 11.258 1 98.81 109 ALA B O 1
ATOM 3527 N N . HIS B 1 110 ? -18.312 18.094 12.273 1 98.75 110 HIS B N 1
ATOM 3528 C CA . HIS B 1 110 ? -17.891 18.875 13.43 1 98.75 110 HIS B CA 1
ATOM 3529 C C . HIS B 1 110 ? -17.578 17.984 14.625 1 98.75 110 HIS B C 1
ATOM 3531 O O . HIS B 1 110 ? -18.469 17.297 15.141 1 98.75 110 HIS B O 1
ATOM 3537 N N . TYR B 1 111 ? -16.344 17.938 15.07 1 98.06 111 TYR B N 1
ATOM 3538 C CA . TYR B 1 111 ? -15.945 17 16.125 1 98.06 111 TYR B CA 1
ATOM 3539 C C . TYR B 1 111 ? -14.938 17.641 17.062 1 98.06 111 TYR B C 1
ATOM 3541 O O . TYR B 1 111 ? -14.453 18.75 16.812 1 98.06 111 TYR B O 1
ATOM 3549 N N . GLN B 1 112 ? -14.773 16.953 18.109 1 96.56 112 GLN B N 1
ATOM 3550 C CA . GLN B 1 112 ? -13.836 17.422 19.141 1 96.56 112 GLN B CA 1
ATOM 3551 C C . GLN B 1 112 ? -12.672 16.453 19.297 1 96.56 112 GLN B C 1
ATOM 3553 O O . GLN B 1 112 ? -12.867 15.234 19.312 1 96.56 112 GLN B O 1
ATOM 3558 N N . GLN B 1 113 ? -11.469 16.938 19.281 1 92.19 113 GLN B N 1
ATOM 3559 C CA . GLN B 1 113 ? -10.242 16.203 19.594 1 92.19 113 GLN B CA 1
ATOM 3560 C C . GLN B 1 113 ? -9.492 16.859 20.75 1 92.19 113 GLN B C 1
ATOM 3562 O O . GLN B 1 113 ? -8.938 17.953 20.594 1 92.19 113 GLN B O 1
ATOM 3567 N N . GLY B 1 114 ? -9.438 16.172 21.859 1 88.62 114 GLY B N 1
ATOM 3568 C CA . GLY B 1 114 ? -8.977 16.859 23.062 1 88.62 114 GLY B CA 1
ATOM 3569 C C . GLY B 1 114 ? -9.867 18.016 23.453 1 88.62 114 GLY B C 1
ATOM 3570 O O . GLY B 1 114 ? -11.078 17.859 23.609 1 88.62 114 GLY B O 1
ATOM 3571 N N . MET B 1 115 ? -9.211 19.141 23.406 1 91.44 115 MET B N 1
ATOM 3572 C CA . MET B 1 115 ? -9.969 20.344 23.766 1 91.44 115 MET B CA 1
ATOM 3573 C C . MET B 1 115 ? -10.234 21.203 22.531 1 91.44 115 MET B C 1
ATOM 3575 O O . MET B 1 115 ? -10.812 22.297 22.641 1 91.44 115 MET B O 1
ATOM 3579 N N . THR B 1 116 ? -9.844 20.703 21.438 1 94 116 THR B N 1
ATOM 3580 C CA . THR B 1 116 ? -9.938 21.484 20.203 1 94 116 THR B CA 1
ATOM 3581 C C . THR B 1 116 ? -11.102 21 19.359 1 94 116 THR B C 1
ATOM 3583 O O . THR B 1 116 ? -11.32 19.797 19.219 1 94 116 THR B O 1
ATOM 3586 N N . GLU B 1 117 ? -11.859 21.953 18.781 1 97.19 117 GLU B N 1
ATOM 3587 C CA . GLU B 1 117 ? -12.945 21.641 17.859 1 97.19 117 GLU B CA 1
ATOM 3588 C C . GLU B 1 117 ? -12.492 21.797 16.406 1 97.19 117 GLU B C 1
ATOM 3590 O O . GLU B 1 117 ? -11.766 22.734 16.078 1 97.19 117 GLU B O 1
ATOM 3595 N N . TYR B 1 118 ? -12.945 20.844 15.602 1 97.81 118 TYR B N 1
ATOM 3596 C CA . TYR B 1 118 ? -12.578 20.859 14.188 1 97.81 118 TYR B CA 1
ATOM 3597 C C . TYR B 1 118 ? -13.805 20.688 13.305 1 97.81 118 TYR B C 1
ATOM 3599 O O . TYR B 1 118 ? -14.82 20.141 13.734 1 97.81 118 TYR B O 1
ATOM 3607 N N . LEU B 1 119 ? -13.734 21.266 12.156 1 98.75 119 LEU B N 1
ATOM 3608 C CA . LEU B 1 119 ? -14.617 20.906 11.055 1 98.75 119 LEU B CA 1
ATOM 3609 C C . LEU B 1 119 ? -13.844 20.219 9.93 1 98.75 119 LEU B C 1
ATOM 3611 O O . LEU B 1 119 ? -12.898 20.797 9.383 1 98.75 119 LEU B O 1
ATOM 3615 N N . ALA B 1 120 ? -14.242 18.984 9.648 1 98.5 120 ALA B N 1
ATOM 3616 C CA . ALA B 1 120 ? -13.68 18.266 8.5 1 98.5 120 ALA B CA 1
ATOM 3617 C C . ALA B 1 120 ? -14.656 18.25 7.328 1 98.5 120 ALA B C 1
ATOM 3619 O O . ALA B 1 120 ? -15.859 18.062 7.52 1 98.5 120 ALA B O 1
ATOM 3620 N N . ILE B 1 121 ? -14.148 18.562 6.145 1 98.75 121 ILE B N 1
ATOM 3621 C CA . ILE B 1 121 ? -14.906 18.453 4.902 1 98.75 121 ILE B CA 1
ATOM 3622 C C . ILE B 1 121 ? -14.148 17.578 3.908 1 98.75 121 ILE B C 1
ATOM 3624 O O . ILE B 1 121 ? -12.953 17.797 3.676 1 98.75 121 ILE B O 1
ATOM 3628 N N . ALA B 1 122 ? -14.836 16.578 3.35 1 98.5 122 ALA B N 1
ATOM 3629 C CA . ALA B 1 122 ? -14.148 15.695 2.416 1 98.5 122 ALA B CA 1
ATOM 3630 C C . ALA B 1 122 ? -15.094 15.227 1.314 1 98.5 122 ALA B C 1
ATOM 3632 O O . ALA B 1 122 ? -16.266 14.93 1.574 1 98.5 122 ALA B O 1
ATOM 3633 N N . LEU B 1 123 ? -14.609 15.258 0.098 1 97.94 123 LEU B N 1
ATOM 3634 C CA . LEU B 1 123 ? -15.273 14.57 -1.004 1 97.94 123 LEU B CA 1
ATOM 3635 C C . LEU B 1 123 ? -14.828 13.109 -1.078 1 97.94 123 LEU B C 1
ATOM 3637 O O . LEU B 1 123 ? -13.656 12.828 -1.341 1 97.94 123 LEU B O 1
ATOM 3641 N N . LEU B 1 124 ? -15.773 12.172 -0.908 1 98 124 LEU B N 1
ATOM 3642 C CA . LEU B 1 124 ? -15.453 10.758 -0.766 1 98 124 LEU B CA 1
ATOM 3643 C C . LEU B 1 124 ? -16.016 9.953 -1.929 1 98 124 LEU B C 1
ATOM 3645 O O . LEU B 1 124 ? -17.078 10.289 -2.459 1 98 124 LEU B O 1
ATOM 3649 N N . HIS B 1 125 ? -15.336 8.883 -2.242 1 97.38 125 HIS B N 1
ATOM 3650 C CA . HIS B 1 125 ? -15.75 7.996 -3.324 1 97.38 125 HIS B CA 1
ATOM 3651 C C . HIS B 1 125 ? -15.773 6.539 -2.865 1 97.38 125 HIS B C 1
ATOM 3653 O O . HIS B 1 125 ? -14.992 6.145 -1.999 1 97.38 125 HIS B O 1
ATOM 3659 N N . HIS B 1 126 ? -16.641 5.816 -3.521 1 96.19 126 HIS B N 1
ATOM 3660 C CA . HIS B 1 126 ? -16.688 4.383 -3.268 1 96.19 126 HIS B CA 1
ATOM 3661 C C . HIS B 1 126 ? -15.656 3.641 -4.105 1 96.19 126 HIS B C 1
ATOM 3663 O O . HIS B 1 126 ? -15.414 3.998 -5.262 1 96.19 126 HIS B O 1
ATOM 3669 N N . SER B 1 127 ? -15.125 2.609 -3.512 1 94.19 127 SER B N 1
ATOM 3670 C CA . SER B 1 127 ? -14.406 1.575 -4.246 1 94.19 127 SER B CA 1
ATOM 3671 C C . SER B 1 127 ? -15.266 0.331 -4.434 1 94.19 127 SER B C 1
ATOM 3673 O O . SER B 1 127 ? -16.078 -0.008 -3.566 1 94.19 127 SER B O 1
ATOM 3675 N N . GLU B 1 128 ? -15.039 -0.253 -5.625 1 92.62 128 GLU B N 1
ATOM 3676 C CA . GLU B 1 128 ? -15.766 -1.488 -5.91 1 92.62 128 GLU B CA 1
ATOM 3677 C C . GLU B 1 128 ? -15.031 -2.701 -5.348 1 92.62 128 GLU B C 1
ATOM 3679 O O . GLU B 1 128 ? -13.805 -2.777 -5.418 1 92.62 128 GLU B O 1
ATOM 3684 N N . GLY B 1 129 ? -15.812 -3.531 -4.641 1 93.06 129 GLY B N 1
ATOM 3685 C CA . GLY B 1 129 ? -15.289 -4.793 -4.141 1 93.06 129 GLY B CA 1
ATOM 3686 C C . GLY B 1 129 ? -16.312 -5.914 -4.168 1 93.06 129 GLY B C 1
ATOM 3687 O O . GLY B 1 129 ? -17.297 -5.848 -4.91 1 93.06 129 GLY B O 1
ATOM 3688 N N . VAL B 1 130 ? -15.969 -6.988 -3.582 1 96.5 130 VAL B N 1
ATOM 3689 C CA . VAL B 1 130 ? -16.859 -8.148 -3.527 1 96.5 130 VAL B CA 1
ATOM 3690 C C . VAL B 1 130 ? -17.016 -8.617 -2.08 1 96.5 130 VAL B C 1
ATOM 3692 O O . VAL B 1 130 ? -16.094 -8.453 -1.269 1 96.5 130 VAL B O 1
ATOM 3695 N N . THR B 1 131 ? -18.234 -9.055 -1.743 1 97.44 131 THR B N 1
ATOM 3696 C CA . THR B 1 131 ? -18.516 -9.609 -0.422 1 97.44 131 THR B CA 1
ATOM 3697 C C . THR B 1 131 ? -19.141 -10.992 -0.537 1 97.44 131 THR B C 1
ATOM 3699 O O . THR B 1 131 ? -19.625 -11.375 -1.605 1 97.44 131 THR B O 1
ATOM 3702 N N . VAL B 1 132 ? -19.047 -11.805 0.46 1 97.75 132 VAL B N 1
ATOM 3703 C CA . VAL B 1 132 ? -19.812 -13.039 0.601 1 97.75 132 VAL B CA 1
ATOM 3704 C C . VAL B 1 132 ? -20.938 -12.836 1.6 1 97.75 132 VAL B C 1
ATOM 3706 O O . VAL B 1 132 ? -20.703 -12.43 2.742 1 97.75 132 VAL B O 1
ATOM 3709 N N . THR B 1 133 ? -22.156 -13.07 1.151 1 96.75 133 THR B N 1
ATOM 3710 C CA . THR B 1 133 ? -23.344 -12.828 1.959 1 96.75 133 THR B CA 1
ATOM 3711 C C . THR B 1 133 ? -23.516 -13.906 3.027 1 96.75 133 THR B C 1
ATOM 3713 O O . THR B 1 133 ? -22.734 -14.867 3.066 1 96.75 133 THR B O 1
ATOM 3716 N N . GLU B 1 134 ? -24.562 -13.727 3.875 1 95.44 134 GLU B N 1
ATOM 3717 C CA . GLU B 1 134 ? -24.859 -14.703 4.918 1 95.44 134 GLU B CA 1
ATOM 3718 C C . GLU B 1 134 ? -25.25 -16.047 4.316 1 95.44 134 GLU B C 1
ATOM 3720 O O . GLU B 1 134 ? -25.062 -17.094 4.945 1 95.44 134 GLU B O 1
ATOM 3725 N N . THR B 1 135 ? -25.781 -16.047 3.09 1 96.62 135 THR B N 1
ATOM 3726 C CA . THR B 1 135 ? -26.188 -17.281 2.43 1 96.62 135 THR B CA 1
ATOM 3727 C C . THR B 1 135 ? -25.062 -17.812 1.533 1 96.62 135 THR B C 1
ATOM 3729 O O . THR B 1 135 ? -25.312 -18.625 0.641 1 96.62 135 THR B O 1
ATOM 3732 N N . LEU B 1 136 ? -23.828 -17.203 1.627 1 97.5 136 LEU B N 1
ATOM 3733 C CA . LEU B 1 136 ? -22.609 -17.656 0.973 1 97.5 136 LEU B CA 1
ATOM 3734 C C . LEU B 1 136 ? -22.656 -17.391 -0.528 1 97.5 136 LEU B C 1
ATOM 3736 O O . LEU B 1 136 ? -22.125 -18.172 -1.319 1 97.5 136 LEU B O 1
ATOM 3740 N N . GLU B 1 137 ? -23.438 -16.297 -0.899 1 97.69 137 GLU B N 1
ATOM 3741 C CA . GLU B 1 137 ? -23.406 -15.789 -2.27 1 97.69 137 GLU B CA 1
ATOM 3742 C C . GLU B 1 137 ? -22.344 -14.711 -2.443 1 97.69 137 GLU B C 1
ATOM 3744 O O . GLU B 1 137 ? -22.062 -13.953 -1.512 1 97.69 137 GLU B O 1
ATOM 3749 N N . VAL B 1 138 ? -21.766 -14.68 -3.605 1 97.81 138 VAL B N 1
ATOM 3750 C CA . VAL B 1 138 ? -20.828 -13.609 -3.949 1 97.81 138 VAL B CA 1
ATOM 3751 C C . VAL B 1 138 ? -21.609 -12.422 -4.523 1 97.81 138 VAL B C 1
ATOM 3753 O O . VAL B 1 138 ? -22.391 -12.578 -5.457 1 97.81 138 VAL B O 1
ATOM 3756 N N . ALA B 1 139 ? -21.406 -11.32 -3.926 1 97.31 139 ALA B N 1
ATOM 3757 C CA . ALA B 1 139 ? -22.125 -10.117 -4.348 1 97.31 139 ALA B CA 1
ATOM 3758 C C . ALA B 1 139 ? -21.188 -8.914 -4.422 1 97.31 139 ALA B C 1
ATOM 3760 O O . ALA B 1 139 ? -20.156 -8.875 -3.74 1 97.31 139 ALA B O 1
ATOM 3761 N N . PRO B 1 140 ? -21.531 -7.98 -5.312 1 96.25 140 PRO B N 1
ATOM 3762 C CA . PRO B 1 140 ? -20.75 -6.742 -5.293 1 96.25 140 PRO B CA 1
ATOM 3763 C C . PRO B 1 140 ? -20.828 -6.012 -3.957 1 96.25 140 PRO B C 1
ATOM 3765 O O . PRO B 1 140 ? -21.844 -6.113 -3.256 1 96.25 140 PRO B O 1
ATOM 3768 N N . ALA B 1 141 ? -19.812 -5.375 -3.559 1 94.88 141 ALA B N 1
ATOM 3769 C CA . ALA B 1 141 ? -19.781 -4.578 -2.334 1 94.88 141 ALA B CA 1
ATOM 3770 C C . ALA B 1 141 ? -19.125 -3.217 -2.584 1 94.88 141 ALA B C 1
ATOM 3772 O O . ALA B 1 141 ? -18.062 -3.129 -3.197 1 94.88 141 ALA B O 1
ATOM 3773 N N . LYS B 1 142 ? -19.781 -2.156 -2.146 1 94.5 142 LYS B N 1
ATOM 3774 C CA . LYS B 1 142 ? -19.234 -0.806 -2.219 1 94.5 142 LYS B CA 1
ATOM 3775 C C . LYS B 1 142 ? -18.781 -0.321 -0.844 1 94.5 142 LYS B C 1
ATOM 3777 O O . LYS B 1 142 ? -19.469 -0.552 0.155 1 94.5 142 LYS B O 1
ATOM 3782 N N . HIS B 1 143 ? -17.625 0.224 -0.772 1 95.38 143 HIS B N 1
ATOM 3783 C CA . HIS B 1 143 ? -17.141 0.855 0.451 1 95.38 143 HIS B CA 1
ATOM 3784 C C . HIS B 1 143 ? -16.375 2.135 0.144 1 95.38 143 HIS B C 1
ATOM 3786 O O . HIS B 1 143 ? -15.836 2.289 -0.953 1 95.38 143 HIS B O 1
ATOM 3792 N N . LEU B 1 144 ? -16.328 3.041 1.106 1 97.12 144 LEU B N 1
ATOM 3793 C CA . LEU B 1 144 ? -15.625 4.305 0.909 1 97.12 144 LEU B CA 1
ATOM 3794 C C . LEU B 1 144 ? -14.117 4.086 0.84 1 97.12 144 LEU B C 1
ATOM 3796 O O . LEU B 1 144 ? -13.555 3.361 1.664 1 97.12 144 LEU B O 1
ATOM 3800 N N . ASP B 1 145 ? -13.477 4.637 -0.156 1 95.56 145 ASP B N 1
ATOM 3801 C CA . ASP B 1 145 ? -12.031 4.602 -0.319 1 95.56 145 ASP B CA 1
ATOM 3802 C C . ASP B 1 145 ? -11.367 5.785 0.378 1 95.56 145 ASP B C 1
ATOM 3804 O O . ASP B 1 145 ? -11.148 6.832 -0.238 1 95.56 145 ASP B O 1
ATOM 3808 N N . LEU B 1 146 ? -10.961 5.625 1.577 1 95.19 146 LEU B N 1
ATOM 3809 C CA . LEU B 1 146 ? -10.391 6.727 2.352 1 95.19 146 LEU B CA 1
ATOM 3810 C C . LEU B 1 146 ? -8.898 6.852 2.098 1 95.19 146 LEU B C 1
ATOM 3812 O O . LEU B 1 146 ? -8.281 7.863 2.455 1 95.19 146 LEU B O 1
ATOM 3816 N N . ALA B 1 147 ? -8.352 5.848 1.448 1 90.25 147 ALA B N 1
ATOM 3817 C CA . ALA B 1 147 ? -6.926 5.902 1.131 1 90.25 147 ALA B CA 1
ATOM 3818 C C . ALA B 1 147 ? -6.652 6.902 0.012 1 90.25 147 ALA B C 1
ATOM 3820 O O . ALA B 1 147 ? -5.562 7.48 -0.058 1 90.25 147 ALA B O 1
ATOM 3821 N N . GLN B 1 148 ? -7.594 7.145 -0.843 1 89.88 148 GLN B N 1
ATOM 3822 C CA . GLN B 1 148 ? -7.449 8.07 -1.966 1 89.88 148 GLN B CA 1
ATOM 3823 C C . GLN B 1 148 ? -8.211 9.367 -1.714 1 89.88 148 GLN B C 1
ATOM 3825 O O . GLN B 1 148 ? -9.164 9.688 -2.436 1 89.88 148 GLN B O 1
ATOM 3830 N N . LEU B 1 149 ? -7.781 10.094 -0.818 1 93.31 149 LEU B N 1
ATOM 3831 C CA . LEU B 1 149 ? -8.375 11.391 -0.5 1 93.31 149 LEU B CA 1
ATOM 3832 C C . LEU B 1 149 ? -7.758 12.492 -1.346 1 93.31 149 LEU B C 1
ATOM 3834 O O . LEU B 1 149 ? -6.57 12.797 -1.208 1 93.31 149 LEU B O 1
ATOM 3838 N N . HIS B 1 150 ? -8.555 13.109 -2.254 1 92.5 150 HIS B N 1
ATOM 3839 C CA . HIS B 1 150 ? -8.031 14.148 -3.135 1 92.5 150 HIS B CA 1
ATOM 3840 C C . HIS B 1 150 ? -8.547 15.523 -2.729 1 92.5 150 HIS B C 1
ATOM 3842 O O . HIS B 1 150 ? -7.848 16.531 -2.893 1 92.5 150 HIS B O 1
ATOM 3848 N N . LEU B 1 151 ? -9.742 15.555 -2.254 1 95.88 151 LEU B N 1
ATOM 3849 C CA . LEU B 1 151 ? -10.359 16.797 -1.83 1 95.88 151 LEU B CA 1
ATOM 3850 C C . LEU B 1 151 ? -10.82 16.719 -0.38 1 95.88 151 LEU B C 1
ATOM 3852 O O . LEU B 1 151 ? -11.781 16.016 -0.072 1 95.88 151 LEU B O 1
ATOM 3856 N N . ALA B 1 152 ? -10.102 17.391 0.456 1 97.25 152 ALA B N 1
ATOM 3857 C CA . ALA B 1 152 ? -10.445 17.422 1.875 1 97.25 152 ALA B CA 1
ATOM 3858 C C . ALA B 1 152 ? -9.805 18.625 2.564 1 97.25 152 ALA B C 1
ATOM 3860 O O . ALA B 1 152 ? -8.758 19.109 2.127 1 97.25 152 ALA B O 1
ATOM 3861 N N . ALA B 1 153 ? -10.445 19.094 3.594 1 97.19 153 ALA B N 1
ATOM 3862 C CA . ALA B 1 153 ? -9.961 20.203 4.414 1 97.19 153 ALA B CA 1
ATOM 3863 C C . ALA B 1 153 ? -10.336 20.016 5.879 1 97.19 153 ALA B C 1
ATOM 3865 O O . ALA B 1 153 ? -11.305 19.312 6.191 1 97.19 153 ALA B O 1
ATOM 3866 N N . ARG B 1 154 ? -9.578 20.5 6.684 1 97.38 154 ARG B N 1
ATOM 3867 C CA . ARG B 1 154 ? -9.836 20.531 8.117 1 97.38 154 ARG B CA 1
ATOM 3868 C C . ARG B 1 154 ? -9.648 21.938 8.688 1 97.38 154 ARG B C 1
ATOM 3870 O O . ARG B 1 154 ? -8.633 22.578 8.414 1 97.38 154 ARG B O 1
ATOM 3877 N N . ILE B 1 155 ? -10.57 22.406 9.414 1 97.88 155 ILE B N 1
ATOM 3878 C CA . ILE B 1 155 ? -10.539 23.734 10.023 1 97.88 155 ILE B CA 1
ATOM 3879 C C . ILE B 1 155 ? -10.492 23.609 11.547 1 97.88 155 ILE B C 1
ATOM 3881 O O . ILE B 1 155 ? -11.375 23 12.148 1 97.88 155 ILE B O 1
ATOM 3885 N N . ASN B 1 156 ? -9.484 24.109 12.133 1 96.5 156 ASN B N 1
ATOM 3886 C CA . ASN B 1 156 ? -9.414 24.25 13.586 1 96.5 156 ASN B CA 1
ATOM 3887 C C . ASN B 1 156 ? -10.312 25.391 14.086 1 96.5 156 ASN B C 1
ATOM 3889 O O . ASN B 1 156 ? -9.898 26.547 14.102 1 96.5 156 ASN B O 1
ATOM 3893 N N . LEU B 1 157 ? -11.461 25.016 14.5 1 98.25 157 LEU B N 1
ATOM 3894 C CA . LEU B 1 157 ? -12.469 26 14.867 1 98.25 157 LEU B CA 1
ATOM 3895 C C . LEU B 1 157 ? -12.055 26.766 16.125 1 98.25 157 LEU B C 1
ATOM 3897 O O . LEU B 1 157 ? -12.297 27.969 16.234 1 98.25 157 LEU B O 1
ATOM 3901 N N . SER B 1 158 ? -11.477 26.062 17.062 1 96.5 158 SER B N 1
ATOM 3902 C CA . SER B 1 158 ? -11.016 26.688 18.297 1 96.5 158 SER B CA 1
ATOM 3903 C C . SER B 1 158 ? -9.977 27.766 18.016 1 96.5 158 SER B C 1
ATOM 3905 O O . SER B 1 158 ? -10.055 28.875 18.562 1 96.5 158 SER B O 1
ATOM 3907 N N . GLU B 1 159 ? -9.062 27.469 17.141 1 94.31 159 GLU B N 1
ATOM 3908 C CA . GLU B 1 159 ? -8.031 28.438 16.781 1 94.31 159 GLU B CA 1
ATOM 3909 C C . GLU B 1 159 ? -8.617 29.625 16 1 94.31 159 GLU B C 1
ATOM 3911 O O . GLU B 1 159 ? -8.289 30.766 16.281 1 94.31 159 GLU B O 1
ATOM 3916 N N . TRP B 1 160 ? -9.5 29.391 15.133 1 96.88 160 TRP B N 1
ATOM 3917 C CA . TRP B 1 160 ? -10.133 30.422 14.328 1 96.88 160 TRP B CA 1
ATOM 3918 C C . TRP B 1 160 ? -10.883 31.406 15.211 1 96.88 160 TRP B C 1
ATOM 3920 O O . TRP B 1 160 ? -10.773 32.625 15.023 1 96.88 160 TRP B O 1
ATOM 3930 N N . ARG B 1 161 ? -11.5 30.922 16.203 1 96.06 161 ARG B N 1
ATOM 3931 C CA . ARG B 1 161 ? -12.383 31.75 17 1 96.06 161 ARG B CA 1
ATOM 3932 C C . ARG B 1 161 ? -11.602 32.438 18.109 1 96.06 161 ARG B C 1
ATOM 3934 O O . ARG B 1 161 ? -11.984 33.531 18.547 1 96.06 161 ARG B O 1
ATOM 3941 N N . ASN B 1 162 ? -10.492 31.859 18.531 1 94.88 162 ASN B N 1
ATOM 3942 C CA . ASN B 1 162 ? -9.867 32.344 19.766 1 94.88 162 ASN B CA 1
ATOM 3943 C C . ASN B 1 162 ? -8.523 33 19.484 1 94.88 162 ASN B C 1
ATOM 3945 O O . ASN B 1 162 ? -7.938 33.625 20.375 1 94.88 162 ASN B O 1
ATOM 3949 N N . ASN B 1 163 ? -8.016 32.906 18.281 1 92.94 163 ASN B N 1
ATOM 3950 C CA . ASN B 1 163 ? -6.727 33.5 17.922 1 92.94 163 ASN B CA 1
ATOM 3951 C C . ASN B 1 163 ? -6.809 34.312 16.641 1 92.94 163 ASN B C 1
ATOM 3953 O O . ASN B 1 163 ? -6.562 33.75 15.547 1 92.94 163 ASN B O 1
ATOM 3957 N N . ARG B 1 164 ? -6.977 35.562 16.734 1 91.38 164 ARG B N 1
ATOM 3958 C CA . ARG B 1 164 ? -7.195 36.438 15.586 1 91.38 164 ARG B CA 1
ATOM 3959 C C . ARG B 1 164 ? -5.926 36.562 14.758 1 91.38 164 ARG B C 1
ATOM 3961 O O . ARG B 1 164 ? -5.98 36.969 13.586 1 91.38 164 ARG B O 1
ATOM 3968 N N . GLN B 1 165 ? -4.805 36.219 15.281 1 90 165 GLN B N 1
ATOM 3969 C CA . GLN B 1 165 ? -3.531 36.406 14.594 1 90 165 GLN B CA 1
ATOM 3970 C C . GLN B 1 165 ? -3.113 35.125 13.867 1 90 165 GLN B C 1
ATOM 3972 O O . GLN B 1 165 ? -2.135 35.125 13.117 1 90 165 GLN B O 1
ATOM 3977 N N . SER B 1 166 ? -3.904 34.125 14.086 1 90.75 166 SER B N 1
ATOM 3978 C CA . SER B 1 166 ? -3.535 32.844 13.484 1 90.75 166 SER B CA 1
ATOM 3979 C C . SER B 1 166 ? -3.631 32.906 11.969 1 90.75 166 SER B C 1
ATOM 3981 O O . SER B 1 166 ? -4.57 33.469 11.414 1 90.75 166 SER B O 1
ATOM 3983 N N . LYS B 1 167 ? -2.689 32.25 11.281 1 92.06 167 LYS B N 1
ATOM 3984 C CA . LYS B 1 167 ? -2.656 32.219 9.82 1 92.06 167 LYS B CA 1
ATOM 3985 C C . LYS B 1 167 ? -2.623 30.781 9.297 1 92.06 167 LYS B C 1
ATOM 3987 O O . LYS B 1 167 ? -2.277 30.547 8.141 1 92.06 167 LYS B O 1
ATOM 3992 N N . GLN B 1 168 ? -3.008 29.812 10.148 1 92.62 168 GLN B N 1
ATOM 3993 C CA . GLN B 1 168 ? -2.785 28.438 9.742 1 92.62 168 GLN B CA 1
ATOM 3994 C C . GLN B 1 168 ? -3.855 27.516 10.32 1 92.62 168 GLN B C 1
ATOM 3996 O O . GLN B 1 168 ? -3.59 26.344 10.586 1 92.62 168 GLN B O 1
ATOM 4001 N N . TYR B 1 169 ? -5.062 28.062 10.586 1 95.12 169 TYR B N 1
ATOM 4002 C CA . TYR B 1 169 ? -6.09 27.234 11.219 1 95.12 169 TYR B CA 1
ATOM 4003 C C . TYR B 1 169 ? -6.852 26.422 10.188 1 95.12 169 TYR B C 1
ATOM 4005 O O . TYR B 1 169 ? -7.727 25.625 10.539 1 95.12 169 TYR B O 1
ATOM 4013 N N . ILE B 1 170 ? -6.523 26.594 8.922 1 96.38 170 ILE B N 1
ATOM 4014 C CA . ILE B 1 170 ? -7.082 25.75 7.867 1 96.38 170 ILE B CA 1
ATOM 4015 C C . ILE B 1 170 ? -5.977 24.922 7.227 1 96.38 170 ILE B C 1
ATOM 4017 O O . ILE B 1 170 ? -4.879 25.422 6.973 1 96.38 170 ILE B O 1
ATOM 4021 N N . SER B 1 171 ? -6.25 23.703 7.051 1 94.56 171 SER B N 1
ATOM 4022 C CA . SER B 1 171 ? -5.422 22.875 6.18 1 94.56 171 SER B CA 1
ATOM 4023 C C . SER B 1 171 ? -6.258 22.219 5.082 1 94.56 171 SER B C 1
ATOM 4025 O O . SER B 1 171 ? -7.457 21.984 5.262 1 94.56 171 SER B O 1
ATOM 4027 N N . PHE B 1 172 ? -5.688 21.984 3.936 1 94.69 172 PHE B N 1
ATOM 4028 C CA . PHE B 1 172 ? -6.379 21.281 2.859 1 94.69 172 PHE B CA 1
ATOM 4029 C C . PHE B 1 172 ? -5.387 20.547 1.971 1 94.69 172 PHE B C 1
ATOM 4031 O O . PHE B 1 172 ? -4.199 20.875 1.949 1 94.69 172 PHE B O 1
ATOM 4038 N N . ILE B 1 173 ? -5.836 19.516 1.251 1 93.31 173 ILE B N 1
ATOM 4039 C CA . ILE B 1 173 ? -4.992 18.734 0.361 1 93.31 173 ILE B CA 1
ATOM 4040 C C . ILE B 1 173 ? -4.762 19.5 -0.943 1 93.31 173 ILE B C 1
ATOM 4042 O O . ILE B 1 173 ? -5.719 19.875 -1.621 1 93.31 173 ILE B O 1
ATOM 4046 N N . LYS B 1 174 ? -3.477 19.656 -1.256 1 88.25 174 LYS B N 1
ATOM 4047 C CA . LYS B 1 174 ? -3.113 20.328 -2.504 1 88.25 174 LYS B CA 1
ATOM 4048 C C . LYS B 1 174 ? -2.977 19.328 -3.645 1 88.25 174 LYS B C 1
ATOM 4050 O O . LYS B 1 174 ? -2.531 18.188 -3.432 1 88.25 174 LYS B O 1
ATOM 4055 N N . GLY B 1 175 ? -3.508 19.641 -4.805 1 78.19 175 GLY B N 1
ATOM 4056 C CA . GLY B 1 175 ? -3.305 18.781 -5.953 1 78.19 175 GLY B CA 1
ATOM 4057 C C . GLY B 1 175 ? -1.841 18.547 -6.277 1 78.19 175 GLY B C 1
ATOM 4058 O O . GLY B 1 175 ? -0.993 19.391 -5.965 1 78.19 175 GLY B O 1
ATOM 4059 N N . LYS B 1 176 ? -1.524 17.297 -6.719 1 67.12 176 LYS B N 1
ATOM 4060 C CA . LYS B 1 176 ? -0.168 16.953 -7.129 1 67.12 176 LYS B CA 1
ATOM 4061 C C . LYS B 1 176 ? 0.157 17.531 -8.5 1 67.12 176 LYS B C 1
ATOM 4063 O O . LYS B 1 176 ? -0.732 17.688 -9.336 1 67.12 176 LYS B O 1
ATOM 4068 N N . ASN B 1 177 ? 1.418 17.719 -8.758 1 59.25 177 ASN B N 1
ATOM 4069 C CA . ASN B 1 177 ? 2.021 18.062 -10.047 1 59.25 177 ASN B CA 1
ATOM 4070 C C . ASN B 1 177 ? 1.359 19.281 -10.68 1 59.25 177 ASN B C 1
ATOM 4072 O O . ASN B 1 177 ? 1.131 19.312 -11.891 1 59.25 177 ASN B O 1
ATOM 4076 N N . GLY B 1 178 ? 0.838 20.266 -9.891 1 57.47 178 GLY B N 1
ATOM 4077 C CA . GLY B 1 178 ? 0.312 21.484 -10.484 1 57.47 178 GLY B CA 1
ATOM 4078 C C . GLY B 1 178 ? -1.143 21.375 -10.898 1 57.47 178 GLY B C 1
ATOM 4079 O O . GLY B 1 178 ? -1.688 22.281 -11.531 1 57.47 178 GLY B O 1
ATOM 4080 N N . LYS B 1 179 ? -1.697 20.203 -10.719 1 60.25 179 LYS B N 1
ATOM 4081 C CA . LYS B 1 179 ? -3.084 20 -11.133 1 60.25 179 LYS B CA 1
ATOM 4082 C C . LYS B 1 179 ? -4.023 20.922 -10.352 1 60.25 179 LYS B C 1
ATOM 4084 O O . LYS B 1 179 ? -3.895 21.047 -9.133 1 60.25 179 LYS B O 1
ATOM 4089 N N . LYS B 1 180 ? -4.871 21.641 -11.109 1 64.56 180 LYS B N 1
ATOM 4090 C CA . LYS B 1 180 ? -5.812 22.688 -10.703 1 64.56 180 LYS B CA 1
ATOM 4091 C C . LYS B 1 180 ? -7.051 22.078 -10.039 1 64.56 180 LYS B C 1
ATOM 4093 O O . LYS B 1 180 ? -8.023 22.797 -9.766 1 64.56 180 LYS B O 1
ATOM 4098 N N . VAL B 1 181 ? -6.914 20.719 -9.695 1 65.25 181 VAL B N 1
ATOM 4099 C CA . VAL B 1 181 ? -8.133 20.047 -9.266 1 65.25 181 VAL B CA 1
ATOM 4100 C C . VAL B 1 181 ? -8.523 20.531 -7.871 1 65.25 181 VAL B C 1
ATOM 4102 O O . VAL B 1 181 ? -9.711 20.641 -7.559 1 65.25 181 VAL B O 1
ATOM 4105 N N . SER B 1 182 ? -7.566 20.969 -7.234 1 82.06 182 SER B N 1
ATOM 4106 C CA . SER B 1 182 ? -7.855 21.344 -5.852 1 82.06 182 SER B CA 1
ATOM 4107 C C . SER B 1 182 ? -8.117 22.844 -5.723 1 82.06 182 SER B C 1
ATOM 4109 O O . SER B 1 182 ? -8.531 23.312 -4.66 1 82.06 182 SER B O 1
ATOM 4111 N N . ASP B 1 183 ? -8.102 23.562 -6.816 1 89.62 183 ASP B N 1
ATOM 4112 C CA . ASP B 1 183 ? -8.25 25.016 -6.727 1 89.62 183 ASP B CA 1
ATOM 4113 C C . ASP B 1 183 ? -9.695 25.391 -6.391 1 89.62 183 ASP B C 1
ATOM 4115 O O . ASP B 1 183 ? -9.93 26.281 -5.57 1 89.62 183 ASP B O 1
ATOM 4119 N N . TYR B 1 184 ? -10.594 24.719 -7.086 1 92.81 184 TYR B N 1
ATOM 4120 C CA . TYR B 1 184 ? -11.984 25.062 -6.82 1 92.81 184 TYR B CA 1
ATOM 4121 C C . TYR B 1 184 ? -12.383 24.688 -5.402 1 92.81 184 TYR B C 1
ATOM 4123 O O . TYR B 1 184 ? -13.25 25.312 -4.805 1 92.81 184 TYR B O 1
ATOM 4131 N N . PHE B 1 185 ? -11.805 23.656 -4.848 1 95.38 185 PHE B N 1
ATOM 4132 C CA . PHE B 1 185 ? -12.102 23.234 -3.482 1 95.38 185 PHE B CA 1
ATOM 4133 C C . PHE B 1 185 ? -11.555 24.25 -2.477 1 95.38 185 PHE B C 1
ATOM 4135 O O . PHE B 1 185 ? -12.234 24.594 -1.513 1 95.38 185 PHE B O 1
ATOM 4142 N N . ARG B 1 186 ? -10.328 24.656 -2.732 1 94.75 186 ARG B N 1
ATOM 4143 C CA . ARG B 1 186 ? -9.758 25.734 -1.938 1 94.75 186 ARG B CA 1
ATOM 4144 C C . ARG B 1 186 ? -10.648 26.969 -1.981 1 94.75 186 ARG B C 1
ATOM 4146 O O . ARG B 1 186 ? -10.914 27.594 -0.948 1 94.75 186 ARG B O 1
ATOM 4153 N N . ASP B 1 187 ? -11.109 27.297 -3.125 1 95.44 187 ASP B N 1
ATOM 4154 C CA . ASP B 1 187 ? -11.992 28.453 -3.307 1 95.44 187 ASP B CA 1
ATOM 4155 C C . ASP B 1 187 ? -13.328 28.234 -2.602 1 95.44 187 ASP B C 1
ATOM 4157 O O . ASP B 1 187 ? -13.914 29.172 -2.072 1 95.44 187 ASP B O 1
ATOM 4161 N N . PHE B 1 188 ? -13.805 27.078 -2.664 1 97.31 188 PHE B N 1
ATOM 4162 C CA . PHE B 1 188 ? -15.023 26.719 -1.947 1 97.31 188 PHE B CA 1
ATOM 4163 C C . PHE B 1 188 ? -14.898 27.031 -0.463 1 97.31 188 PHE B C 1
ATOM 4165 O O . PHE B 1 188 ? -15.781 27.656 0.121 1 97.31 188 PHE B O 1
ATOM 4172 N N . ILE B 1 189 ? -13.797 26.625 0.127 1 97.5 189 ILE B N 1
ATOM 4173 C CA . ILE B 1 189 ? -13.539 26.906 1.538 1 97.5 189 ILE B CA 1
ATOM 4174 C C . ILE B 1 189 ? -13.297 28.391 1.742 1 97.5 189 ILE B C 1
ATOM 4176 O O . ILE B 1 189 ? -13.617 28.938 2.801 1 97.5 189 ILE B O 1
ATOM 4180 N N . GLY B 1 190 ? -12.789 29.031 0.712 1 97.5 190 GLY B N 1
ATOM 4181 C CA . GLY B 1 190 ? -12.344 30.406 0.839 1 97.5 190 GLY B CA 1
ATOM 4182 C C . GLY B 1 190 ? -11.031 30.547 1.591 1 97.5 190 GLY B C 1
ATOM 4183 O O . GLY B 1 190 ? -10.867 31.453 2.404 1 97.5 190 GLY B O 1
ATOM 4184 N N . CYS B 1 191 ? -10.18 29.609 1.346 1 96.5 191 CYS B N 1
ATOM 4185 C CA . CYS B 1 191 ? -8.906 29.578 2.062 1 96.5 191 CYS B CA 1
ATOM 4186 C C . CYS B 1 191 ? -7.824 30.312 1.284 1 96.5 191 CYS B C 1
ATOM 4188 O O . CYS B 1 191 ? -7.676 30.109 0.078 1 96.5 191 CYS B O 1
ATOM 4190 N N . ARG B 1 192 ? -7.172 31.156 1.901 1 95.06 192 ARG B N 1
ATOM 4191 C CA . ARG B 1 192 ? -5.922 31.703 1.376 1 95.06 192 ARG B CA 1
ATOM 4192 C C . ARG B 1 192 ? -4.723 31.156 2.139 1 95.06 192 ARG B C 1
ATOM 4194 O O . ARG B 1 192 ? -4.781 30.984 3.359 1 95.06 192 ARG B O 1
ATOM 4201 N N . GLU B 1 193 ? -3.684 30.781 1.363 1 90.62 193 GLU B N 1
ATOM 4202 C CA . GLU B 1 193 ? -2.482 30.25 2.008 1 90.62 193 GLU B CA 1
ATOM 4203 C C . GLU B 1 193 ? -1.821 31.312 2.887 1 90.62 193 GLU B C 1
ATOM 4205 O O . GLU B 1 193 ? -1.649 32.469 2.467 1 90.62 193 GLU B O 1
ATOM 4210 N N . GLY B 1 194 ? -1.583 30.984 4.117 1 89.06 194 GLY B N 1
ATOM 4211 C CA . GLY B 1 194 ? -1.048 31.922 5.09 1 89.06 194 GLY B CA 1
ATOM 4212 C C . GLY B 1 194 ? 0.355 31.578 5.547 1 89.06 194 GLY B C 1
ATOM 4213 O O . GLY B 1 194 ? 1.099 32.438 6.008 1 89.06 194 GLY B O 1
ATOM 4214 N N . VAL B 1 195 ? 0.681 30.328 5.605 1 87.88 195 VAL B N 1
ATOM 4215 C CA . VAL B 1 195 ? 1.984 29.906 6.098 1 87.88 195 VAL B CA 1
ATOM 4216 C C . VAL B 1 195 ? 2.631 28.953 5.09 1 87.88 195 VAL B C 1
ATOM 4218 O O . VAL B 1 195 ? 1.954 28.109 4.504 1 87.88 195 VAL B O 1
ATOM 4221 N N . ASP B 1 196 ? 3.916 29.219 4.855 1 90.5 196 ASP B N 1
ATOM 4222 C CA . ASP B 1 196 ? 4.734 28.281 4.082 1 90.5 196 ASP B CA 1
ATOM 4223 C C . ASP B 1 196 ? 5.309 27.188 4.977 1 90.5 196 ASP B C 1
ATOM 4225 O O . ASP B 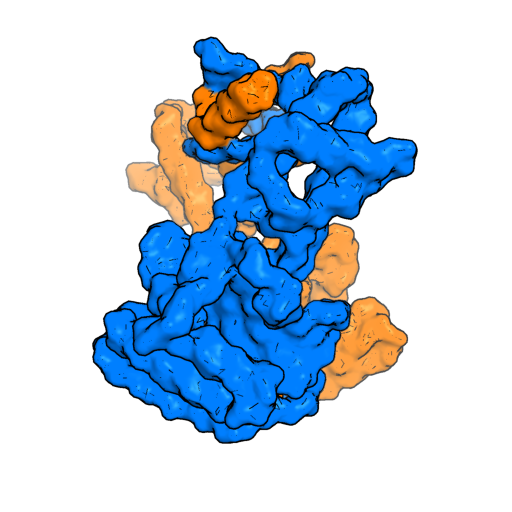1 196 ? 6.434 27.297 5.465 1 90.5 196 ASP B O 1
ATOM 4229 N N . ALA B 1 197 ? 4.543 26.109 5.086 1 89.81 197 ALA B N 1
ATOM 4230 C CA . ALA B 1 197 ? 4.891 25.062 6.043 1 89.81 197 ALA B CA 1
ATOM 4231 C C . ALA B 1 197 ? 6.281 24.5 5.766 1 89.81 197 ALA B C 1
ATOM 4233 O O . ALA B 1 197 ? 7.102 24.375 6.676 1 89.81 197 ALA B O 1
ATOM 4234 N N . PRO B 1 198 ? 6.633 24.219 4.492 1 89.81 198 PRO B N 1
ATOM 4235 C CA . PRO B 1 198 ? 7.996 23.75 4.223 1 89.81 198 PRO B CA 1
ATOM 4236 C C . PRO B 1 198 ? 9.055 24.781 4.617 1 89.81 198 PRO B C 1
ATOM 4238 O O . PRO B 1 198 ? 10.062 24.422 5.242 1 89.81 198 PRO B O 1
ATOM 4241 N N . GLY B 1 199 ? 8.789 25.984 4.336 1 91.19 199 GLY B N 1
ATOM 4242 C CA . GLY B 1 199 ? 9.727 27.047 4.676 1 91.19 199 GLY B CA 1
ATOM 4243 C C . GLY B 1 199 ? 9.898 27.234 6.172 1 91.19 199 GLY B C 1
ATOM 4244 O O . GLY B 1 199 ? 11.023 27.391 6.652 1 91.19 199 GLY B O 1
ATOM 4245 N N . GLU B 1 200 ? 8.805 27.203 6.887 1 92.25 200 GLU B N 1
ATOM 4246 C CA . GLU B 1 200 ? 8.859 27.328 8.336 1 92.25 200 GLU B CA 1
ATOM 4247 C C . GLU B 1 200 ? 9.617 26.156 8.961 1 92.25 200 GLU B C 1
ATOM 4249 O O . GLU B 1 200 ? 10.391 26.344 9.898 1 92.25 200 GLU B O 1
ATOM 4254 N N . THR B 1 201 ? 9.352 25.031 8.43 1 92.81 201 THR B N 1
ATOM 4255 C CA . THR B 1 201 ? 10.031 23.844 8.938 1 92.81 201 THR B CA 1
ATOM 4256 C C . THR B 1 201 ? 11.531 23.922 8.648 1 92.81 201 THR B C 1
ATOM 4258 O O . THR B 1 201 ? 12.352 23.625 9.523 1 92.81 201 THR B O 1
ATOM 4261 N N . ARG B 1 202 ? 11.891 24.375 7.488 1 91.81 202 ARG B N 1
ATOM 4262 C CA . ARG B 1 202 ? 13.297 24.547 7.148 1 91.81 202 ARG B CA 1
ATOM 4263 C C . ARG B 1 202 ? 13.977 25.547 8.094 1 91.81 202 ARG B C 1
ATOM 4265 O O . ARG B 1 202 ? 15.094 25.297 8.555 1 91.81 202 ARG B O 1
ATOM 4272 N N . THR B 1 203 ? 13.297 26.578 8.352 1 93.94 203 THR B N 1
ATOM 4273 C CA . THR B 1 203 ? 13.828 27.594 9.25 1 93.94 203 THR B CA 1
ATOM 4274 C C . THR B 1 203 ? 14.016 27.031 10.656 1 93.94 203 THR B C 1
ATOM 4276 O O . THR B 1 203 ? 15.031 27.297 11.305 1 93.94 203 THR B O 1
ATOM 4279 N N . LEU B 1 204 ? 13.07 26.297 11.102 1 95.25 204 LEU B N 1
ATOM 4280 C CA . LEU B 1 204 ? 13.18 25.641 12.398 1 95.25 204 LEU B CA 1
ATOM 4281 C C . LEU B 1 204 ? 14.406 24.734 12.453 1 95.25 204 LEU B C 1
ATOM 4283 O O . LEU B 1 204 ? 15.188 24.797 13.406 1 95.25 204 LEU B O 1
ATOM 4287 N N . LEU B 1 205 ? 14.57 23.938 11.469 1 93.69 205 LEU B N 1
ATOM 4288 C CA . LEU B 1 205 ? 15.688 22.984 11.422 1 93.69 205 LEU B CA 1
ATOM 4289 C C . LEU B 1 205 ? 17.016 23.734 11.352 1 93.69 205 LEU B C 1
ATOM 4291 O O . LEU B 1 205 ? 18 23.312 11.977 1 93.69 205 LEU B O 1
ATOM 4295 N N . LYS B 1 206 ? 17.031 24.812 10.625 1 92.62 206 LYS B N 1
ATOM 4296 C CA . LYS B 1 206 ? 18.234 25.656 10.602 1 92.62 206 LYS B CA 1
ATOM 4297 C C . LYS B 1 206 ? 18.547 26.219 11.984 1 92.62 206 LYS B C 1
ATOM 4299 O O . LYS B 1 206 ? 19.688 26.203 12.414 1 92.62 206 LYS B O 1
ATOM 4304 N N . ALA B 1 207 ? 17.531 26.719 12.594 1 94.75 207 ALA B N 1
ATOM 4305 C CA . ALA B 1 207 ? 17.688 27.234 13.953 1 94.75 207 ALA B CA 1
ATOM 4306 C C . ALA B 1 207 ? 18.25 26.156 14.883 1 94.75 207 ALA B C 1
ATOM 4308 O O . ALA B 1 207 ? 19.109 26.453 15.734 1 94.75 207 ALA B O 1
ATOM 4309 N N . PHE B 1 208 ? 17.766 25 14.773 1 95.06 208 PHE B N 1
ATOM 4310 C CA . PHE B 1 208 ? 18.234 23.891 15.594 1 95.06 208 PHE B CA 1
ATOM 4311 C C . PHE B 1 208 ? 19.688 23.594 15.305 1 95.06 208 PHE B C 1
ATOM 4313 O O . PHE B 1 208 ? 20.484 23.391 16.234 1 95.06 208 PHE B O 1
ATOM 4320 N N . SER B 1 209 ? 20.047 23.484 14.055 1 91.31 209 SER B N 1
ATOM 4321 C CA . SER B 1 209 ? 21.438 23.234 13.688 1 91.31 209 SER B CA 1
ATOM 4322 C C . SER B 1 209 ? 22.359 24.312 14.266 1 91.31 209 SER B C 1
ATOM 4324 O O . SER B 1 209 ? 23.422 23.984 14.805 1 91.31 209 SER B O 1
ATOM 4326 N N . ASP B 1 210 ? 21.891 25.516 14.156 1 92.75 210 ASP B N 1
ATOM 4327 C CA . ASP B 1 210 ? 22.656 26.625 14.727 1 92.75 210 ASP B CA 1
ATOM 4328 C C . ASP B 1 210 ? 22.797 26.469 16.234 1 92.75 210 ASP B C 1
ATOM 4330 O O . ASP B 1 210 ? 23.859 26.75 16.797 1 92.75 210 ASP B O 1
ATOM 4334 N N . PHE B 1 211 ? 21.797 26.094 16.844 1 94.62 211 PHE B N 1
ATOM 4335 C CA . PHE B 1 211 ? 21.781 25.891 18.281 1 94.62 211 PHE B CA 1
ATOM 4336 C C . PHE B 1 211 ? 22.797 24.812 18.688 1 94.62 211 PHE B C 1
ATOM 4338 O O . PHE B 1 211 ? 23.594 25.031 19.609 1 94.62 211 PHE B O 1
ATOM 4345 N N . VAL B 1 212 ? 22.75 23.688 18.078 1 91.56 212 VAL B N 1
ATOM 4346 C CA . VAL B 1 212 ? 23.656 22.562 18.359 1 91.56 212 VAL B CA 1
ATOM 4347 C C . VAL B 1 212 ? 25.094 23 18.156 1 91.56 212 VAL B C 1
ATOM 4349 O O . VAL B 1 212 ? 25.969 22.672 18.953 1 91.56 212 VAL B O 1
ATOM 4352 N N . GLU B 1 213 ? 25.297 23.75 17.141 1 88.88 213 GLU B N 1
ATOM 4353 C CA . GLU B 1 213 ? 26.641 24.25 16.859 1 88.88 213 GLU B CA 1
ATOM 4354 C C . GLU B 1 213 ? 27.094 25.234 17.922 1 88.88 213 GLU B C 1
ATOM 4356 O O . GLU B 1 213 ? 28.234 25.156 18.375 1 88.88 213 GLU B O 1
ATOM 4361 N N . SER B 1 214 ? 26.234 26.062 18.297 1 92.12 214 SER B N 1
ATOM 4362 C CA . SER B 1 214 ? 26.562 27.094 19.281 1 92.12 214 SER B CA 1
ATOM 4363 C C . SER B 1 214 ? 26.844 26.5 20.656 1 92.12 214 SER B C 1
ATOM 4365 O O . SER B 1 214 ? 27.672 27.016 21.406 1 92.12 214 SER B O 1
ATOM 4367 N N . GLU B 1 215 ? 26.25 25.406 20.922 1 91.5 215 GLU B N 1
ATOM 4368 C CA . GLU B 1 215 ? 26.406 24.75 22.219 1 91.5 215 GLU B CA 1
ATOM 4369 C C . GLU B 1 215 ? 27.609 23.828 22.219 1 91.5 215 GLU B C 1
ATOM 4371 O O . GLU B 1 215 ? 28.047 23.359 23.281 1 91.5 215 GLU B O 1
ATOM 4376 N N . ASP B 1 216 ? 28.219 23.641 21.109 1 89.44 216 ASP B N 1
ATOM 4377 C CA . ASP B 1 216 ? 29.391 22.797 20.953 1 89.44 216 ASP B CA 1
ATOM 4378 C C . ASP B 1 216 ? 29.172 21.438 21.609 1 89.44 216 ASP B C 1
ATOM 4380 O O . ASP B 1 216 ? 29.969 21 22.453 1 89.44 216 ASP B O 1
ATOM 4384 N N . LEU B 1 217 ? 28.094 20.859 21.281 1 89.25 217 LEU B N 1
ATOM 4385 C CA . LEU B 1 217 ? 27.688 19.594 21.875 1 89.25 217 LEU B CA 1
ATOM 4386 C C . LEU B 1 217 ? 28.516 18.438 21.328 1 89.25 217 LEU B C 1
ATOM 4388 O O . LEU B 1 217 ? 28.969 18.484 20.172 1 89.25 217 LEU B O 1
ATOM 4392 N N . ALA B 1 218 ? 28.656 17.406 22.188 1 87.88 218 ALA B N 1
ATOM 4393 C CA . ALA B 1 218 ? 29.25 16.156 21.719 1 87.88 218 ALA B CA 1
ATOM 4394 C C . ALA B 1 218 ? 28.359 15.5 20.656 1 87.88 218 ALA B C 1
ATOM 4396 O O . ALA B 1 218 ? 27.156 15.711 20.641 1 87.88 218 ALA B O 1
ATOM 4397 N N . GLU B 1 219 ? 28.984 14.766 19.859 1 82.88 219 GLU B N 1
ATOM 4398 C CA . GLU B 1 219 ? 28.297 14.133 18.75 1 82.88 219 GLU B CA 1
ATOM 4399 C C . GLU B 1 219 ? 27.094 13.312 19.219 1 82.88 219 GLU B C 1
ATOM 4401 O O . GLU B 1 219 ? 26.016 13.398 18.641 1 82.88 219 GLU B O 1
ATOM 4406 N N . GLU B 1 220 ? 27.312 12.547 20.25 1 87.31 220 GLU B N 1
ATOM 4407 C CA . GLU B 1 220 ? 26.25 11.695 20.766 1 87.31 220 GLU B CA 1
ATOM 4408 C C . GLU B 1 220 ? 25.078 12.539 21.297 1 87.31 220 GLU B C 1
ATOM 4410 O O . GLU B 1 220 ? 23.922 12.195 21.078 1 87.31 220 GLU B O 1
ATOM 4415 N N . GLU B 1 221 ? 25.453 13.578 21.938 1 90.56 221 GLU B N 1
ATOM 4416 C CA . GLU B 1 221 ? 24.422 14.469 22.469 1 90.56 221 GLU B CA 1
ATOM 4417 C C . GLU B 1 221 ? 23.656 15.164 21.344 1 90.56 221 GLU B C 1
ATOM 4419 O O . GLU B 1 221 ? 22.438 15.305 21.391 1 90.56 221 GLU B O 1
ATOM 4424 N N . ALA B 1 222 ? 24.391 15.664 20.359 1 88.44 222 ALA B N 1
ATOM 4425 C CA . ALA B 1 222 ? 23.781 16.281 19.188 1 88.44 222 ALA B CA 1
ATOM 4426 C C . ALA B 1 222 ? 22.828 15.32 18.5 1 88.44 222 ALA B C 1
ATOM 4428 O O . ALA B 1 222 ? 21.734 15.719 18.094 1 88.44 222 ALA B O 1
ATOM 4429 N N . ARG B 1 223 ? 23.219 14.125 18.5 1 87.69 223 ARG B N 1
ATOM 4430 C CA . ARG B 1 223 ? 22.375 13.102 17.875 1 87.69 223 ARG B CA 1
ATOM 4431 C C . ARG B 1 223 ? 21.094 12.875 18.672 1 87.69 223 ARG B C 1
ATOM 4433 O O . ARG B 1 223 ? 20.031 12.703 18.109 1 87.69 223 ARG B O 1
ATOM 4440 N N . GLU B 1 224 ? 21.234 12.82 19.875 1 91.94 224 GLU B N 1
ATOM 4441 C CA . GLU B 1 224 ? 20.078 12.617 20.75 1 91.94 224 GLU B CA 1
ATOM 4442 C C . GLU B 1 224 ? 19.094 13.766 20.609 1 91.94 224 GLU B C 1
ATOM 4444 O O . GLU B 1 224 ? 17.875 13.539 20.531 1 91.94 224 GLU B O 1
ATOM 4449 N N . LYS B 1 225 ? 19.609 14.992 20.609 1 93.81 225 LYS B N 1
ATOM 4450 C CA . LYS B 1 225 ? 18.75 16.156 20.484 1 93.81 225 LYS B CA 1
ATOM 4451 C C . LYS B 1 225 ? 18.094 16.203 19.109 1 93.81 225 LYS B C 1
ATOM 4453 O O . LYS B 1 225 ? 16.922 16.594 18.984 1 93.81 225 LYS B O 1
ATOM 4458 N N . THR B 1 226 ? 18.844 15.82 18.156 1 91.38 226 THR B N 1
ATOM 4459 C CA . THR B 1 226 ? 18.297 15.734 16.797 1 91.38 226 THR B CA 1
ATOM 4460 C C . THR B 1 226 ? 17.141 14.734 16.75 1 91.38 226 THR B C 1
ATOM 4462 O O . THR B 1 226 ? 16.078 15.031 16.188 1 91.38 226 THR B O 1
ATOM 4465 N N . SER B 1 227 ? 17.328 13.609 17.359 1 92.06 227 SER B N 1
ATOM 4466 C CA . SER B 1 227 ? 16.297 12.578 17.391 1 92.06 227 SER B CA 1
ATOM 4467 C C . SER B 1 227 ? 15.055 13.078 18.109 1 92.06 227 SER B C 1
ATOM 4469 O O . SER B 1 227 ? 13.93 12.828 17.672 1 92.06 227 SER B O 1
ATOM 4471 N N . ALA B 1 228 ? 15.289 13.781 19.125 1 94.81 228 ALA B N 1
ATOM 4472 C CA . ALA B 1 228 ? 14.164 14.312 19.891 1 94.81 228 ALA B CA 1
ATOM 4473 C C . ALA B 1 228 ? 13.344 15.289 19.047 1 94.81 228 ALA B C 1
ATOM 4475 O O . ALA B 1 228 ? 12.109 15.219 19.047 1 94.81 228 ALA B O 1
ATOM 4476 N N . LEU B 1 229 ? 14.039 16.125 18.375 1 95.5 229 LEU B N 1
ATOM 4477 C CA . LEU B 1 229 ? 13.359 17.109 17.531 1 95.5 229 LEU B CA 1
ATOM 4478 C C . LEU B 1 229 ? 12.562 16.422 16.438 1 95.5 229 LEU B C 1
ATOM 4480 O O . LEU B 1 229 ? 11.375 16.688 16.25 1 95.5 229 LEU B O 1
ATOM 4484 N N . VAL B 1 230 ? 13.148 15.539 15.797 1 93 230 VAL B N 1
ATOM 4485 C CA . VAL B 1 230 ? 12.547 14.891 14.633 1 93 230 VAL B CA 1
ATOM 4486 C C . VAL B 1 230 ? 11.375 14.016 15.078 1 93 230 VAL B C 1
ATOM 4488 O O . VAL B 1 230 ? 10.312 14.016 14.445 1 93 230 VAL B O 1
ATOM 4491 N N . ASP B 1 231 ? 11.578 13.312 16.125 1 94.56 231 ASP B N 1
ATOM 4492 C CA . ASP B 1 231 ? 10.523 12.445 16.641 1 94.56 231 ASP B CA 1
ATOM 4493 C C . ASP B 1 231 ? 9.289 13.266 17.047 1 94.56 231 ASP B C 1
ATOM 4495 O O . ASP B 1 231 ? 8.164 12.898 16.703 1 94.56 231 ASP B O 1
ATOM 4499 N N . TYR B 1 232 ? 9.539 14.344 17.75 1 96.44 232 TYR B N 1
ATOM 4500 C CA . TYR B 1 232 ? 8.438 15.219 18.156 1 96.44 232 TYR B CA 1
ATOM 4501 C C . TYR B 1 232 ? 7.734 15.805 16.938 1 96.44 232 TYR B C 1
ATOM 4503 O O . TYR B 1 232 ? 6.508 15.758 16.828 1 96.44 232 TYR B O 1
ATOM 4511 N N . ALA B 1 233 ? 8.469 16.312 16.047 1 94.75 233 ALA B N 1
ATOM 4512 C CA . ALA B 1 233 ? 7.898 16.938 14.859 1 94.75 233 ALA B CA 1
ATOM 4513 C C . ALA B 1 233 ? 7.129 15.914 14.023 1 94.75 233 ALA B C 1
ATOM 4515 O O . ALA B 1 233 ? 6.062 16.219 13.484 1 94.75 233 ALA B O 1
ATOM 4516 N N . SER B 1 234 ? 7.629 14.758 13.953 1 92.12 234 SER B N 1
ATOM 4517 C CA . SER B 1 234 ? 6.969 13.688 13.211 1 92.12 234 SER B CA 1
ATOM 4518 C C . SER B 1 234 ? 5.664 13.273 13.883 1 92.12 234 SER B C 1
ATOM 4520 O O . SER B 1 234 ? 4.676 12.984 13.203 1 92.12 234 SER B O 1
ATOM 4522 N N . THR B 1 235 ? 5.715 13.211 15.133 1 93.12 235 THR B N 1
ATOM 4523 C CA . THR B 1 235 ? 4.504 12.883 15.883 1 93.12 235 THR B CA 1
ATOM 4524 C C . THR B 1 235 ? 3.43 13.938 15.664 1 93.12 235 THR B C 1
ATOM 4526 O O . THR B 1 235 ? 2.264 13.609 15.43 1 93.12 235 THR B O 1
ATOM 4529 N N . GLN B 1 236 ? 3.877 15.164 15.734 1 92.25 236 GLN B N 1
ATOM 4530 C CA . GLN B 1 236 ? 2.939 16.25 15.492 1 92.25 236 GLN B CA 1
ATOM 4531 C C . GLN B 1 236 ? 2.328 16.141 14.094 1 92.25 236 GLN B C 1
ATOM 4533 O O . GLN B 1 236 ? 1.126 16.359 13.922 1 92.25 236 GLN B O 1
ATOM 4538 N N . ALA B 1 237 ? 3.104 15.805 13.141 1 88.38 237 ALA B N 1
ATOM 4539 C CA . ALA B 1 237 ? 2.639 15.641 11.766 1 88.38 237 ALA B CA 1
ATOM 4540 C C . ALA B 1 237 ? 1.604 14.523 11.672 1 88.38 237 ALA B C 1
ATOM 4542 O O . ALA B 1 237 ? 0.56 14.688 11.031 1 88.38 237 ALA B O 1
ATOM 4543 N N . ARG B 1 238 ? 1.842 13.453 12.359 1 87.5 238 ARG B N 1
ATOM 4544 C CA . ARG B 1 238 ? 0.935 12.312 12.344 1 87.5 238 ARG B CA 1
ATOM 4545 C C . ARG B 1 238 ? -0.404 12.672 12.984 1 87.5 238 ARG B C 1
ATOM 4547 O O . ARG B 1 238 ? -1.449 12.164 12.57 1 87.5 238 ARG B O 1
ATOM 4554 N N . LEU B 1 239 ? -0.345 13.586 13.875 1 85.31 239 LEU B N 1
ATOM 4555 C CA . LEU B 1 239 ? -1.547 13.977 14.602 1 85.31 239 LEU B CA 1
ATOM 4556 C C . LEU B 1 239 ? -2.232 15.156 13.93 1 85.31 239 LEU B C 1
ATOM 4558 O O . LEU B 1 239 ? -3.32 15.57 14.344 1 85.31 239 LEU B O 1
ATOM 4562 N N . GLY B 1 240 ? -1.614 15.688 12.977 1 81.88 240 GLY B N 1
ATOM 4563 C CA . GLY B 1 240 ? -2.141 16.891 12.359 1 81.88 240 GLY B CA 1
ATOM 4564 C C . GLY B 1 240 ? -2.033 18.109 13.242 1 81.88 240 GLY B C 1
ATOM 4565 O O . GLY B 1 240 ? -2.771 19.094 13.062 1 81.88 240 GLY B O 1
ATOM 4566 N N . ALA B 1 241 ? -1.157 18.062 14.164 1 87 241 ALA B N 1
ATOM 4567 C CA . ALA B 1 241 ? -0.969 19.156 15.117 1 87 241 ALA B CA 1
ATOM 4568 C C . ALA B 1 241 ? 0.28 19.969 14.781 1 87 241 ALA B C 1
ATOM 4570 O O . ALA B 1 241 ? 1.222 19.453 14.18 1 87 241 ALA B O 1
ATOM 4571 N N . PRO B 1 242 ? 0.266 21.219 15.117 1 91.06 242 PRO B N 1
ATOM 4572 C CA . PRO B 1 242 ? 1.477 22.016 14.898 1 91.06 242 PRO B CA 1
ATOM 4573 C C . PRO B 1 242 ? 2.588 21.672 15.891 1 91.06 242 PRO B C 1
ATOM 4575 O O . PRO B 1 242 ? 2.326 21.078 16.938 1 91.06 242 PRO B O 1
ATOM 4578 N N . ILE B 1 243 ? 3.797 22.031 15.523 1 95.06 243 ILE B N 1
ATOM 4579 C CA . ILE B 1 243 ? 4.938 22 16.438 1 95.06 243 ILE B CA 1
ATOM 4580 C C . ILE B 1 243 ? 4.898 23.203 17.359 1 95.06 243 ILE B C 1
ATOM 4582 O O . ILE B 1 243 ? 4.867 24.344 16.906 1 95.06 243 ILE B O 1
ATOM 4586 N N . ALA B 1 244 ? 4.812 22.922 18.609 1 94.81 244 ALA B N 1
ATOM 4587 C CA . ALA B 1 244 ? 4.91 23.984 19.609 1 94.81 244 ALA B CA 1
ATOM 4588 C C . ALA B 1 244 ? 6.359 24.203 20.031 1 94.81 244 ALA B C 1
ATOM 4590 O O . ALA B 1 244 ? 6.957 23.344 20.688 1 94.81 244 ALA B O 1
ATOM 4591 N N . LEU B 1 245 ? 6.898 25.391 19.781 1 96 245 LEU B N 1
ATOM 4592 C CA . LEU B 1 245 ? 8.32 25.641 19.969 1 96 245 LEU B CA 1
ATOM 4593 C C . LEU B 1 245 ? 8.719 25.516 21.422 1 96 245 LEU B C 1
ATOM 4595 O O . LEU B 1 245 ? 9.789 25 21.734 1 96 245 LEU B O 1
ATOM 4599 N N . GLU B 1 246 ? 7.871 25.984 22.297 1 95.56 246 GLU B N 1
ATOM 4600 C CA . GLU B 1 246 ? 8.195 25.891 23.719 1 95.56 246 GLU B CA 1
ATOM 4601 C C . GLU B 1 246 ? 8.227 24.438 24.188 1 95.56 246 GLU B C 1
ATOM 4603 O O . GLU B 1 246 ? 9.133 24.031 24.922 1 95.56 246 GLU B O 1
ATOM 4608 N N . GLU B 1 247 ? 7.266 23.719 23.812 1 96.12 247 GLU B N 1
ATOM 4609 C CA . GLU B 1 247 ? 7.234 22.297 24.141 1 96.12 247 GLU B CA 1
ATOM 4610 C C . GLU B 1 247 ? 8.445 21.562 23.562 1 96.12 247 GLU B C 1
ATOM 4612 O O . GLU B 1 247 ? 9.07 20.75 24.25 1 96.12 247 GLU B O 1
ATOM 4617 N N . LEU B 1 248 ? 8.766 21.875 22.344 1 97.25 248 LEU B N 1
ATOM 4618 C CA . LEU B 1 248 ? 9.906 21.266 21.672 1 97.25 248 LEU B CA 1
ATOM 4619 C C . LEU B 1 248 ? 11.195 21.562 22.422 1 97.25 248 LEU B C 1
ATOM 4621 O O . LEU B 1 248 ? 12.016 20.672 22.641 1 97.25 248 LEU B O 1
ATOM 4625 N N . SER B 1 249 ? 11.328 22.766 22.812 1 97.06 249 SER B N 1
ATOM 4626 C CA . SER B 1 249 ? 12.523 23.188 23.547 1 97.06 249 SER B CA 1
ATOM 4627 C C . SER B 1 249 ? 12.711 22.344 24.797 1 97.06 249 SER B C 1
ATOM 4629 O O . SER B 1 249 ? 13.828 21.906 25.109 1 97.06 249 SER B O 1
ATOM 4631 N N . GLY B 1 250 ? 11.68 22.094 25.5 1 96.62 250 GLY B N 1
ATOM 4632 C CA . GLY B 1 250 ? 11.742 21.266 26.703 1 96.62 250 GLY B CA 1
ATOM 4633 C C . GLY B 1 250 ? 12.133 19.828 26.406 1 96.62 250 GLY B C 1
ATOM 4634 O O . GLY B 1 250 ? 12.828 19.188 27.219 1 96.62 250 GLY B O 1
ATOM 4635 N N . LEU B 1 251 ? 11.727 19.328 25.328 1 96.12 251 LEU B N 1
ATOM 4636 C CA . LEU B 1 251 ? 11.992 17.938 24.938 1 96.12 251 LEU B CA 1
ATOM 4637 C C . LEU B 1 251 ? 13.445 17.766 24.516 1 96.12 251 LEU B C 1
ATOM 4639 O O . LEU B 1 251 ? 14.039 16.703 24.734 1 96.12 251 LEU B O 1
ATOM 4643 N N . ILE B 1 252 ? 13.938 18.75 23.906 1 94.94 252 ILE B N 1
ATOM 4644 C CA . ILE B 1 252 ? 15.297 18.703 23.391 1 94.94 252 ILE B CA 1
ATOM 4645 C C . ILE B 1 252 ? 16.297 18.766 24.547 1 94.94 252 ILE B C 1
ATOM 4647 O O . ILE B 1 252 ? 17.359 18.141 24.484 1 94.94 252 ILE B O 1
ATOM 4651 N N . ASP B 1 253 ? 16.016 19.578 25.562 1 93.75 253 ASP B N 1
ATOM 4652 C CA . ASP B 1 253 ? 16.891 19.766 26.719 1 93.75 253 ASP B CA 1
ATOM 4653 C C . ASP B 1 253 ? 16.094 19.859 28.016 1 93.75 253 ASP B C 1
ATOM 4655 O O . ASP B 1 253 ? 15.578 20.922 28.359 1 93.75 253 ASP B O 1
ATOM 4659 N N . GLU B 1 254 ? 16.109 18.828 28.797 1 92.69 254 GLU B N 1
ATOM 4660 C CA . GLU B 1 254 ? 15.32 18.797 30.031 1 92.69 254 GLU B CA 1
ATOM 4661 C C . GLU B 1 254 ? 15.984 19.609 31.125 1 92.69 254 GLU B C 1
ATOM 4663 O O . GLU B 1 254 ? 15.305 20.141 32 1 92.69 254 GLU B O 1
ATOM 4668 N N . GLU B 1 255 ? 17.25 19.672 31.078 1 93.69 255 GLU B N 1
ATOM 4669 C CA . GLU B 1 255 ? 18 20.438 32.094 1 93.69 255 GLU B CA 1
ATOM 4670 C C . GLU B 1 255 ? 17.844 21.938 31.859 1 93.69 255 GLU B C 1
ATOM 4672 O O . GLU B 1 255 ? 17.781 22.703 32.812 1 93.69 255 GLU B O 1
ATOM 4677 N N . ARG B 1 256 ? 17.797 22.359 30.641 1 93.94 256 ARG B N 1
ATOM 4678 C CA . ARG B 1 256 ? 17.578 23.75 30.266 1 93.94 256 ARG B CA 1
ATOM 4679 C C . ARG B 1 256 ? 16.391 23.875 29.312 1 93.94 256 ARG B C 1
ATOM 4681 O O . ARG B 1 256 ? 16.578 24.203 28.141 1 93.94 256 ARG B O 1
ATOM 4688 N N . PRO B 1 257 ? 15.203 23.703 29.797 1 95.62 257 PRO B N 1
ATOM 4689 C CA . PRO B 1 257 ? 14.016 23.516 28.953 1 95.62 257 PRO B CA 1
ATOM 4690 C C . PRO B 1 257 ? 13.688 24.75 28.109 1 95.62 257 PRO B C 1
ATOM 4692 O O . PRO B 1 257 ? 12.922 24.656 27.141 1 95.62 257 PRO B O 1
ATOM 4695 N N . ARG B 1 258 ? 14.289 25.922 28.359 1 96.19 258 ARG B N 1
ATOM 4696 C CA . ARG B 1 258 ? 13.961 27.125 27.609 1 96.19 258 ARG B CA 1
ATOM 4697 C C . ARG B 1 258 ? 15.102 27.5 26.672 1 96.19 258 ARG B C 1
ATOM 4699 O O . ARG B 1 258 ? 14.969 28.438 25.875 1 96.19 258 ARG B O 1
ATOM 4706 N N . ALA B 1 259 ? 16.156 26.797 26.719 1 95.56 259 ALA B N 1
ATOM 4707 C CA . ALA B 1 259 ? 17.375 27.188 26.031 1 95.56 259 ALA B CA 1
ATOM 4708 C C . ALA B 1 259 ? 17.141 27.328 24.531 1 95.56 259 ALA B C 1
ATOM 4710 O O . ALA B 1 259 ? 17.5 28.344 23.922 1 95.56 259 ALA B O 1
ATOM 4711 N N . PHE B 1 260 ? 16.562 26.328 23.906 1 96.44 260 PHE B N 1
ATOM 4712 C CA . PHE B 1 260 ? 16.328 26.375 22.469 1 96.44 260 PHE B CA 1
ATOM 4713 C C . PHE B 1 260 ? 15.305 27.438 22.125 1 96.44 260 PHE B C 1
ATOM 4715 O O . PHE B 1 260 ? 15.469 28.172 21.141 1 96.44 260 PHE B O 1
ATOM 4722 N N . TYR B 1 261 ? 14.25 27.516 22.891 1 96.12 261 TYR B N 1
ATOM 4723 C CA . TYR B 1 261 ? 13.211 28.516 22.688 1 96.12 261 TYR B CA 1
ATOM 4724 C C . TYR B 1 261 ? 13.797 29.922 22.719 1 96.12 261 TYR B C 1
ATOM 4726 O O . TYR B 1 261 ? 13.484 30.766 21.859 1 96.12 261 TYR B O 1
ATOM 4734 N N . GLU B 1 262 ? 14.617 30.188 23.672 1 95.12 262 GLU B N 1
ATOM 4735 C CA . GLU B 1 262 ? 15.266 31.484 23.812 1 95.12 262 GLU B CA 1
ATOM 4736 C C . GLU B 1 262 ? 16.234 31.75 22.672 1 95.12 262 GLU B C 1
ATOM 4738 O O . GLU B 1 262 ? 16.375 32.875 22.203 1 95.12 262 GLU B O 1
ATOM 4743 N N . HIS B 1 263 ? 16.859 30.688 22.25 1 95.62 263 HIS B N 1
ATOM 4744 C CA . HIS B 1 263 ? 17.734 30.812 21.094 1 95.62 263 HIS B CA 1
ATOM 4745 C C . HIS B 1 263 ? 16.969 31.297 19.875 1 95.62 263 HIS B C 1
ATOM 4747 O O . HIS B 1 263 ? 17.438 32.188 19.156 1 95.62 263 HIS B O 1
ATOM 4753 N N . ILE B 1 264 ? 15.828 30.75 19.578 1 94.69 264 ILE B N 1
ATOM 4754 C CA . ILE B 1 264 ? 14.992 31.094 18.422 1 94.69 264 ILE B CA 1
ATOM 4755 C C . ILE B 1 264 ? 14.547 32.562 18.531 1 94.69 264 ILE B C 1
ATOM 4757 O O . ILE B 1 264 ? 14.586 33.281 17.547 1 94.69 264 ILE B O 1
ATOM 4761 N N . ARG B 1 265 ? 14.195 32.969 19.734 1 91.06 265 ARG B N 1
ATOM 4762 C CA . ARG B 1 265 ? 13.688 34.312 19.969 1 91.06 265 ARG B CA 1
ATOM 4763 C C . ARG B 1 265 ? 14.797 35.344 19.828 1 91.06 265 ARG B C 1
ATOM 4765 O O . ARG B 1 265 ? 14.594 36.406 19.234 1 91.06 265 ARG B O 1
ATOM 4772 N N . ASN B 1 266 ? 15.906 35.031 20.359 1 92.06 266 ASN B N 1
ATOM 4773 C CA . ASN B 1 266 ? 17.031 35.969 20.406 1 92.06 266 ASN B CA 1
ATOM 4774 C C . ASN B 1 266 ? 17.609 36.219 19.016 1 92.06 266 ASN B C 1
ATOM 4776 O O . ASN B 1 266 ? 18 37.344 18.703 1 92.06 266 ASN B O 1
ATOM 4780 N N . LYS B 1 267 ? 17.641 35.219 18.25 1 92.38 267 LYS B N 1
ATOM 4781 C CA . LYS B 1 267 ? 18.234 35.375 16.922 1 92.38 267 LYS B CA 1
ATOM 4782 C C . LYS B 1 267 ? 17.188 35.75 15.883 1 92.38 267 LYS B C 1
ATOM 4784 O O . LYS B 1 267 ? 17.516 35.969 14.711 1 92.38 267 LYS B O 1
ATOM 4789 N N . ASP B 1 268 ? 15.969 35.812 16.203 1 89.44 268 ASP B N 1
ATOM 4790 C CA . ASP B 1 268 ? 14.844 36.312 15.414 1 89.44 268 ASP B CA 1
ATOM 4791 C C . ASP B 1 268 ? 14.742 35.562 14.078 1 89.44 268 ASP B C 1
ATOM 4793 O O . ASP B 1 268 ? 14.742 36.188 13.016 1 89.44 268 ASP B O 1
ATOM 4797 N N . TYR B 1 269 ? 14.633 34.312 14.109 1 92.38 269 TYR B N 1
ATOM 4798 C CA . TYR B 1 269 ? 14.484 33.5 12.922 1 92.38 269 TYR B CA 1
ATOM 4799 C C . TYR B 1 269 ? 13.141 33.719 12.25 1 92.38 269 TYR B C 1
ATOM 4801 O O . TYR B 1 269 ? 12.898 33.25 11.141 1 92.38 269 TYR B O 1
ATOM 4809 N N . GLY B 1 270 ? 12.25 34.5 12.914 1 88.56 270 GLY B N 1
ATOM 4810 C CA . GLY B 1 270 ? 10.953 34.812 12.344 1 88.56 270 GLY B CA 1
ATOM 4811 C C . GLY B 1 270 ? 9.969 33.688 12.414 1 88.56 270 GLY B C 1
ATOM 4812 O O . GLY B 1 270 ? 9.062 33.562 11.586 1 88.56 270 GLY B O 1
ATOM 4813 N N . LEU B 1 271 ? 10.148 32.75 13.344 1 91.69 271 LEU B N 1
ATOM 4814 C CA . LEU B 1 271 ? 9.281 31.594 13.484 1 91.69 271 LEU B CA 1
ATOM 4815 C C . LEU B 1 271 ? 8.102 31.906 14.398 1 91.69 271 LEU B C 1
ATOM 4817 O O . LEU B 1 271 ? 8.25 32.594 15.406 1 91.69 271 LEU B O 1
ATOM 4821 N N . SER B 1 272 ? 6.918 31.453 13.961 1 88.31 272 SER B N 1
ATOM 4822 C CA . SER B 1 272 ? 5.754 31.531 14.844 1 88.31 272 SER B CA 1
ATOM 4823 C C . SER B 1 272 ? 5.879 30.547 16 1 88.31 272 SER B C 1
ATOM 4825 O O . SER B 1 272 ? 6.625 29.578 15.922 1 88.31 272 SER B O 1
ATOM 4827 N N . PRO B 1 273 ? 5.176 30.844 17.094 1 88.81 273 PRO B N 1
ATOM 4828 C CA . PRO B 1 273 ? 5.227 29.938 18.234 1 88.81 273 PRO B CA 1
ATOM 4829 C C . PRO B 1 273 ? 4.777 28.516 17.891 1 88.81 273 PRO B C 1
ATOM 4831 O O . PRO B 1 273 ? 5.215 27.547 18.516 1 88.81 273 PRO B O 1
ATOM 4834 N N . GLU B 1 274 ? 3.932 28.469 16.906 1 91.44 274 GLU B N 1
ATOM 4835 C CA . GLU B 1 274 ? 3.477 27.172 16.375 1 91.44 274 GLU B CA 1
ATOM 4836 C C . GLU B 1 274 ? 3.689 27.094 14.875 1 91.44 274 GLU B C 1
ATOM 4838 O O . GLU B 1 274 ? 3.432 28.047 14.148 1 91.44 274 GLU B O 1
ATOM 4843 N N . ILE B 1 275 ? 4.258 25.938 14.539 1 91.81 275 ILE B N 1
ATOM 4844 C CA . ILE B 1 275 ? 4.621 25.734 13.141 1 91.81 275 ILE B CA 1
ATOM 4845 C C . ILE B 1 275 ? 3.969 24.453 12.617 1 91.81 275 ILE B C 1
ATOM 4847 O O . ILE B 1 275 ? 4 23.422 13.281 1 91.81 275 ILE B O 1
ATOM 4851 N N . PRO B 1 276 ? 3.338 24.641 11.508 1 91.31 276 PRO B N 1
ATOM 4852 C CA . PRO B 1 276 ? 2.887 23.375 10.93 1 91.31 276 PRO B CA 1
ATOM 4853 C C . PRO B 1 276 ? 4.043 22.516 10.43 1 91.31 276 PRO B C 1
ATOM 4855 O O . PRO B 1 276 ? 4.914 22.984 9.703 1 91.31 276 PRO B O 1
ATOM 4858 N N . PRO B 1 277 ? 4.082 21.312 10.875 1 90.25 277 PRO B N 1
ATOM 4859 C CA . PRO B 1 277 ? 5.168 20.438 10.43 1 90.25 277 PRO B CA 1
ATOM 4860 C C . PRO B 1 277 ? 5.031 20.031 8.961 1 90.25 277 PRO B C 1
ATOM 4862 O O . PRO B 1 277 ? 3.916 19.812 8.477 1 90.25 277 PRO B O 1
ATOM 4865 N N . ASP B 1 278 ? 6.172 20.062 8.266 1 91.69 278 ASP B N 1
ATOM 4866 C CA . ASP B 1 278 ? 6.223 19.531 6.91 1 91.69 278 ASP B CA 1
ATOM 4867 C C . ASP B 1 278 ? 7.008 18.219 6.863 1 91.69 278 ASP B C 1
ATOM 4869 O O . ASP B 1 278 ? 8.234 18.219 6.988 1 91.69 278 ASP B O 1
ATOM 4873 N N . LYS B 1 279 ? 6.312 17.188 6.582 1 90 279 LYS B N 1
ATOM 4874 C CA . LYS B 1 279 ? 6.887 15.836 6.652 1 90 279 LYS B CA 1
ATOM 4875 C C . LYS B 1 279 ? 8.039 15.68 5.664 1 90 279 LYS B C 1
ATOM 4877 O O . LYS B 1 279 ? 9.07 15.094 5.996 1 90 279 LYS B O 1
ATOM 4882 N N . ARG B 1 280 ? 7.891 16.188 4.531 1 87.88 280 ARG B N 1
ATOM 4883 C CA . ARG B 1 280 ? 8.922 16.062 3.508 1 87.88 280 ARG B CA 1
ATOM 4884 C C . ARG B 1 280 ? 10.219 16.734 3.953 1 87.88 280 ARG B C 1
ATOM 4886 O O . ARG B 1 280 ? 11.297 16.156 3.838 1 87.88 280 ARG B O 1
ATOM 4893 N N . THR B 1 281 ? 10.125 17.906 4.422 1 90.38 281 THR B N 1
ATOM 4894 C CA . THR B 1 281 ? 11.281 18.656 4.883 1 90.38 281 THR B CA 1
ATOM 4895 C C . THR B 1 281 ? 11.938 17.969 6.074 1 90.38 281 THR B C 1
ATOM 4897 O O . THR B 1 281 ? 13.164 17.906 6.164 1 90.38 281 THR B O 1
ATOM 4900 N N . LEU B 1 282 ? 11.117 17.469 6.949 1 91.69 282 LEU B N 1
ATOM 4901 C CA . LEU B 1 282 ? 11.625 16.734 8.102 1 91.69 282 LEU B CA 1
ATOM 4902 C C . LEU B 1 282 ? 12.414 15.5 7.66 1 91.69 282 LEU B C 1
ATOM 4904 O O . LEU B 1 282 ? 13.492 15.227 8.18 1 91.69 282 LEU B O 1
ATOM 4908 N N . ASN B 1 283 ? 11.852 14.844 6.656 1 90.12 283 ASN B N 1
ATOM 4909 C CA . ASN B 1 283 ? 12.523 13.656 6.137 1 90.12 283 ASN B CA 1
ATOM 4910 C C . ASN B 1 283 ? 13.859 14 5.492 1 90.12 283 ASN B C 1
ATOM 4912 O O . ASN B 1 283 ? 14.844 13.281 5.676 1 90.12 283 ASN B O 1
ATOM 4916 N N . GLN B 1 284 ? 13.953 15.094 4.84 1 87.81 284 GLN B N 1
ATOM 4917 C CA . GLN B 1 284 ? 15.172 15.523 4.168 1 87.81 284 GLN B CA 1
ATOM 4918 C C . GLN B 1 284 ? 16.25 15.914 5.18 1 87.81 284 GLN B C 1
ATOM 4920 O O . GLN B 1 284 ? 17.438 15.852 4.887 1 87.81 284 GLN B O 1
ATOM 4925 N N . PHE B 1 285 ? 15.875 16.406 6.305 1 90.31 285 PHE B N 1
ATOM 4926 C CA . PHE B 1 285 ? 16.797 16.734 7.379 1 90.31 285 PHE B CA 1
ATOM 4927 C C . PHE B 1 285 ? 17.375 15.469 8 1 90.31 285 PHE B C 1
ATOM 4929 O O . PHE B 1 285 ? 18.562 15.422 8.352 1 90.31 285 PHE B O 1
ATOM 4936 N N . ARG B 1 286 ? 16.5 14.523 8.016 1 88.5 286 ARG B N 1
ATOM 4937 C CA . ARG B 1 286 ? 16.859 13.266 8.664 1 88.5 286 ARG B CA 1
ATOM 4938 C C . ARG B 1 286 ? 17.703 12.391 7.746 1 88.5 286 ARG B C 1
ATOM 4940 O O . ARG B 1 286 ? 18.625 11.719 8.203 1 88.5 286 ARG B O 1
ATOM 4947 N N . ARG B 1 287 ? 17.391 12.461 6.434 1 93.31 287 ARG B N 1
ATOM 4948 C CA . ARG B 1 287 ? 17.984 11.492 5.523 1 93.31 287 ARG B CA 1
ATOM 4949 C C . ARG B 1 287 ? 18.281 12.125 4.164 1 93.31 287 ARG B C 1
ATOM 4951 O O . ARG B 1 287 ? 17.547 13.023 3.727 1 93.31 287 ARG B O 1
ATOM 4958 N N . PHE B 1 288 ? 19.438 11.672 3.531 1 95.56 288 PHE B N 1
ATOM 4959 C CA . PHE B 1 288 ? 19.734 11.992 2.141 1 95.56 288 PHE B CA 1
ATOM 4960 C C . PHE B 1 288 ? 19.234 10.891 1.212 1 95.56 288 PHE B C 1
ATOM 4962 O O . PHE B 1 288 ? 19.344 9.703 1.527 1 95.56 288 PHE B O 1
ATOM 4969 N N . THR B 1 289 ? 18.625 11.352 0.133 1 96.31 289 THR B N 1
ATOM 4970 C CA . THR B 1 289 ? 18.125 10.367 -0.826 1 96.31 289 THR B CA 1
ATOM 4971 C C . THR B 1 289 ? 18.469 10.789 -2.254 1 96.31 289 THR B C 1
ATOM 4973 O O . THR B 1 289 ? 18.562 11.977 -2.551 1 96.31 289 THR B O 1
ATOM 4976 N N . GLY B 1 290 ? 18.719 9.852 -3.096 1 95.94 290 GLY B N 1
ATOM 4977 C CA . GLY B 1 290 ? 18.953 10.094 -4.512 1 95.94 290 GLY B CA 1
ATOM 4978 C C . GLY B 1 290 ? 18.641 8.883 -5.379 1 95.94 290 GLY B C 1
ATOM 4979 O O . GLY B 1 290 ? 18.859 7.746 -4.973 1 95.94 290 GLY B O 1
ATOM 4980 N N . ARG B 1 291 ? 18.094 9.266 -6.555 1 96.31 291 ARG B N 1
ATOM 4981 C CA . ARG B 1 291 ? 17.812 8.227 -7.543 1 96.31 291 ARG B CA 1
ATOM 4982 C C . ARG B 1 291 ? 18.172 8.703 -8.945 1 96.31 291 ARG B C 1
ATOM 4984 O O . ARG B 1 291 ? 17.938 9.859 -9.297 1 96.31 291 ARG B O 1
ATOM 4991 N N . ALA B 1 292 ? 18.953 7.812 -9.688 1 93.5 292 ALA B N 1
ATOM 4992 C CA . ALA B 1 292 ? 19.281 8.117 -11.078 1 93.5 292 ALA B CA 1
ATOM 4993 C C . ALA B 1 292 ? 19.766 6.863 -11.812 1 93.5 292 ALA B C 1
ATOM 4995 O O . ALA B 1 292 ? 20.594 6.117 -11.305 1 93.5 292 ALA B O 1
ATOM 4996 N N . GLU B 1 293 ? 19.172 6.656 -13.008 1 90.62 293 GLU B N 1
ATOM 4997 C CA . GLU B 1 293 ? 19.672 5.672 -13.961 1 90.62 293 GLU B CA 1
ATOM 4998 C C . GLU B 1 293 ? 19.844 4.305 -13.305 1 90.62 293 GLU B C 1
ATOM 5000 O O . GLU B 1 293 ? 20.922 3.703 -13.391 1 90.62 293 GLU B O 1
ATOM 5005 N N . GLY B 1 294 ? 18.891 3.818 -12.539 1 93.62 294 GLY B N 1
ATOM 5006 C CA . GLY B 1 294 ? 18.891 2.486 -11.961 1 93.62 294 GLY B CA 1
ATOM 5007 C C . GLY B 1 294 ? 19.594 2.426 -10.617 1 93.62 294 GLY B C 1
ATOM 5008 O O . GLY B 1 294 ? 19.797 1.341 -10.07 1 93.62 294 GLY B O 1
ATOM 5009 N N . LEU B 1 295 ? 20.016 3.586 -10.117 1 96.38 295 LEU B N 1
ATOM 5010 C CA . LEU B 1 295 ? 20.688 3.707 -8.828 1 96.38 295 LEU B CA 1
ATOM 5011 C C . LEU B 1 295 ? 19.781 4.414 -7.812 1 96.38 295 LEU B C 1
ATOM 5013 O O . LEU B 1 295 ? 19.141 5.406 -8.141 1 96.38 295 LEU B O 1
ATOM 5017 N N . SER B 1 296 ? 19.656 3.801 -6.68 1 97.62 296 SER B N 1
ATOM 5018 C CA . SER B 1 296 ? 18.969 4.426 -5.559 1 97.62 296 SER B CA 1
ATOM 5019 C C . SER B 1 296 ? 19.812 4.371 -4.289 1 97.62 296 SER B C 1
ATOM 5021 O O . SER B 1 296 ? 20.328 3.311 -3.924 1 97.62 296 SER B O 1
ATOM 5023 N N . ILE B 1 297 ? 19.953 5.512 -3.648 1 96.44 297 ILE B N 1
ATOM 5024 C CA . ILE B 1 297 ? 20.734 5.574 -2.422 1 96.44 297 ILE B CA 1
ATOM 5025 C C . ILE B 1 297 ? 20 6.414 -1.38 1 96.44 297 ILE B C 1
ATOM 5027 O O . ILE B 1 297 ? 19.391 7.434 -1.712 1 96.44 297 ILE B O 1
ATOM 5031 N N . SER B 1 298 ? 20 5.93 -0.217 1 97.38 298 SER B N 1
ATOM 5032 C CA . SER B 1 298 ? 19.438 6.645 0.922 1 97.38 298 SER B CA 1
ATOM 5033 C C . SER B 1 298 ? 20.25 6.395 2.189 1 97.38 298 SER B C 1
ATOM 5035 O O . SER B 1 298 ? 20.625 5.258 2.486 1 97.38 298 SER B O 1
ATOM 5037 N N . PHE B 1 299 ? 20.609 7.449 2.928 1 96.56 299 PHE B N 1
ATOM 5038 C CA . PHE B 1 299 ? 21.344 7.254 4.18 1 96.56 299 PHE B CA 1
ATOM 5039 C C . PHE B 1 299 ? 21.031 8.375 5.164 1 96.56 299 PHE B C 1
ATOM 5041 O O . PHE B 1 299 ? 20.688 9.484 4.758 1 96.56 299 PHE B O 1
ATOM 5048 N N . GLU B 1 300 ? 21.125 8.102 6.414 1 93.31 300 GLU B N 1
ATOM 5049 C CA . GLU B 1 300 ? 20.875 9.07 7.473 1 93.31 300 GLU B CA 1
ATOM 5050 C C . GLU B 1 300 ? 21.938 10.172 7.469 1 93.31 300 GLU B C 1
ATOM 5052 O O . GLU B 1 300 ? 23.109 9.906 7.203 1 93.31 300 GLU B O 1
ATOM 5057 N N . ALA B 1 301 ? 21.578 11.359 7.918 1 89.94 301 ALA B N 1
ATOM 5058 C CA . ALA B 1 301 ? 22.406 12.562 7.832 1 89.94 301 ALA B CA 1
ATOM 5059 C C . ALA B 1 301 ? 23.703 12.383 8.625 1 89.94 301 ALA B C 1
ATOM 5061 O O . ALA B 1 301 ? 24.766 12.844 8.195 1 89.94 301 ALA B O 1
ATOM 5062 N N . HIS B 1 302 ? 23.703 11.719 9.758 1 86.5 302 HIS B N 1
ATOM 5063 C CA . HIS B 1 302 ? 24.859 11.617 10.633 1 86.5 302 HIS B CA 1
ATOM 5064 C C . HIS B 1 302 ? 25.938 10.727 10.023 1 86.5 302 HIS B C 1
ATOM 5066 O O . HIS B 1 302 ? 27.078 10.719 10.484 1 86.5 302 HIS B O 1
ATOM 5072 N N . LEU B 1 303 ? 25.547 9.961 8.984 1 92.94 303 LEU B N 1
ATOM 5073 C CA . LEU B 1 303 ? 26.5 9.078 8.336 1 92.94 303 LEU B CA 1
ATOM 5074 C C . LEU B 1 303 ? 27.422 9.867 7.406 1 92.94 303 LEU B C 1
ATOM 5076 O O . LEU B 1 303 ? 28.484 9.383 7.016 1 92.94 303 LEU B O 1
ATOM 5080 N N . LEU B 1 304 ? 26.969 11 7.016 1 92.62 304 LEU B N 1
ATOM 5081 C CA . LEU B 1 304 ? 27.797 11.844 6.156 1 92.62 304 LEU B CA 1
ATOM 5082 C C . LEU B 1 304 ? 29.062 12.289 6.879 1 92.62 304 LEU B C 1
ATOM 5084 O O . LEU B 1 304 ? 29 12.812 7.992 1 92.62 304 LEU B O 1
ATOM 5088 N N . GLY B 1 305 ? 30.172 12.031 6.25 1 90.56 305 GLY B N 1
ATOM 5089 C CA . GLY B 1 305 ? 31.453 12.383 6.848 1 90.56 305 GLY B CA 1
ATOM 5090 C C . GLY B 1 305 ? 32.094 11.234 7.629 1 90.56 305 GLY B C 1
ATOM 5091 O O . GLY B 1 305 ? 33.25 11.312 8.023 1 90.56 305 GLY B O 1
ATOM 5092 N N . SER B 1 306 ? 31.297 10.227 7.855 1 90.81 306 SER B N 1
ATOM 5093 C CA . SER B 1 306 ? 31.812 9.047 8.523 1 90.81 306 SER B CA 1
ATOM 5094 C C . SER B 1 306 ? 31.797 7.832 7.598 1 90.81 306 SER B C 1
ATOM 5096 O O . SER B 1 306 ? 32.719 7.629 6.812 1 90.81 306 SER B O 1
ATOM 5098 N N . ARG B 1 307 ? 30.641 7.254 7.48 1 93.81 307 ARG B N 1
ATOM 5099 C CA . ARG B 1 307 ? 30.516 6.062 6.645 1 93.81 307 ARG B CA 1
ATOM 5100 C C . ARG B 1 307 ? 30.328 6.438 5.18 1 93.81 307 ARG B C 1
ATOM 5102 O O . ARG B 1 307 ? 30.641 5.656 4.285 1 93.81 307 ARG B O 1
ATOM 5109 N N . VAL B 1 308 ? 29.797 7.625 5.012 1 96.12 308 VAL B N 1
ATOM 5110 C CA . VAL B 1 308 ? 29.531 8.109 3.662 1 96.12 308 VAL B CA 1
ATOM 5111 C C . VAL B 1 308 ? 30.312 9.398 3.418 1 96.12 308 VAL B C 1
ATOM 5113 O O . VAL B 1 308 ? 30.219 10.352 4.199 1 96.12 308 VAL B O 1
ATOM 5116 N N . GLU B 1 309 ? 31.062 9.43 2.379 1 96.5 309 GLU B N 1
ATOM 5117 C CA . GLU B 1 309 ? 31.844 10.602 2.035 1 96.5 309 GLU B CA 1
ATOM 5118 C C . GLU B 1 309 ? 31.562 11.062 0.607 1 96.5 309 GLU B C 1
ATOM 5120 O O . GLU B 1 309 ? 31.562 10.25 -0.322 1 96.5 309 GLU B O 1
ATOM 5125 N N . TYR B 1 310 ? 31.312 12.312 0.519 1 96.25 310 TYR B N 1
ATOM 5126 C CA . TYR B 1 310 ? 31.062 12.891 -0.794 1 96.25 310 TYR B CA 1
ATOM 5127 C C . TYR B 1 310 ? 32.25 13.742 -1.245 1 96.25 310 TYR B C 1
ATOM 5129 O O . TYR B 1 310 ? 32.688 14.648 -0.524 1 96.25 310 TYR B O 1
ATOM 5137 N N . ASP B 1 311 ? 32.719 13.383 -2.408 1 95.81 311 ASP B N 1
ATOM 5138 C CA . ASP B 1 311 ? 33.75 14.164 -3.057 1 95.81 311 ASP B CA 1
ATOM 5139 C C . ASP B 1 311 ? 33.188 15.039 -4.172 1 95.81 311 ASP B C 1
ATOM 5141 O O . ASP B 1 311 ? 32.938 14.562 -5.285 1 95.81 311 ASP B O 1
ATOM 5145 N N . GLU B 1 312 ? 33 16.281 -3.953 1 93.25 312 GLU B N 1
ATOM 5146 C CA . GLU B 1 312 ? 32.375 17.219 -4.883 1 93.25 312 GLU B CA 1
ATOM 5147 C C . GLU B 1 312 ? 33.219 17.422 -6.129 1 93.25 312 GLU B C 1
ATOM 5149 O O . GLU B 1 312 ? 32.688 17.562 -7.234 1 93.25 312 GLU B O 1
ATOM 5154 N N . GLU B 1 313 ? 34.531 17.469 -5.984 1 94.5 313 GLU B N 1
ATOM 5155 C CA . GLU B 1 313 ? 35.469 17.719 -7.094 1 94.5 313 GLU B CA 1
ATOM 5156 C C . GLU B 1 313 ? 35.375 16.625 -8.148 1 94.5 313 GLU B C 1
ATOM 5158 O O . GLU B 1 313 ? 35.375 16.906 -9.344 1 94.5 313 GLU B O 1
ATOM 5163 N N . HIS B 1 314 ? 35.25 15.414 -7.676 1 95 314 HIS B N 1
ATOM 5164 C CA . HIS B 1 314 ? 35.219 14.289 -8.602 1 95 314 HIS B CA 1
ATOM 5165 C C . HIS B 1 314 ? 33.812 13.719 -8.773 1 95 314 HIS B C 1
ATOM 5167 O O . HIS B 1 314 ? 33.625 12.773 -9.531 1 95 314 HIS B O 1
ATOM 5173 N N . ASP B 1 315 ? 32.844 14.281 -8.023 1 95.69 315 ASP B N 1
ATOM 5174 C CA . ASP B 1 315 ? 31.453 13.836 -8.062 1 95.69 315 ASP B CA 1
ATOM 5175 C C . ASP B 1 315 ? 31.344 12.344 -7.754 1 95.69 315 ASP B C 1
ATOM 5177 O O . ASP B 1 315 ? 30.766 11.586 -8.539 1 95.69 315 ASP B O 1
ATOM 5181 N N . THR B 1 316 ? 31.906 11.906 -6.602 1 96.81 316 THR B N 1
ATOM 5182 C CA . THR B 1 316 ? 31.891 10.508 -6.188 1 96.81 316 THR B CA 1
ATOM 5183 C C . THR B 1 316 ? 31.422 10.383 -4.742 1 96.81 316 THR B C 1
ATOM 5185 O O . THR B 1 316 ? 31.672 11.266 -3.92 1 96.81 316 THR B O 1
ATOM 5188 N N . LEU B 1 317 ? 30.734 9.383 -4.465 1 97.44 317 LEU B N 1
ATOM 5189 C CA . LEU B 1 317 ? 30.297 9.016 -3.119 1 97.44 317 LEU B CA 1
ATOM 5190 C C . LEU B 1 317 ? 30.938 7.707 -2.68 1 97.44 317 LEU B C 1
ATOM 5192 O O . LEU B 1 317 ? 30.844 6.695 -3.381 1 97.44 317 LEU B O 1
ATOM 5196 N N . THR B 1 318 ? 31.594 7.734 -1.631 1 97.75 318 THR B N 1
ATOM 5197 C CA . THR B 1 318 ? 32.25 6.535 -1.106 1 97.75 318 THR B CA 1
ATOM 5198 C C . THR B 1 318 ? 31.531 6.047 0.154 1 97.75 318 THR B C 1
ATOM 5200 O O . THR B 1 318 ? 31.344 6.809 1.104 1 97.75 318 THR B O 1
ATOM 5203 N N . ILE B 1 319 ? 31.156 4.848 0.182 1 97.19 319 ILE B N 1
ATOM 5204 C CA . ILE B 1 319 ? 30.484 4.211 1.307 1 97.19 319 ILE B CA 1
ATOM 5205 C C . ILE B 1 319 ? 31.406 3.176 1.944 1 97.19 319 ILE B C 1
ATOM 5207 O O . ILE B 1 319 ? 31.875 2.252 1.272 1 97.19 319 ILE B O 1
ATOM 5211 N N . ARG B 1 320 ? 31.609 3.373 3.17 1 96.44 320 ARG B N 1
ATOM 5212 C CA . ARG B 1 320 ? 32.406 2.422 3.924 1 96.44 320 ARG B CA 1
ATOM 5213 C C . ARG B 1 320 ? 31.547 1.428 4.672 1 96.44 320 ARG B C 1
ATOM 5215 O O . ARG B 1 320 ? 30.391 1.728 4.996 1 96.44 320 ARG B O 1
ATOM 5222 N N . GLN B 1 321 ? 32.125 0.244 4.945 1 94.38 321 GLN B N 1
ATOM 5223 C CA . GLN B 1 321 ? 31.391 -0.814 5.637 1 94.38 321 GLN B CA 1
ATOM 5224 C C . GLN B 1 321 ? 30.109 -1.174 4.895 1 94.38 321 GLN B C 1
ATOM 5226 O O . GLN B 1 321 ? 29.016 -1.012 5.426 1 94.38 321 GLN B O 1
ATOM 5231 N N . VAL B 1 322 ? 30.297 -1.728 3.76 1 95.5 322 VAL B N 1
ATOM 5232 C CA . VAL B 1 322 ? 29.203 -2.08 2.857 1 95.5 322 VAL B CA 1
ATOM 5233 C C . VAL B 1 322 ? 28.281 -3.09 3.533 1 95.5 322 VAL B C 1
ATOM 5235 O O . VAL B 1 322 ? 28.75 -4.004 4.223 1 95.5 322 VAL B O 1
ATOM 5238 N N . PRO B 1 323 ? 26.984 -2.904 3.414 1 96.31 323 PRO B N 1
ATOM 5239 C CA . PRO B 1 323 ? 26.031 -3.828 4.035 1 96.31 323 PRO B CA 1
ATOM 5240 C C . PRO B 1 323 ? 26.312 -5.289 3.682 1 96.31 323 PRO B C 1
ATOM 5242 O O . PRO B 1 323 ? 26.641 -5.598 2.531 1 96.31 323 PRO B O 1
ATOM 5245 N N . SER B 1 324 ? 26.125 -6.176 4.609 1 95.56 324 SER B N 1
ATOM 5246 C CA . SER B 1 324 ? 26.469 -7.586 4.449 1 95.56 324 SER B CA 1
ATOM 5247 C C . SER B 1 324 ? 25.672 -8.219 3.307 1 95.56 324 SER B C 1
ATOM 5249 O O . SER B 1 324 ? 26.219 -8.992 2.523 1 95.56 324 SER B O 1
ATOM 5251 N N . GLN B 1 325 ? 24.375 -7.859 3.236 1 93.81 325 GLN B N 1
ATOM 5252 C CA . GLN B 1 325 ? 23.547 -8.398 2.172 1 93.81 325 GLN B CA 1
ATOM 5253 C C . GLN B 1 325 ? 24.125 -8.07 0.797 1 93.81 325 GLN B C 1
ATOM 5255 O O . GLN B 1 325 ? 24.141 -8.922 -0.094 1 93.81 325 GLN B O 1
ATOM 5260 N N . LEU B 1 326 ? 24.547 -6.898 0.664 1 95.12 326 LEU B N 1
ATOM 5261 C CA . LEU B 1 326 ? 25.125 -6.457 -0.596 1 95.12 326 LEU B CA 1
ATOM 5262 C C . LEU B 1 326 ? 26.453 -7.172 -0.86 1 95.12 326 LEU B C 1
ATOM 5264 O O . LEU B 1 326 ? 26.703 -7.633 -1.977 1 95.12 326 LEU B O 1
ATOM 5268 N N . LYS B 1 327 ? 27.203 -7.324 0.149 1 94.56 327 LYS B N 1
ATOM 5269 C CA . LYS B 1 327 ? 28.469 -8.023 0.011 1 94.56 327 LYS B CA 1
ATOM 5270 C C . LYS B 1 327 ? 28.266 -9.453 -0.468 1 94.56 327 LYS B C 1
ATOM 5272 O O . LYS B 1 327 ? 28.984 -9.93 -1.35 1 94.56 327 LYS B O 1
ATOM 5277 N N . ASP B 1 328 ? 27.344 -10.047 0.119 1 92.88 328 ASP B N 1
ATOM 5278 C CA . ASP B 1 328 ? 27.047 -11.438 -0.24 1 92.88 328 ASP B CA 1
ATOM 5279 C C . ASP B 1 328 ? 26.656 -11.547 -1.709 1 92.88 328 ASP B C 1
ATOM 5281 O O . ASP B 1 328 ? 27.094 -12.469 -2.406 1 92.88 328 ASP B O 1
ATOM 5285 N N . GLN B 1 329 ? 25.844 -10.656 -2.111 1 92.25 329 GLN B N 1
ATOM 5286 C CA . GLN B 1 329 ? 25.422 -10.656 -3.506 1 92.25 329 GLN B CA 1
ATOM 5287 C C . GLN B 1 329 ? 26.609 -10.438 -4.445 1 92.25 329 GLN B C 1
ATOM 5289 O O . GLN B 1 329 ? 26.719 -11.125 -5.465 1 92.25 329 GLN B O 1
ATOM 5294 N N . LEU B 1 330 ? 27.438 -9.508 -4.074 1 91.94 330 LEU B N 1
ATOM 5295 C CA . LEU B 1 330 ? 28.594 -9.164 -4.895 1 91.94 330 LEU B CA 1
ATOM 5296 C C . LEU B 1 330 ? 29.562 -10.336 -4.977 1 91.94 330 LEU B C 1
ATOM 5298 O O . LEU B 1 330 ? 30.109 -10.617 -6.043 1 91.94 330 LEU B O 1
ATOM 5302 N N . LYS B 1 331 ? 29.688 -11.008 -3.887 1 88.5 331 LYS B N 1
ATOM 5303 C CA . LYS B 1 331 ? 30.547 -12.188 -3.848 1 88.5 331 LYS B CA 1
ATOM 5304 C C . LYS B 1 331 ? 30 -13.305 -4.719 1 88.5 331 LYS B C 1
ATOM 5306 O O . LYS B 1 331 ? 30.75 -13.953 -5.453 1 88.5 331 LYS B O 1
ATOM 5311 N N . ARG B 1 332 ? 28.75 -13.555 -4.645 1 83 332 ARG B N 1
ATOM 5312 C CA . ARG B 1 332 ? 28.125 -14.594 -5.445 1 83 332 ARG B CA 1
ATOM 5313 C C . ARG B 1 332 ? 28.266 -14.312 -6.934 1 83 332 ARG B C 1
ATOM 5315 O O . ARG B 1 332 ? 28.484 -15.234 -7.727 1 83 332 ARG B O 1
ATOM 5322 N N . ARG B 1 333 ? 28.078 -13.102 -7.211 1 81.19 333 ARG B N 1
ATOM 5323 C CA . ARG B 1 333 ? 28.203 -12.719 -8.609 1 81.19 333 ARG B CA 1
ATOM 5324 C C . ARG B 1 333 ? 29.625 -12.922 -9.102 1 81.19 333 ARG B C 1
ATOM 5326 O O . ARG B 1 333 ? 29.844 -13.352 -10.242 1 81.19 333 ARG B O 1
ATOM 5333 N N . LYS B 1 334 ? 30.531 -12.633 -8.211 1 76.88 334 LYS B N 1
ATOM 5334 C CA . LYS B 1 334 ? 31.938 -12.805 -8.57 1 76.88 334 LYS B CA 1
ATOM 5335 C C . LYS B 1 334 ? 32.281 -14.281 -8.75 1 76.88 334 LYS B C 1
ATOM 5337 O O . LYS B 1 334 ? 33.031 -14.633 -9.656 1 76.88 3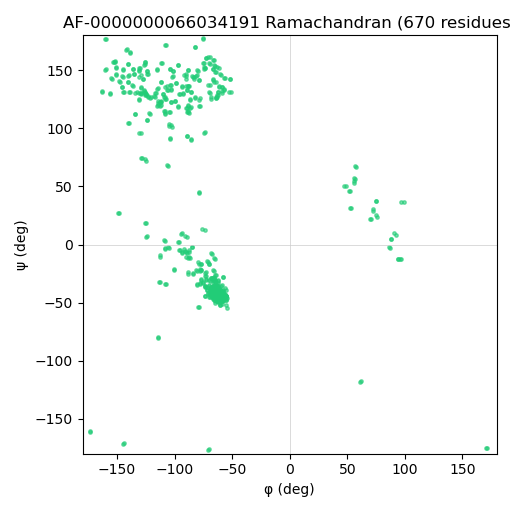34 LYS B O 1
ATOM 5342 N N . ASP B 1 335 ? 31.625 -15.055 -7.824 1 70 335 ASP B N 1
ATOM 5343 C CA . ASP B 1 335 ? 31.906 -16.484 -7.883 1 70 335 ASP B CA 1
ATOM 5344 C C . ASP B 1 335 ? 31.188 -17.141 -9.062 1 70 335 ASP B C 1
ATOM 5346 O O . ASP B 1 335 ? 31.594 -18.203 -9.531 1 70 335 ASP B O 1
ATOM 5350 N N . GLY B 1 336 ? 30.094 -16.609 -9.336 1 59 336 GLY B N 1
ATOM 5351 C CA . GLY B 1 336 ? 29.359 -17.156 -10.469 1 59 336 GLY B CA 1
ATOM 5352 C C . GLY B 1 336 ? 29.891 -16.688 -11.805 1 59 336 GLY B C 1
ATOM 5353 O O . GLY B 1 336 ? 29.438 -17.141 -12.859 1 59 336 GLY B O 1
ATOM 5354 N N . GLN B 1 337 ? 30.719 -15.586 -11.867 1 49.84 337 GLN B N 1
ATOM 5355 C CA . GLN B 1 337 ? 31.438 -15.164 -13.062 1 49.84 337 GLN B CA 1
ATOM 5356 C C . GLN B 1 337 ? 32.75 -15.914 -13.211 1 49.84 337 GLN B C 1
ATOM 5358 O O . GLN B 1 337 ? 33.344 -16.312 -12.211 1 49.84 337 GLN B O 1
#

Radius of gyration: 30.45 Å; Cα contacts (8 Å, |Δi|>4): 1210; chains: 2; bounding box: 72×80×68 Å

Solvent-accessible surface area (backbone atoms only — not comparable to full-atom values): 35391 Å² total; per-residue (Å²): 113,57,70,78,46,36,39,42,31,34,36,45,32,54,57,76,66,58,78,64,46,77,50,74,51,80,62,61,57,74,92,45,72,40,49,53,51,46,53,54,50,43,49,52,38,57,33,66,51,78,56,62,44,30,8,30,72,48,76,68,38,91,83,21,44,40,57,52,47,51,48,36,31,78,69,64,77,36,53,68,42,57,37,52,46,54,48,49,51,52,41,52,54,47,44,62,73,35,51,78,42,63,47,34,35,38,38,42,36,34,31,34,54,92,90,40,36,35,40,38,39,36,52,41,46,72,38,87,45,37,24,70,47,98,86,50,43,71,34,71,25,61,25,54,40,53,84,71,69,58,45,41,36,42,31,36,47,47,49,58,74,73,34,88,81,62,38,54,40,26,38,34,43,48,46,69,94,78,43,66,76,28,49,54,56,39,42,47,59,16,55,38,80,55,48,59,34,54,58,52,37,50,49,50,53,49,50,50,52,50,48,47,59,74,64,66,56,53,68,68,55,46,48,51,33,50,49,41,48,50,52,51,41,50,50,23,32,60,68,65,37,56,38,45,44,61,61,48,16,31,67,48,29,74,92,48,34,53,52,56,39,50,49,47,61,73,68,58,76,77,73,63,68,58,37,50,53,29,68,68,56,53,46,55,65,50,28,47,52,27,62,48,96,60,32,37,40,34,31,36,47,82,36,56,78,65,42,30,39,76,38,77,92,78,34,31,37,38,34,47,72,60,28,65,60,31,49,53,52,53,49,49,51,55,68,73,95,113,56,70,77,46,36,38,42,30,35,36,47,33,53,57,76,68,57,78,64,45,77,50,73,50,80,62,61,59,74,92,44,70,42,50,52,51,46,53,53,49,42,49,51,37,57,31,67,51,78,55,63,46,30,8,29,72,47,74,69,40,92,82,20,44,40,56,51,48,51,47,37,30,77,71,64,74,36,53,67,42,59,39,52,47,55,49,50,51,52,40,52,55,48,43,62,74,35,51,79,41,62,48,35,35,38,37,43,36,35,31,36,54,91,92,39,35,34,40,39,39,34,53,40,48,71,38,88,45,36,22,70,47,97,86,49,43,71,34,70,26,61,25,54,42,53,86,71,68,60,46,42,36,41,33,35,48,47,48,59,75,71,34,88,81,62,38,56,40,26,37,32,43,48,45,66,95,79,43,67,75,28,50,53,55,38,42,47,56,16,53,38,81,55,47,59,35,55,58,54,37,50,50,51,52,50,50,48,54,50,48,47,57,72,64,65,55,52,68,69,54,46,47,51,34,49,49,41,48,52,52,51,41,50,50,22,31,59,67,67,37,55,39,45,44,62,62,49,15,31,66,48,30,73,90,48,35,54,52,55,40,49,49,48,61,73,68,56,75,77,73,62,67,59,36,52,52,29,69,68,56,52,47,55,67,49,28,48,51,28,62,48,96,60,32,38,41,34,32,36,48,83,37,57,78,67,41,31,38,77,39,78,92,76,34,32,37,37,34,46,73,60,28,64,60,30,49,52,52,54,47,47,50,54,68,73,93

Secondary structure (DSSP, 8-state):
--EEEEEEEEEE--TTSPPPEEE--SSPPPP-HHHHHHHHHHHHHHHH-S-EEEEEEPPP-SSS-HHHHHHHHHTTSS-HHHHHHHHHHHHHHHHHH-TT---EEEEEEEEEETTEEEEEEEEE-EEEEEEE-TTS-EEEEEEE-TT---EEEEEEHHHHHH-TT-S-SEEEEPPGGG-GGGHHHHHHHTEEEEE-HHHHHHHHHHHHHHHHHHHT--HHHHHHHHHHHHHHHHHHHHHT-PEEHHHHHHHH-SSSTTHHHHHHHHHT----SEE---HHHHHHHHEEEEEETTEEEEEEGGGBTTTEEEETTTTEEEEES--HHHHHHHHHHHHH-/--EEEEEEEEEE--TTSPPPEEE--SSPPPP-HHHHHHHHHHHHHHHH-S-EEEEEEPPP-SSS-HHHHHHHHHTTSS-HHHHHHHHHHHHHHHHHH-TT---EEEEEEEEEETTEEEEEEEEE-EEEEEEE-TTS-EEEEEEE-TT---EEEEEEHHHHHH-TT-S-SEEEEPPGGG-GGGHHHHHHHTEEEEE-HHHHHHHHHHHHHHHHHHHT--HHHHHHHHHHHHHHHHHHHHHT-PEEHHHHHHHH-SSSTTHHHHHHHHHT----SEE---HHHHHHHHEEEEEETTEEEEEEGGGBTTTEEEETTTTEEEEES--HHHHHHHHHHHHH-

Nearest PDB structures (foldseek):
  9be2-assembly1_A-2  TM=8.213E-01  e=2.390E-27  Escherichia coli
  6m36-assembly2_I  TM=2.598E-01  e=2.989E+00  Bacillus subtilis subsp. subtilis str. 168
  9be2-assembly1_A-2  TM=8.213E-01  e=1.132E-27  Escherichia coli

pLDDT: mean 93.13, std 6.63, range [49.44, 98.88]

Organism: Azotobacter vinelandii (strain DJ / ATCC BAA-1303) (NCBI:txid322710)